Protein AF-0000000072294301 (afdb_homodimer)

Sequence (772 aa):
MEAIITLAEKIRNAAATADEAGRKELLNSLRDLQYSIEKPEDTMQRVIHLHLVIAITRTAVDLKLFDILGESEGSQQLRDLASRTGADPALLGRILRMLSSLGMIKETGKDQFTSSQTSKNLSIAEIQAGLYHNYNVLGPAYQSLPDFLASTNYQTPTETHKAAFQKAWNTDLPLWSWFQSRPKETAQFNRFMIAQRSSTPNSFNLFPIEEECKDWPAEKPLFVDIGGASGQQCVEFRRRFPDIKGRVIFQDLPGEIEHAVSQGLPDGVEAMVHDFYTPQVIKGAKFYYLRAILHDHLDDKAILILKNIMQVMEKDSLILLDEMVLPSHNVDWFATQTDLTMLAAFGSMERTETQWKSLLNSVGLKVRRIVTYTHAFRLSIIAASLMEAIITLAEKIRNAAATADEAGRKELLNSLRDLQYSIEKPEDTMQRVIHLHLVIAITRTAVDLKLFDILGESEGSQQLRDLASRTGADPALLGRILRMLSSLGMIKETGKDQFTSSQTSKNLSIAEIQAGLYHNYNVLGPAYQSLPDFLASTNYQTPTETHKAAFQKAWNTDLPLWSWFQSRPKETAQFNRFMIAQRSSTPNSFNLFPIEEECKDWPAEKPLFVDIGGASGQQCVEFRRRFPDIKGRVIFQDLPGEIEHAVSQGLPDGVEAMVHDFYTPQVIKGAKFYYLRAILHDHLDDKAILILKNIMQVMEKDSLILLDEMVLPSHNVDWFATQTDLTMLAAFGSMERTETQWKSLLNSVGLKVRRIVTYTHAFRLSIIAASL

pLDDT: mean 94.66, std 5.65, range [64.19, 98.88]

Secondary structure (DSSP, 8-state):
-HHHHHHHHHHHHHHHH--HHHHHHHHHHHHHHHHHT--HHHHHHHHHTHHHHHHHHHHHHHTTHHHHHHHSSS-EEHHHHHHHH---HHHHHHHHHHHHHTTSSEEEETTEEE--HHHHHHTSHHHHHHHHHIIIIIHHHHHHHHHHHHHTTTPPP-STT-SHHHHHHT--S-HHHHHTT-HHHHHHHHHHHHHHHTTPPPGGGTTTHHHHTTT--TTSEEEEEET-TT-HHHHHHHHH-TTS-SEEEEEE-HHHHHHHHHT---TTEEEEE--TTS---S-S-SEEEEES-GGGS-HHHHHHHHHHHHTT--TT-EEEEEEEEE-SSS--HHHHHHHHHHHHHHS--PEEHHHHHHHHHHTT-EEEEEEE--SSS-EEEEEEE-/-HHHHHHHHHHHHHHHH--HHHHHHHHHHHHHHHHHT--HHHHHHHHHTHHHHHHHHHHHHHTTHHHHHHHSSS-EEHHHHHHHH---HHHHHHHHHHHHHTTSSEEEETTEEE--HHHHHHTSHHHHHHHHHIIIIIHHHHHHHHHHHHHTTTPPP-STT-SHHHHHHT--S-HHHHHTT-HHHHHHHHHHHHHHHTTPPPGGGTS-HHHHTTT--TTSEEEEEET-TT-HHHHHHHHH-TTS-SEEEEEE-HHHHHHHHHT---TTEEEEE--TTS---S-S-SEEEEES-GGGS-HHHHHHHHHHHHTT--TT-EEEEEEEEE-SSS--HHHHHHHHHHHHHHS---EEHHHHHHHHHHTT-EEEEEEE--SSS-EEEEEEE-

Structure (mmCIF, N/CA/C/O backbone):
data_AF-0000000072294301-model_v1
#
loop_
_entity.id
_entity.type
_entity.pdbx_description
1 polymer 'Uncharacterized protein'
#
loop_
_atom_site.group_PDB
_atom_site.id
_atom_site.type_symbol
_atom_site.label_atom_id
_atom_site.label_alt_id
_atom_site.label_comp_id
_atom_site.label_asym_id
_atom_site.label_entity_id
_atom_site.label_seq_id
_atom_site.pdbx_PDB_ins_code
_atom_site.Cartn_x
_atom_site.Cartn_y
_atom_site.Cartn_z
_atom_site.occupancy
_atom_site.B_iso_or_equiv
_atom_site.auth_seq_id
_atom_site.auth_comp_id
_atom_site.auth_asym_id
_atom_site.auth_atom_id
_atom_site.pdbx_PDB_model_num
ATOM 1 N N . MET A 1 1 ? -1.188 -21.234 21.125 1 69.19 1 MET A N 1
ATOM 2 C CA . MET A 1 1 ? -2.428 -20.562 20.766 1 69.19 1 MET A CA 1
ATOM 3 C C . MET A 1 1 ? -3.166 -20.062 22 1 69.19 1 MET A C 1
ATOM 5 O O . MET A 1 1 ? -3.619 -18.922 22.031 1 69.19 1 MET A O 1
ATOM 9 N N . GLU A 1 2 ? -3.158 -20.906 23.031 1 68.38 2 GLU A N 1
ATOM 10 C CA . GLU A 1 2 ? -3.832 -20.469 24.25 1 68.38 2 GLU A CA 1
ATOM 11 C C . GLU A 1 2 ? -3.137 -19.25 24.859 1 68.38 2 GLU A C 1
ATOM 13 O O . GLU A 1 2 ? -3.797 -18.328 25.344 1 68.38 2 GLU A O 1
ATOM 18 N N . ALA A 1 3 ? -1.848 -19.266 24.812 1 66.19 3 ALA A N 1
ATOM 19 C CA . ALA A 1 3 ? -1.064 -18.141 25.328 1 66.19 3 ALA A CA 1
ATOM 20 C C . ALA A 1 3 ? -1.339 -16.875 24.547 1 66.19 3 ALA A C 1
ATOM 22 O O . ALA A 1 3 ? -1.443 -15.781 25.125 1 66.19 3 ALA A O 1
ATOM 23 N N . ILE A 1 4 ? -1.609 -16.953 23.219 1 74.94 4 ILE A N 1
ATOM 24 C CA . ILE A 1 4 ? -1.873 -15.789 22.391 1 74.94 4 ILE A CA 1
ATOM 25 C C . ILE A 1 4 ? -3.246 -15.211 22.719 1 74.94 4 ILE A C 1
ATOM 27 O O . ILE A 1 4 ? -3.414 -13.992 22.781 1 74.94 4 ILE A O 1
ATOM 31 N N . ILE A 1 5 ? -4.121 -16.156 23.094 1 76.12 5 ILE A N 1
ATOM 32 C CA . ILE A 1 5 ? -5.48 -15.711 23.375 1 76.12 5 ILE A CA 1
ATOM 33 C C . ILE A 1 5 ? -5.496 -14.898 24.672 1 76.12 5 ILE A C 1
ATOM 35 O O . ILE A 1 5 ? -6.113 -13.828 24.734 1 76.12 5 ILE A O 1
ATOM 39 N N . THR A 1 6 ? -4.898 -15.445 25.656 1 77.06 6 THR A N 1
ATOM 40 C CA . THR A 1 6 ? -4.836 -14.75 26.938 1 77.06 6 THR A CA 1
ATOM 41 C C . THR A 1 6 ? -4.105 -13.422 26.797 1 77.06 6 THR A C 1
ATOM 43 O O . THR A 1 6 ? -4.551 -12.398 27.344 1 77.06 6 THR A O 1
ATOM 46 N N . LEU A 1 7 ? -3.191 -13.461 26.062 1 78.12 7 LEU A N 1
ATOM 47 C CA . LEU A 1 7 ? -2.383 -12.258 25.875 1 78.12 7 LEU A CA 1
ATOM 48 C C . LEU A 1 7 ? -3.117 -11.234 25.031 1 78.12 7 LEU A C 1
ATOM 50 O O . LEU A 1 7 ? -2.994 -10.023 25.25 1 78.12 7 LEU A O 1
ATOM 54 N N . ALA A 1 8 ? -3.893 -11.703 24.156 1 83.81 8 ALA A N 1
ATOM 55 C CA . ALA A 1 8 ? -4.711 -10.812 23.344 1 83.81 8 ALA A CA 1
ATOM 56 C C . ALA A 1 8 ? -5.695 -10.023 24.203 1 83.81 8 ALA A C 1
ATOM 58 O O . ALA A 1 8 ? -5.883 -8.82 24 1 83.81 8 ALA A O 1
ATOM 59 N N . GLU A 1 9 ? -6.227 -10.68 25.156 1 85.94 9 GLU A N 1
ATOM 60 C CA . GLU A 1 9 ? -7.176 -10.008 26.047 1 85.94 9 GLU A CA 1
ATOM 61 C C . GLU A 1 9 ? -6.48 -8.977 26.922 1 85.94 9 GLU A C 1
ATOM 63 O O . GLU A 1 9 ? -7.016 -7.891 27.156 1 85.94 9 GLU A O 1
ATOM 68 N N . LYS A 1 10 ? -5.402 -9.305 27.391 1 86.44 10 LYS A N 1
ATOM 69 C CA . LYS A 1 10 ? -4.625 -8.367 28.203 1 86.44 10 LYS A CA 1
ATOM 70 C C . LYS A 1 10 ? -4.246 -7.129 27.406 1 86.44 10 LYS A C 1
ATOM 72 O O . LYS A 1 10 ? -4.281 -6.012 27.922 1 86.44 10 LYS A O 1
ATOM 77 N N . ILE A 1 11 ? -3.863 -7.355 26.172 1 87.62 11 ILE A N 1
ATOM 78 C CA . ILE A 1 11 ? -3.455 -6.25 25.312 1 87.62 11 ILE A CA 1
ATOM 79 C C . ILE A 1 11 ? -4.664 -5.371 25 1 87.62 11 ILE A C 1
ATOM 81 O O . ILE A 1 11 ? -4.566 -4.141 25.031 1 87.62 11 ILE A O 1
ATOM 85 N N . ARG A 1 12 ? -5.816 -5.902 24.781 1 89.19 12 ARG A N 1
ATOM 86 C CA . ARG A 1 12 ? -7.039 -5.148 24.516 1 89.19 12 ARG A CA 1
ATOM 87 C C . ARG A 1 12 ? -7.43 -4.301 25.719 1 89.19 12 ARG A C 1
ATOM 89 O O . ARG A 1 12 ? -7.848 -3.15 25.578 1 89.19 12 ARG A O 1
ATOM 96 N N . ASN A 1 13 ? -7.219 -4.922 26.875 1 88.56 13 ASN A N 1
ATOM 97 C CA . ASN A 1 13 ? -7.531 -4.191 28.094 1 88.56 13 ASN A CA 1
ATOM 98 C C . ASN A 1 13 ? -6.559 -3.039 28.328 1 88.56 13 ASN A C 1
ATOM 100 O O . ASN A 1 13 ? -6.969 -1.955 28.75 1 88.56 13 ASN A O 1
ATOM 104 N N . ALA A 1 14 ? -5.363 -3.354 28.094 1 88.19 14 ALA A N 1
ATOM 105 C CA . ALA A 1 14 ? -4.352 -2.309 28.219 1 88.19 14 ALA A CA 1
ATOM 106 C C . ALA A 1 14 ? -4.605 -1.17 27.234 1 88.19 14 ALA A C 1
ATOM 108 O O . ALA A 1 14 ? -4.461 0.004 27.594 1 88.19 14 ALA A O 1
ATOM 109 N N . ALA A 1 15 ? -4.973 -1.479 26.047 1 89.69 15 ALA A N 1
ATOM 110 C CA . ALA A 1 15 ? -5.246 -0.477 25.031 1 89.69 15 ALA A CA 1
ATOM 111 C C . ALA A 1 15 ? -6.461 0.368 25.391 1 89.69 15 ALA A C 1
ATOM 113 O O . ALA A 1 15 ? -6.492 1.571 25.125 1 89.69 15 ALA A O 1
ATOM 114 N N . ALA A 1 16 ? -7.387 -0.272 26 1 90 16 ALA A N 1
ATOM 115 C CA . ALA A 1 16 ? -8.633 0.404 26.359 1 90 16 ALA A CA 1
ATOM 116 C C . ALA A 1 16 ? -8.398 1.483 27.406 1 90 16 ALA A C 1
ATOM 118 O O . ALA A 1 16 ? -9.117 2.484 27.453 1 90 16 ALA A O 1
ATOM 119 N N . THR A 1 17 ? -7.391 1.351 28.156 1 90.81 17 THR A N 1
ATOM 120 C CA . THR A 1 17 ? -7.172 2.279 29.266 1 90.81 17 THR A CA 1
ATOM 121 C C . THR A 1 17 ? -5.965 3.172 28.984 1 90.81 17 THR A C 1
ATOM 123 O O . THR A 1 17 ? -5.688 4.098 29.75 1 90.81 17 THR A O 1
ATOM 126 N N . ALA A 1 18 ? -5.297 2.914 27.922 1 90.38 18 ALA A N 1
ATOM 127 C CA . ALA A 1 18 ? -4.086 3.666 27.609 1 90.38 18 ALA A CA 1
ATOM 128 C C . ALA A 1 18 ? -4.426 5.016 26.984 1 90.38 18 ALA A C 1
ATOM 130 O O . ALA A 1 18 ? -5.453 5.156 26.312 1 90.38 18 ALA A O 1
ATOM 131 N N . ASP A 1 19 ? -3.617 5.996 27.25 1 90.38 19 ASP A N 1
ATOM 132 C CA . ASP A 1 19 ? -3.709 7.238 26.484 1 90.38 19 ASP A CA 1
ATOM 133 C C . ASP A 1 19 ? -3.17 7.051 25.062 1 90.38 19 ASP A C 1
ATOM 135 O O . ASP A 1 19 ? -2.838 5.934 24.672 1 90.38 19 ASP A O 1
ATOM 139 N N . GLU A 1 20 ? -3.148 8.07 24.281 1 89.38 20 GLU A N 1
ATOM 140 C CA . GLU A 1 20 ? -2.764 7.961 22.875 1 89.38 20 GLU A CA 1
ATOM 141 C C . GLU A 1 20 ? -1.354 7.395 22.734 1 89.38 20 GLU A C 1
ATOM 143 O O . GLU A 1 20 ? -1.116 6.504 21.906 1 89.38 20 GLU A O 1
ATOM 148 N N . ALA A 1 21 ? -0.407 7.898 23.5 1 91.38 21 ALA A N 1
ATOM 149 C CA . ALA A 1 21 ? 0.982 7.453 23.438 1 91.38 21 ALA A CA 1
ATOM 150 C C . ALA A 1 21 ? 1.099 5.969 23.766 1 91.38 21 ALA A C 1
ATOM 152 O O . ALA A 1 21 ? 1.823 5.23 23.094 1 91.38 21 ALA A O 1
ATOM 153 N N . GLY A 1 22 ? 0.447 5.609 24.828 1 92.12 22 GLY A N 1
ATOM 154 C CA . GLY A 1 22 ? 0.464 4.215 25.234 1 92.12 22 GLY A CA 1
ATOM 155 C C . GLY A 1 22 ? -0.138 3.283 24.203 1 92.12 22 GLY A C 1
ATOM 156 O O . GLY A 1 22 ? 0.388 2.195 23.953 1 92.12 22 GLY A O 1
ATOM 157 N N . ARG A 1 23 ? -1.229 3.705 23.609 1 93.06 23 ARG A N 1
ATOM 158 C CA . ARG A 1 23 ? -1.872 2.896 22.594 1 93.06 23 ARG A CA 1
ATOM 159 C C . ARG A 1 23 ? -0.976 2.754 21.359 1 93.06 23 ARG A C 1
ATOM 161 O O . ARG A 1 23 ? -0.875 1.672 20.781 1 93.06 23 ARG A O 1
ATOM 168 N N . LYS A 1 24 ? -0.331 3.861 21.016 1 93.88 24 LYS A N 1
ATOM 169 C CA . LYS A 1 24 ? 0.585 3.822 19.891 1 93.88 24 LYS A CA 1
ATOM 170 C C . LYS A 1 24 ? 1.747 2.869 20.156 1 93.88 24 LYS A C 1
ATOM 172 O O . LYS A 1 24 ? 2.178 2.145 19.25 1 93.88 24 LYS A O 1
ATOM 177 N N . GLU A 1 25 ? 2.229 2.904 21.328 1 93 25 GLU A N 1
ATOM 178 C CA . GLU A 1 25 ? 3.318 2.002 21.688 1 93 25 GLU A CA 1
ATOM 179 C C . GLU A 1 25 ? 2.887 0.542 21.562 1 93 25 GLU A C 1
ATOM 181 O O . GLU A 1 25 ? 3.658 -0.304 21.109 1 93 25 GLU A O 1
ATOM 186 N N . LEU A 1 26 ? 1.686 0.286 22.047 1 92.69 26 LEU A N 1
ATOM 187 C CA . LEU A 1 26 ? 1.148 -1.066 21.953 1 92.69 26 LEU A CA 1
ATOM 188 C C . LEU A 1 26 ? 1.022 -1.501 20.484 1 92.69 26 LEU A C 1
ATOM 190 O O . LEU A 1 26 ? 1.435 -2.605 20.125 1 92.69 26 LEU A O 1
ATOM 194 N N . LEU A 1 27 ? 0.479 -0.625 19.656 1 95.5 27 LEU A N 1
ATOM 195 C CA . LEU A 1 27 ? 0.311 -0.913 18.234 1 95.5 27 LEU A CA 1
ATOM 196 C C . LEU A 1 27 ? 1.659 -1.161 17.562 1 95.5 27 LEU A C 1
ATOM 198 O O . LEU A 1 27 ? 1.823 -2.139 16.828 1 95.5 27 LEU A O 1
ATOM 202 N N . ASN A 1 28 ? 2.635 -0.36 17.844 1 95 28 ASN A N 1
ATOM 203 C CA . ASN A 1 28 ? 3.961 -0.49 17.25 1 95 28 ASN A CA 1
ATOM 204 C C . ASN A 1 28 ? 4.66 -1.764 17.703 1 95 28 ASN A C 1
ATOM 206 O O . ASN A 1 28 ? 5.359 -2.412 16.938 1 95 28 ASN A O 1
ATOM 210 N N . SER A 1 29 ? 4.469 -2.062 19 1 93.06 29 SER A N 1
ATOM 211 C CA . SER A 1 29 ? 5.098 -3.262 19.547 1 93.06 29 SER A CA 1
ATOM 212 C C . SER A 1 29 ? 4.535 -4.523 18.906 1 93.06 29 SER A C 1
ATOM 214 O O . SER A 1 29 ? 5.277 -5.465 18.625 1 93.06 29 SER A O 1
ATOM 216 N N . LEU A 1 30 ? 3.254 -4.547 18.719 1 93.56 30 LEU A N 1
ATOM 217 C CA . LEU A 1 30 ? 2.623 -5.68 18.047 1 93.56 30 LEU A CA 1
ATOM 218 C C . LEU A 1 30 ? 3.098 -5.801 16.609 1 93.56 30 LEU A C 1
ATOM 220 O O . LEU A 1 30 ? 3.389 -6.902 16.141 1 93.56 30 LEU A O 1
ATOM 224 N N . ARG A 1 31 ? 3.197 -4.703 15.898 1 95.56 31 ARG A N 1
ATOM 225 C CA . ARG A 1 31 ? 3.705 -4.672 14.531 1 95.56 31 ARG A CA 1
ATOM 226 C C . ARG A 1 31 ? 5.133 -5.203 14.469 1 95.56 31 ARG A C 1
ATOM 228 O O . ARG A 1 31 ? 5.445 -6.062 13.641 1 95.56 31 ARG A O 1
ATOM 235 N N . ASP A 1 32 ? 5.973 -4.664 15.375 1 94.75 32 ASP A N 1
ATOM 236 C CA . ASP A 1 32 ? 7.383 -5.039 15.367 1 94.75 32 ASP A CA 1
ATOM 237 C C . ASP A 1 32 ? 7.559 -6.523 15.68 1 94.75 32 ASP A C 1
ATOM 239 O O . ASP A 1 32 ? 8.453 -7.176 15.133 1 94.75 32 ASP A O 1
ATOM 243 N N . LEU A 1 33 ? 6.723 -6.984 16.609 1 93.56 33 LEU A N 1
ATOM 244 C CA . LEU A 1 33 ? 6.754 -8.414 16.906 1 93.56 33 LEU A CA 1
ATOM 245 C C . LEU A 1 33 ? 6.375 -9.234 15.688 1 93.56 33 LEU A C 1
ATOM 247 O O . LEU A 1 33 ? 7.031 -10.234 15.375 1 93.56 33 LEU A O 1
ATOM 251 N N . GLN A 1 34 ? 5.348 -8.859 15 1 95.19 34 GLN A N 1
ATOM 252 C CA . GLN A 1 34 ? 4.934 -9.531 13.773 1 95.19 34 GLN A CA 1
ATOM 253 C C . GLN A 1 34 ? 6.062 -9.539 12.742 1 95.19 34 GLN A C 1
ATOM 255 O O . GLN A 1 34 ? 6.391 -10.586 12.188 1 95.19 34 GLN A O 1
ATOM 260 N N . TYR A 1 35 ? 6.684 -8.391 12.516 1 96.75 35 TYR A N 1
ATOM 261 C CA . TYR A 1 35 ? 7.75 -8.258 11.531 1 96.75 35 TYR A CA 1
ATOM 262 C C . TYR A 1 35 ? 8.953 -9.109 11.906 1 96.75 35 TYR A C 1
ATOM 264 O O . TYR A 1 35 ? 9.633 -9.656 11.031 1 96.75 35 TYR A O 1
ATOM 272 N N . SER A 1 36 ? 9.156 -9.25 13.195 1 94.31 36 SER A N 1
ATOM 273 C CA . SER A 1 36 ? 10.344 -9.953 13.672 1 94.31 36 SER A CA 1
ATOM 274 C C . SER A 1 36 ? 10.273 -11.445 13.352 1 94.31 36 SER A C 1
ATOM 276 O O . SER A 1 36 ? 11.297 -12.117 13.297 1 94.31 36 SER A O 1
ATOM 278 N N . ILE A 1 37 ? 9.094 -11.984 13.125 1 94 37 ILE A N 1
ATOM 279 C CA . ILE A 1 37 ? 8.992 -13.422 12.898 1 94 37 ILE A CA 1
ATOM 280 C C . ILE A 1 37 ? 8.641 -13.695 11.438 1 94 37 ILE A C 1
ATOM 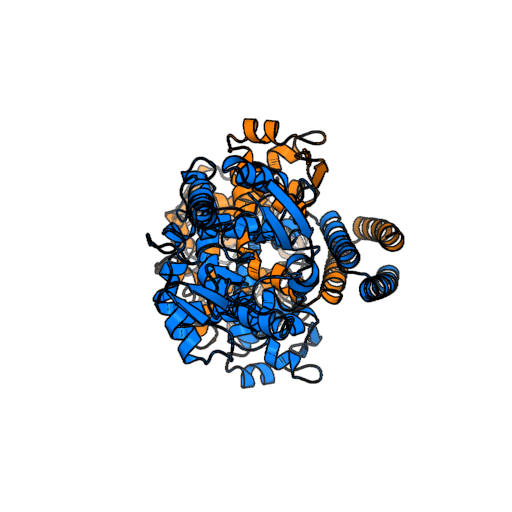282 O O . ILE A 1 37 ? 8.352 -14.836 11.062 1 94 37 ILE A O 1
ATOM 286 N N . GLU A 1 38 ? 8.625 -12.672 10.578 1 95.94 38 GLU A N 1
ATOM 287 C CA . GLU A 1 38 ? 8.391 -12.859 9.148 1 95.94 38 GLU A CA 1
ATOM 288 C C . GLU A 1 38 ? 9.586 -13.523 8.477 1 95.94 38 GLU A C 1
ATOM 290 O O . GLU A 1 38 ? 10.742 -13.219 8.797 1 95.94 38 GLU A O 1
ATOM 295 N N . LYS A 1 39 ? 9.305 -14.414 7.641 1 94.25 39 LYS A N 1
ATOM 296 C CA . LYS A 1 39 ? 10.289 -14.922 6.695 1 94.25 39 LYS A CA 1
ATOM 297 C C . LYS A 1 39 ? 10.359 -14.039 5.453 1 94.25 39 LYS A C 1
ATOM 299 O O . LYS A 1 39 ? 9.523 -13.164 5.258 1 94.25 39 LYS A O 1
ATOM 304 N N . PRO A 1 40 ? 11.391 -14.195 4.637 1 94.94 40 PRO A N 1
ATOM 305 C CA . PRO A 1 40 ? 11.555 -13.344 3.459 1 94.94 40 PRO A CA 1
ATOM 306 C C . PRO A 1 40 ? 10.297 -13.281 2.596 1 94.94 40 PRO A C 1
ATOM 308 O O . PRO A 1 40 ? 9.898 -12.203 2.15 1 94.94 40 PRO A O 1
ATOM 311 N N . GLU A 1 41 ? 9.586 -14.375 2.426 1 94.06 41 GLU A N 1
ATOM 312 C CA . GLU A 1 41 ? 8.406 -14.414 1.564 1 94.06 41 GLU A CA 1
ATOM 313 C C . GLU A 1 41 ? 7.25 -13.633 2.178 1 94.06 41 GLU A C 1
ATOM 315 O O . GLU A 1 41 ? 6.457 -13.023 1.46 1 94.06 41 GLU A O 1
ATOM 320 N N . ASP A 1 42 ? 7.18 -13.664 3.533 1 95.69 42 ASP A N 1
ATOM 321 C CA . ASP A 1 42 ? 6.137 -12.898 4.215 1 95.69 42 ASP A CA 1
ATOM 322 C C . ASP A 1 42 ? 6.305 -11.406 3.965 1 95.69 42 ASP A C 1
ATOM 324 O O . ASP A 1 42 ? 5.348 -10.719 3.598 1 95.69 42 ASP A O 1
ATOM 328 N N . THR A 1 43 ? 7.566 -10.961 4.172 1 97.44 43 THR A N 1
ATOM 329 C CA . THR A 1 43 ? 7.875 -9.555 3.969 1 97.44 43 THR A CA 1
ATOM 330 C C . THR A 1 43 ? 7.656 -9.156 2.51 1 97.44 43 THR A C 1
ATOM 332 O O . THR A 1 43 ? 7.086 -8.102 2.227 1 97.44 43 THR A O 1
ATOM 335 N N . MET A 1 44 ? 8.109 -9.984 1.625 1 97.06 44 MET A N 1
ATOM 336 C CA . MET A 1 44 ? 7.98 -9.719 0.196 1 97.06 44 MET A CA 1
ATOM 337 C C . MET A 1 44 ? 6.516 -9.523 -0.191 1 97.06 44 MET A C 1
ATOM 339 O O . MET A 1 44 ? 6.152 -8.492 -0.752 1 97.06 44 MET A O 1
ATOM 343 N N . GLN A 1 45 ? 5.668 -10.492 0.186 1 96.88 45 GLN A N 1
ATOM 344 C CA . GLN A 1 45 ? 4.266 -10.445 -0.215 1 96.88 45 GLN A CA 1
ATOM 345 C C . GLN A 1 45 ? 3.545 -9.266 0.428 1 96.88 45 GLN A C 1
ATOM 347 O O . GLN A 1 45 ? 2.658 -8.664 -0.183 1 96.88 45 GLN A O 1
ATOM 352 N N . ARG A 1 46 ? 3.9 -8.945 1.638 1 97.88 46 ARG A N 1
ATOM 353 C CA . ARG A 1 46 ? 3.277 -7.832 2.348 1 97.88 46 ARG A CA 1
ATOM 354 C C . ARG A 1 46 ? 3.607 -6.504 1.677 1 97.88 46 ARG A C 1
ATOM 356 O O . ARG A 1 46 ? 2.748 -5.629 1.562 1 97.88 46 ARG A O 1
ATOM 363 N N . VAL A 1 47 ? 4.82 -6.348 1.156 1 98.5 47 VAL A N 1
ATOM 364 C CA . VAL A 1 47 ? 5.316 -5.047 0.723 1 98.5 47 VAL A CA 1
ATOM 365 C C . VAL A 1 47 ? 5.023 -4.852 -0.763 1 98.5 47 VAL A C 1
ATOM 367 O O . VAL A 1 47 ? 4.488 -3.814 -1.165 1 98.5 47 VAL A O 1
ATOM 370 N N . ILE A 1 48 ? 5.262 -5.824 -1.614 1 98.19 48 ILE A N 1
ATOM 371 C CA . ILE A 1 48 ? 5.273 -5.59 -3.055 1 98.19 48 ILE A CA 1
ATOM 372 C C . ILE A 1 48 ? 3.842 -5.441 -3.564 1 98.19 48 ILE A C 1
ATOM 374 O O . ILE A 1 48 ? 3.615 -4.914 -4.656 1 98.19 48 ILE A O 1
ATOM 378 N N . HIS A 1 49 ? 2.811 -5.848 -2.727 1 98.56 49 HIS A N 1
ATOM 379 C CA . HIS A 1 49 ? 1.43 -5.844 -3.197 1 98.56 49 HIS A CA 1
ATOM 380 C C . HIS A 1 49 ? 0.647 -4.68 -2.602 1 98.56 49 HIS A C 1
ATOM 382 O O . HIS A 1 49 ? -0.581 -4.633 -2.703 1 98.56 49 HIS A O 1
ATOM 388 N N . LEU A 1 50 ? 1.283 -3.715 -2.021 1 98.81 50 LEU A N 1
ATOM 389 C CA . LEU A 1 50 ? 0.586 -2.641 -1.32 1 98.81 50 LEU A CA 1
ATOM 390 C C . LEU A 1 50 ? -0.301 -1.853 -2.277 1 98.81 50 LEU A C 1
ATOM 392 O O . LEU A 1 50 ? -1.38 -1.393 -1.894 1 98.81 50 LEU A O 1
ATOM 396 N N . HIS A 1 51 ? 0.108 -1.686 -3.6 1 98.56 51 HIS A N 1
ATOM 397 C CA . HIS A 1 51 ? -0.748 -1.055 -4.598 1 98.56 51 HIS A CA 1
ATOM 398 C C . HIS A 1 51 ? -2.062 -1.812 -4.754 1 98.56 51 HIS A C 1
ATOM 400 O O . HIS A 1 51 ? -3.127 -1.198 -4.863 1 98.56 51 HIS A O 1
ATOM 406 N N . LEU A 1 52 ? -1.916 -3.107 -4.742 1 98.88 52 LEU A N 1
ATOM 407 C CA . LEU A 1 52 ? -3.1 -3.939 -4.934 1 98.88 52 LEU A CA 1
ATOM 408 C C . LEU A 1 52 ? -4.059 -3.799 -3.758 1 98.88 52 LEU A C 1
ATOM 410 O O . LEU A 1 52 ? -5.273 -3.703 -3.951 1 98.88 52 LEU A O 1
ATOM 414 N N . VAL A 1 53 ? -3.539 -3.797 -2.547 1 98.88 53 VAL A N 1
ATOM 415 C CA . VAL A 1 53 ? -4.348 -3.738 -1.336 1 98.88 53 VAL A CA 1
ATOM 416 C C . VAL A 1 53 ? -5.188 -2.463 -1.336 1 98.88 53 VAL A C 1
ATOM 418 O O . VAL A 1 53 ? -6.395 -2.506 -1.092 1 98.88 53 VAL A O 1
ATOM 421 N N . ILE A 1 54 ? -4.559 -1.368 -1.628 1 98.88 54 ILE A N 1
ATOM 422 C CA . ILE A 1 54 ? -5.316 -0.122 -1.574 1 98.88 54 ILE A CA 1
ATOM 423 C C . ILE A 1 54 ? -6.281 -0.053 -2.758 1 98.88 54 ILE A C 1
ATOM 425 O O . ILE A 1 54 ? -7.383 0.49 -2.639 1 98.88 54 ILE A O 1
ATOM 429 N N . ALA A 1 55 ? -5.949 -0.596 -3.922 1 98.88 55 ALA A N 1
ATOM 430 C CA . ALA A 1 55 ? -6.844 -0.618 -5.074 1 98.88 55 ALA A CA 1
ATOM 431 C C . ALA A 1 55 ? -8.117 -1.403 -4.766 1 98.88 55 ALA A C 1
ATOM 433 O O . ALA A 1 55 ? -9.219 -0.968 -5.102 1 98.88 55 ALA A O 1
ATOM 434 N N . ILE A 1 56 ? -7.945 -2.531 -4.102 1 98.88 56 ILE A N 1
ATOM 435 C CA . ILE A 1 56 ? -9.094 -3.379 -3.791 1 98.88 56 ILE A CA 1
ATOM 436 C C . ILE A 1 56 ? -9.922 -2.738 -2.682 1 98.88 56 ILE A C 1
ATOM 438 O O . ILE A 1 56 ? -11.148 -2.832 -2.686 1 98.88 56 ILE A O 1
ATOM 442 N N . THR A 1 57 ? -9.258 -2.088 -1.764 1 98.88 57 THR A N 1
ATOM 443 C CA . THR A 1 57 ? -9.977 -1.355 -0.732 1 98.88 57 THR A CA 1
ATOM 444 C C . THR A 1 57 ? -10.828 -0.246 -1.351 1 98.88 57 THR A C 1
ATOM 446 O O . THR A 1 57 ? -11.984 -0.058 -0.972 1 98.88 57 THR A O 1
ATOM 449 N N . ARG A 1 58 ? -10.234 0.489 -2.311 1 98.81 58 ARG A N 1
ATOM 450 C CA . ARG A 1 58 ? -10.961 1.526 -3.037 1 98.81 58 ARG A CA 1
ATOM 451 C C . ARG A 1 58 ? -12.156 0.941 -3.783 1 98.81 58 ARG A C 1
ATOM 453 O O . ARG A 1 58 ? -13.242 1.523 -3.781 1 98.81 58 ARG A O 1
ATOM 460 N N . THR A 1 59 ? -12 -0.193 -4.359 1 98.88 59 THR A N 1
ATOM 461 C CA . THR A 1 59 ? -13.086 -0.885 -5.051 1 98.88 59 THR A CA 1
ATOM 462 C C . THR A 1 59 ? -14.195 -1.261 -4.07 1 98.88 59 THR A C 1
ATOM 464 O O . THR A 1 59 ? -15.383 -1.14 -4.391 1 98.88 59 THR A O 1
ATOM 467 N N . ALA A 1 60 ? -13.805 -1.719 -2.889 1 98.88 60 ALA A N 1
ATOM 468 C CA . ALA A 1 60 ? -14.766 -2.092 -1.859 1 98.88 60 ALA A CA 1
ATOM 469 C C . ALA A 1 60 ? -15.602 -0.889 -1.424 1 98.88 60 ALA A C 1
ATOM 471 O O . ALA A 1 60 ? -16.797 -1.02 -1.137 1 98.88 60 ALA A O 1
ATOM 472 N N . VAL A 1 61 ? -14.969 0.295 -1.34 1 98.75 61 VAL A N 1
ATOM 473 C CA . VAL A 1 61 ? -15.688 1.521 -1.009 1 98.75 61 VAL A CA 1
ATOM 474 C C . VAL A 1 61 ? -16.672 1.857 -2.123 1 98.75 61 VAL A C 1
ATOM 476 O O . VAL A 1 61 ? -17.828 2.213 -1.854 1 98.75 61 VAL A O 1
ATOM 479 N N . ASP A 1 62 ? -16.234 1.73 -3.408 1 98.62 62 ASP A N 1
ATOM 480 C CA . ASP A 1 62 ? -17.109 1.973 -4.547 1 98.62 62 ASP A CA 1
ATOM 481 C C . ASP A 1 62 ? -18.359 1.095 -4.473 1 98.62 62 ASP A C 1
ATOM 483 O O . ASP A 1 62 ? -19.453 1.533 -4.824 1 98.62 62 ASP A O 1
ATOM 487 N N . LEU A 1 63 ? -18.172 -0.092 -3.975 1 98.75 63 LEU A N 1
ATOM 488 C CA . LEU A 1 63 ? -19.25 -1.073 -3.916 1 98.75 63 LEU A CA 1
ATOM 489 C C . LEU A 1 63 ? -20.031 -0.942 -2.615 1 98.75 63 LEU A C 1
ATOM 491 O O . LEU A 1 63 ? -20.969 -1.712 -2.367 1 98.75 63 LEU A O 1
ATOM 495 N N . LYS A 1 64 ? -19.594 -0.045 -1.705 1 98.44 64 LYS A N 1
ATOM 496 C CA . LYS A 1 64 ? -20.234 0.239 -0.422 1 98.44 64 LYS A CA 1
ATOM 497 C C . LYS A 1 64 ? -20.203 -0.986 0.488 1 98.44 64 LYS A C 1
ATOM 499 O O . LYS A 1 64 ? -21.125 -1.187 1.294 1 98.44 64 LYS A O 1
ATOM 504 N N . LEU A 1 65 ? -19.219 -1.812 0.304 1 98.69 65 LEU A N 1
ATOM 505 C CA . LEU A 1 65 ? -19.141 -3.066 1.045 1 98.69 65 LEU A CA 1
ATOM 506 C C . LEU A 1 65 ? -18.984 -2.807 2.539 1 98.69 65 LEU A C 1
ATOM 508 O O . LEU A 1 65 ? -19.625 -3.475 3.357 1 98.69 65 LEU A O 1
ATOM 512 N N . PHE A 1 66 ? -18.125 -1.872 2.93 1 98.56 66 PHE A N 1
ATOM 513 C CA . PHE A 1 66 ? -17.891 -1.597 4.344 1 98.56 66 PHE A CA 1
ATOM 514 C C . PHE A 1 66 ? -19.156 -1.043 5 1 98.56 66 PHE A C 1
ATOM 516 O O . PHE A 1 66 ? -19.453 -1.381 6.145 1 98.56 66 PHE A O 1
ATOM 523 N N . ASP A 1 67 ? -19.875 -0.193 4.258 1 98.06 67 ASP A N 1
ATOM 524 C CA . ASP A 1 67 ? -21.141 0.346 4.758 1 98.06 67 ASP A CA 1
ATOM 525 C C . ASP A 1 67 ? -22.156 -0.766 4.98 1 98.06 67 ASP A C 1
ATOM 527 O O . ASP A 1 67 ? -22.781 -0.846 6.047 1 98.06 67 ASP A O 1
ATOM 531 N N . ILE A 1 68 ? -22.328 -1.61 3.982 1 98.06 68 ILE A N 1
ATOM 532 C CA . ILE A 1 68 ? -23.312 -2.689 4.012 1 98.06 68 ILE A CA 1
ATOM 533 C C . ILE A 1 68 ? -23 -3.633 5.172 1 98.06 68 ILE A C 1
ATOM 535 O O . ILE A 1 68 ? -23.891 -3.984 5.945 1 98.06 68 ILE A O 1
ATOM 539 N N . LEU A 1 69 ? -21.719 -4.031 5.344 1 97.62 69 LEU A N 1
ATOM 540 C CA . LEU A 1 69 ? -21.344 -4.953 6.406 1 97.62 69 LEU A CA 1
ATOM 541 C C . LEU A 1 69 ? -21.469 -4.293 7.773 1 97.62 69 LEU A C 1
ATOM 543 O O . LEU A 1 69 ? -21.812 -4.953 8.758 1 97.62 69 LEU A O 1
ATOM 547 N N . GLY A 1 70 ? -21.141 -3.029 7.859 1 94.75 70 GLY A N 1
ATOM 548 C CA . GLY A 1 70 ? -21.234 -2.297 9.109 1 94.75 70 GLY A CA 1
ATOM 549 C C . GLY A 1 70 ? -22.656 -2.145 9.609 1 94.75 70 GLY A C 1
ATOM 550 O O . GLY A 1 70 ? -22.891 -2.109 10.82 1 94.75 70 GLY A O 1
ATOM 551 N N . GLU A 1 71 ? -23.547 -2.047 8.727 1 93.38 71 GLU A N 1
ATOM 552 C CA . GLU A 1 71 ? -24.953 -1.84 9.062 1 93.38 71 GLU A CA 1
ATOM 553 C C . GLU A 1 71 ? -25.656 -3.166 9.344 1 93.38 71 GLU A C 1
ATOM 555 O O . GLU A 1 71 ? -26.766 -3.186 9.898 1 93.38 71 GLU A O 1
ATOM 560 N N . SER A 1 72 ? -25.031 -4.188 8.984 1 89.94 72 SER A N 1
ATOM 561 C CA . SER A 1 72 ? -25.672 -5.492 9.078 1 89.94 72 SER A CA 1
ATOM 562 C C . SER A 1 72 ? -25.438 -6.133 10.445 1 89.94 72 SER A C 1
ATOM 564 O O . SER A 1 72 ? -24.375 -5.941 11.047 1 89.94 72 SER A O 1
ATOM 566 N N . GLU A 1 73 ? -26.547 -6.75 10.844 1 87.06 73 GLU A N 1
ATOM 567 C CA . GLU A 1 73 ? -26.391 -7.57 12.039 1 87.06 73 GLU A CA 1
ATOM 568 C C . GLU A 1 73 ? -25.922 -8.977 11.688 1 87.06 73 GLU A C 1
ATOM 570 O O . GLU A 1 73 ? -26.547 -9.672 10.898 1 87.06 73 GLU A O 1
ATOM 575 N N . GLY A 1 74 ? -24.859 -9.32 12.078 1 88.88 74 GLY A N 1
ATOM 576 C CA . GLY A 1 74 ? -24.375 -10.672 11.875 1 88.88 74 GLY A CA 1
ATOM 577 C C . GLY A 1 74 ? -23.703 -10.875 10.531 1 88.88 74 GLY A C 1
ATOM 578 O O . GLY A 1 74 ? -23.344 -9.906 9.859 1 88.88 74 GLY A O 1
ATOM 579 N N . SER A 1 75 ? -23.594 -12.094 10.055 1 95.75 75 SER A N 1
ATOM 580 C CA . SER A 1 75 ? -22.906 -12.484 8.828 1 95.75 75 SER A CA 1
ATOM 581 C C . SER A 1 75 ? -23.812 -12.336 7.609 1 95.75 75 SER A C 1
ATOM 583 O O . SER A 1 75 ? -25 -12.617 7.684 1 95.75 75 SER A O 1
ATOM 585 N N . GLN A 1 76 ? -23.281 -11.875 6.52 1 97.69 76 GLN A N 1
ATOM 586 C CA . GLN A 1 76 ? -23.984 -11.719 5.246 1 97.69 76 GLN A CA 1
ATOM 587 C C . GLN A 1 76 ? -23.484 -12.734 4.219 1 97.69 76 GLN A C 1
ATOM 589 O O . GLN A 1 76 ? -22.281 -12.992 4.133 1 97.69 76 GLN A O 1
ATOM 594 N N . GLN A 1 77 ? -24.406 -13.219 3.426 1 98 77 GLN A N 1
ATOM 595 C CA . GLN A 1 77 ? -24.047 -14.172 2.375 1 98 77 GLN A CA 1
ATOM 596 C C . GLN A 1 77 ? -23.578 -13.445 1.119 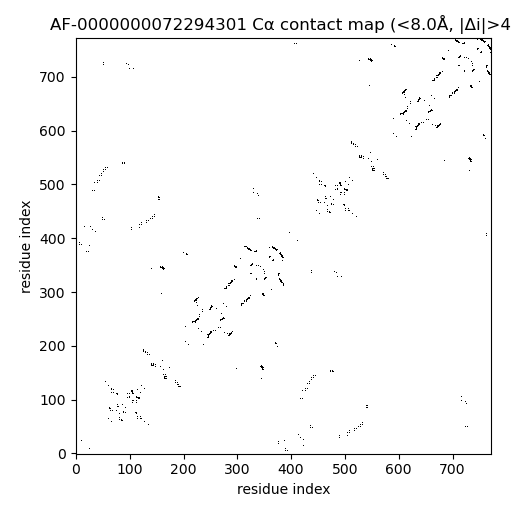1 98 77 GLN A C 1
ATOM 598 O O . GLN A 1 77 ? -24.062 -12.359 0.799 1 98 77 GLN A O 1
ATOM 603 N N . LEU A 1 78 ? -22.703 -14.117 0.43 1 98.31 78 LEU A N 1
ATOM 604 C CA . LEU A 1 78 ? -22.172 -13.594 -0.827 1 98.31 78 LEU A CA 1
ATOM 605 C C . LEU A 1 78 ? -23.312 -13.234 -1.778 1 98.31 78 LEU A C 1
ATOM 607 O O . LEU A 1 78 ? -23.281 -12.18 -2.418 1 98.31 78 LEU A O 1
ATOM 611 N N . ARG A 1 79 ? -24.312 -14.055 -1.899 1 97.69 79 ARG A N 1
ATOM 612 C CA . ARG A 1 79 ? -25.422 -13.828 -2.818 1 97.69 79 ARG A CA 1
ATOM 613 C C . ARG A 1 79 ? -26.188 -12.555 -2.459 1 97.69 79 ARG A C 1
ATOM 615 O O . ARG A 1 79 ? -26.609 -11.812 -3.344 1 97.69 79 ARG A O 1
ATOM 622 N N . ASP A 1 80 ? -26.344 -12.289 -1.171 1 97.19 80 ASP A N 1
ATOM 623 C CA . ASP A 1 80 ? -27.047 -11.094 -0.72 1 97.19 80 ASP A CA 1
ATOM 624 C C . ASP A 1 80 ? -26.219 -9.836 -0.991 1 97.19 80 ASP A C 1
ATOM 626 O O . ASP A 1 80 ? -26.75 -8.812 -1.412 1 97.19 80 ASP A O 1
ATOM 630 N N . LEU A 1 81 ? -24.938 -9.961 -0.728 1 98.38 81 LEU A N 1
ATOM 631 C CA . LEU A 1 81 ? -24.047 -8.844 -1.001 1 98.38 81 LEU A CA 1
ATOM 632 C C . LEU A 1 81 ? -24.016 -8.523 -2.492 1 98.38 81 LEU A C 1
ATOM 634 O O . LEU A 1 81 ? -23.969 -7.359 -2.883 1 98.38 81 LEU A O 1
ATOM 638 N N . ALA A 1 82 ? -24 -9.562 -3.307 1 98.56 82 ALA A N 1
ATOM 639 C CA . ALA A 1 82 ? -24.016 -9.383 -4.758 1 98.56 82 ALA A CA 1
ATOM 640 C C . ALA A 1 82 ? -25.281 -8.656 -5.199 1 98.56 82 ALA A C 1
ATOM 642 O O . ALA A 1 82 ? -25.234 -7.762 -6.047 1 98.56 82 ALA A O 1
ATOM 643 N N . SER A 1 83 ? -26.391 -9.055 -4.652 1 97.81 83 SER A N 1
ATOM 644 C CA . SER A 1 83 ? -27.672 -8.422 -4.977 1 97.81 83 SER A CA 1
ATOM 645 C C . SER A 1 83 ? -27.672 -6.953 -4.566 1 97.81 83 SER A C 1
ATOM 647 O O . SER A 1 83 ? -28.172 -6.098 -5.309 1 97.81 83 SER A O 1
ATOM 649 N N . ARG A 1 84 ? -27.125 -6.633 -3.457 1 97.06 84 ARG A N 1
ATOM 650 C CA . ARG A 1 84 ? -27.141 -5.273 -2.922 1 97.06 84 ARG A CA 1
ATOM 651 C C . ARG A 1 84 ? -26.172 -4.375 -3.684 1 97.06 84 ARG A C 1
ATOM 653 O O . ARG A 1 84 ? -26.422 -3.178 -3.842 1 97.06 84 ARG A O 1
ATOM 660 N N . THR A 1 85 ? -25.078 -4.938 -4.121 1 98.06 85 THR A N 1
ATOM 661 C CA . THR A 1 85 ? -24.031 -4.145 -4.762 1 98.06 85 THR A CA 1
ATOM 662 C C . THR A 1 85 ? -24.234 -4.109 -6.273 1 98.06 85 THR A C 1
ATOM 664 O O . THR A 1 85 ? -23.703 -3.225 -6.957 1 98.06 85 THR A O 1
ATOM 667 N N . GLY A 1 86 ? -24.891 -5.148 -6.812 1 98.06 86 GLY A N 1
ATOM 668 C CA . GLY A 1 86 ? -25.016 -5.293 -8.258 1 98.06 86 GLY A CA 1
ATOM 669 C C . GLY A 1 86 ? -23.812 -5.945 -8.906 1 98.06 86 GLY A C 1
ATOM 670 O O . GLY A 1 86 ? -23.812 -6.18 -10.117 1 98.06 86 GLY A O 1
ATOM 671 N N . ALA A 1 87 ? -22.797 -6.301 -8.18 1 98.56 87 ALA A N 1
ATOM 672 C CA . ALA A 1 87 ? -21.594 -6.922 -8.719 1 98.56 87 ALA A CA 1
ATOM 673 C C . ALA A 1 87 ? -21.828 -8.398 -9.023 1 98.56 87 ALA A C 1
ATOM 675 O O . ALA A 1 87 ? -22.625 -9.055 -8.359 1 98.56 87 ALA A O 1
ATOM 676 N N . ASP A 1 88 ? -21.141 -8.898 -10.031 1 98.38 88 ASP A N 1
ATOM 677 C CA . ASP A 1 88 ? -21.141 -10.328 -10.32 1 98.38 88 ASP A CA 1
ATOM 678 C C . ASP A 1 88 ? -20.672 -11.133 -9.117 1 98.38 88 ASP A C 1
ATOM 680 O O . ASP A 1 88 ? -19.625 -10.828 -8.539 1 98.38 88 ASP A O 1
ATOM 684 N N . PRO A 1 89 ? -21.406 -12.156 -8.711 1 97.94 89 PRO A N 1
ATOM 685 C CA . PRO A 1 89 ? -21.062 -12.914 -7.504 1 97.94 89 PRO A CA 1
ATOM 686 C C . PRO A 1 89 ? -19.656 -13.523 -7.574 1 97.94 89 PRO A C 1
ATOM 688 O O . PRO A 1 89 ? -18.953 -13.594 -6.559 1 97.94 89 PRO A O 1
ATOM 691 N N . ALA A 1 90 ? -19.25 -13.984 -8.695 1 96.5 90 ALA A N 1
ATOM 692 C CA . ALA A 1 90 ? -17.938 -14.602 -8.82 1 96.5 90 ALA A CA 1
ATOM 693 C C . ALA A 1 90 ? -16.828 -13.586 -8.562 1 96.5 90 ALA A C 1
ATOM 695 O O . ALA A 1 90 ? -15.875 -13.867 -7.836 1 96.5 90 ALA A O 1
ATOM 696 N N . LEU A 1 91 ? -16.953 -12.438 -9.18 1 97.88 91 LEU A N 1
ATOM 697 C CA . LEU A 1 91 ? -15.977 -11.375 -8.969 1 97.88 91 LEU A CA 1
ATOM 698 C C . LEU A 1 91 ? -16.016 -10.883 -7.523 1 97.88 91 LEU A C 1
ATOM 700 O O . LEU A 1 91 ? -14.969 -10.711 -6.895 1 97.88 91 LEU A O 1
ATOM 704 N N . LEU A 1 92 ? -17.234 -10.633 -7.02 1 98.69 92 LEU A N 1
ATOM 705 C CA . LEU A 1 92 ? -17.391 -10.125 -5.66 1 98.69 92 LEU A CA 1
ATOM 706 C C . LEU A 1 92 ? -16.797 -11.094 -4.641 1 98.69 92 LEU A C 1
ATOM 708 O O . LEU A 1 92 ? -16.203 -10.672 -3.654 1 98.69 92 LEU A O 1
ATOM 712 N N . GLY A 1 93 ? -17.031 -12.383 -4.863 1 98.31 93 GLY A N 1
ATOM 713 C CA . GLY A 1 93 ? -16.453 -13.383 -3.98 1 98.31 93 GLY A CA 1
ATOM 714 C C . GLY A 1 93 ? -14.945 -13.281 -3.865 1 98.31 93 GLY A C 1
ATOM 715 O O . GLY A 1 93 ? -14.391 -13.453 -2.777 1 98.31 93 GLY A O 1
ATOM 716 N N . ARG A 1 94 ? -14.258 -13.023 -4.953 1 98.19 94 ARG A N 1
ATOM 717 C CA . ARG A 1 94 ? -12.805 -12.891 -4.961 1 98.19 94 ARG A CA 1
ATOM 718 C C . ARG A 1 94 ? -12.367 -11.648 -4.188 1 98.19 94 ARG A C 1
ATOM 720 O O . ARG A 1 94 ? -11.383 -11.695 -3.441 1 98.19 94 ARG A O 1
ATOM 727 N N . ILE A 1 95 ? -13.086 -10.547 -4.367 1 98.75 95 ILE A N 1
ATOM 728 C CA . ILE A 1 95 ? -12.805 -9.305 -3.658 1 98.75 95 ILE A CA 1
ATOM 729 C C . ILE A 1 95 ? -12.984 -9.516 -2.156 1 98.75 95 ILE A C 1
ATOM 731 O O . ILE A 1 95 ? -12.102 -9.172 -1.365 1 98.75 95 ILE A O 1
ATOM 735 N N . LEU A 1 96 ? -14.078 -10.172 -1.748 1 98.81 96 LEU A N 1
ATOM 736 C CA . LEU A 1 96 ? -14.391 -10.406 -0.343 1 98.81 96 LEU A CA 1
ATOM 737 C C . LEU A 1 96 ? -13.383 -11.352 0.289 1 98.81 96 LEU A C 1
ATOM 739 O O . LEU A 1 96 ? -12.984 -11.172 1.441 1 98.81 96 LEU A O 1
ATOM 743 N N . ARG A 1 97 ? -12.953 -12.336 -0.45 1 98.31 97 ARG A N 1
ATOM 744 C CA . ARG A 1 97 ? -11.961 -13.281 0.049 1 98.31 97 ARG A CA 1
ATOM 745 C C . ARG A 1 97 ? -10.633 -12.578 0.335 1 98.31 97 ARG A C 1
ATOM 747 O O . ARG A 1 97 ? -9.969 -12.867 1.331 1 98.31 97 ARG A O 1
ATOM 754 N N . MET A 1 98 ? -10.242 -11.695 -0.559 1 98.62 98 MET A N 1
ATOM 755 C CA . MET A 1 98 ? -8.992 -10.984 -0.304 1 98.62 98 MET A CA 1
ATOM 756 C C . MET A 1 98 ? -9.133 -10.062 0.908 1 98.62 98 MET A C 1
ATOM 758 O O . MET A 1 98 ? -8.25 -10.039 1.771 1 98.62 98 MET A O 1
ATOM 762 N N . LEU A 1 99 ? -10.258 -9.312 0.999 1 98.81 99 LEU A N 1
ATOM 763 C CA . LEU A 1 99 ? -10.469 -8.422 2.135 1 98.81 99 LEU A CA 1
ATOM 764 C C . LEU A 1 99 ? -10.438 -9.195 3.447 1 98.81 99 LEU A C 1
ATOM 766 O O . LEU A 1 99 ? -9.836 -8.734 4.426 1 98.81 99 LEU A O 1
ATOM 770 N N . SER A 1 100 ? -11.055 -10.344 3.477 1 98.44 100 SER A N 1
ATOM 771 C CA . SER A 1 100 ? -11.078 -11.148 4.699 1 98.44 100 SER A CA 1
ATOM 772 C C . SER A 1 100 ? -9.711 -11.734 5.004 1 98.44 100 SER A C 1
ATOM 774 O O . SER A 1 100 ? -9.312 -11.828 6.168 1 98.44 100 SER A O 1
ATOM 776 N N . SER A 1 101 ? -8.984 -12.164 3.93 1 98.31 101 SER A N 1
ATOM 777 C CA . SER A 1 101 ? -7.668 -12.758 4.129 1 98.31 101 SER A CA 1
ATOM 778 C C . SER A 1 101 ? -6.688 -11.742 4.715 1 98.31 101 SER A C 1
ATOM 780 O O . SER A 1 101 ? -5.73 -12.125 5.398 1 98.31 101 SER A O 1
ATOM 782 N N . LEU A 1 102 ? -6.973 -10.477 4.504 1 98.25 102 LEU A N 1
ATOM 783 C CA . LEU A 1 102 ? -6.113 -9.406 4.992 1 98.25 102 LEU A CA 1
ATOM 784 C C . LEU A 1 102 ? -6.641 -8.852 6.312 1 98.25 102 LEU A C 1
ATOM 786 O O . LEU A 1 102 ? -6.121 -7.855 6.82 1 98.25 102 LEU A O 1
ATOM 790 N N . GLY A 1 103 ? -7.695 -9.406 6.828 1 97.81 103 GLY A N 1
ATOM 791 C CA . GLY A 1 103 ? -8.234 -9.008 8.117 1 97.81 103 GLY A CA 1
ATOM 792 C C . GLY A 1 103 ? -9.07 -7.746 8.055 1 97.81 103 GLY A C 1
ATOM 793 O O . GLY A 1 103 ? -9.383 -7.148 9.086 1 97.81 103 GLY A O 1
ATOM 794 N N . MET A 1 104 ? -9.445 -7.301 6.891 1 98.31 104 MET A N 1
ATOM 795 C CA . MET A 1 104 ? -10.219 -6.07 6.758 1 98.31 104 MET A CA 1
ATOM 796 C C . MET A 1 104 ? -11.688 -6.32 7.051 1 98.31 104 MET A C 1
ATOM 798 O O . MET A 1 104 ? -12.406 -5.418 7.492 1 98.31 104 MET A O 1
ATOM 802 N N . ILE A 1 105 ? -12.172 -7.473 6.723 1 98.44 105 ILE A N 1
ATOM 803 C CA . ILE A 1 105 ? -13.469 -8.016 7.125 1 98.44 105 ILE A CA 1
ATOM 804 C C . ILE A 1 105 ? -13.289 -9.43 7.672 1 98.44 105 ILE A C 1
ATOM 806 O O . ILE A 1 105 ? -12.164 -9.922 7.777 1 98.44 105 ILE A O 1
ATOM 810 N N . LYS A 1 106 ? -14.352 -10.062 8.102 1 97.5 106 LYS A N 1
ATOM 811 C CA . LYS A 1 106 ? -14.266 -11.406 8.672 1 97.5 106 LYS A CA 1
ATOM 812 C C . LYS A 1 106 ? -15.094 -12.398 7.863 1 97.5 106 LYS A C 1
ATOM 814 O O . LYS A 1 106 ? -16.25 -12.141 7.543 1 97.5 106 LYS A O 1
ATOM 819 N N . GLU A 1 107 ? -14.461 -13.422 7.418 1 97.94 107 GLU A N 1
ATOM 820 C CA . GLU A 1 107 ? -15.172 -14.562 6.863 1 97.94 107 GLU A CA 1
ATOM 821 C C . GLU A 1 107 ? -15.617 -15.523 7.965 1 97.94 107 GLU A C 1
ATOM 823 O O . GLU A 1 107 ? -14.789 -16.031 8.727 1 97.94 107 GLU A O 1
ATOM 828 N N . THR A 1 108 ? -16.891 -15.781 8.078 1 97.06 108 THR A N 1
ATOM 829 C CA . THR A 1 108 ? -17.422 -16.594 9.172 1 97.06 108 THR A CA 1
ATOM 830 C C . THR A 1 108 ? -17.781 -17.984 8.688 1 97.06 108 THR A C 1
ATOM 832 O O . THR A 1 108 ? -18.125 -18.859 9.484 1 97.06 108 THR A O 1
ATOM 835 N N . GLY A 1 109 ? -17.781 -18.219 7.465 1 96.38 109 GLY A N 1
ATOM 836 C CA . GLY A 1 109 ? -18.047 -19.469 6.75 1 96.38 109 GLY A CA 1
ATOM 837 C C . GLY A 1 109 ? -17.938 -19.312 5.246 1 96.38 109 GLY A C 1
ATOM 838 O O . GLY A 1 109 ? -17.656 -18.234 4.738 1 96.38 109 GLY A O 1
ATOM 839 N N . LYS A 1 110 ? -18.141 -20.391 4.582 1 95.69 110 LYS A N 1
ATOM 840 C CA . LYS A 1 110 ? -18.078 -20.328 3.127 1 95.69 110 LYS A CA 1
ATOM 841 C C . LYS A 1 110 ? -19.047 -19.281 2.586 1 95.69 110 LYS A C 1
ATOM 843 O O . LYS A 1 110 ? -20.25 -19.344 2.857 1 95.69 110 LYS A O 1
ATOM 848 N N . ASP A 1 111 ? -18.578 -18.297 1.941 1 96.94 111 ASP A N 1
ATOM 849 C CA . ASP A 1 111 ? -19.344 -17.25 1.273 1 96.94 111 ASP A CA 1
ATOM 850 C C . ASP A 1 111 ? -20.125 -16.422 2.281 1 96.94 111 ASP A C 1
ATOM 852 O O . ASP A 1 111 ? -21.234 -15.945 1.977 1 96.94 111 ASP A O 1
ATOM 856 N N . GLN A 1 112 ? -19.641 -16.391 3.504 1 98.06 112 GLN A N 1
ATOM 857 C CA . GLN A 1 112 ? -20.266 -15.602 4.559 1 98.06 112 GLN A CA 1
ATOM 858 C C . GLN A 1 112 ? -19.281 -14.617 5.168 1 98.06 112 GLN A C 1
ATOM 860 O O . GLN A 1 112 ? -18.172 -15.008 5.566 1 98.06 112 GLN A O 1
ATOM 865 N N . PHE A 1 113 ? -19.703 -13.406 5.281 1 98.38 113 PHE A N 1
ATOM 866 C CA . PHE A 1 113 ? -18.797 -12.359 5.707 1 98.38 113 PHE A CA 1
ATOM 867 C C . PHE A 1 113 ? -19.469 -11.414 6.691 1 98.38 113 PHE A C 1
ATOM 869 O O . PHE A 1 113 ? -20.688 -11.227 6.633 1 98.38 113 PHE A O 1
ATOM 876 N N . THR A 1 114 ? -18.719 -10.883 7.602 1 98.19 114 THR A N 1
ATOM 877 C CA . THR A 1 114 ? -19.203 -9.875 8.539 1 98.19 114 THR A CA 1
ATOM 878 C C . THR A 1 114 ? -18.172 -8.773 8.742 1 98.19 114 THR A C 1
ATOM 880 O O . THR A 1 114 ? -17.078 -8.828 8.156 1 98.19 114 THR A O 1
ATOM 883 N N . SER A 1 115 ? -18.562 -7.758 9.461 1 97.31 115 SER A N 1
ATOM 884 C CA . SER A 1 115 ? -17.703 -6.598 9.68 1 97.31 115 SER A CA 1
ATOM 885 C C . SER A 1 115 ? -16.562 -6.922 10.656 1 97.31 115 SER A C 1
ATOM 887 O O . SER A 1 115 ? -16.641 -7.906 11.398 1 97.31 115 SER A O 1
ATOM 889 N N . SER A 1 116 ? -15.5 -6.266 10.602 1 96.62 116 SER A N 1
ATOM 890 C CA . SER A 1 116 ? -14.391 -6.188 11.547 1 96.62 116 SER A CA 1
ATOM 891 C C . SER A 1 116 ? -14.188 -4.762 12.055 1 96.62 116 SER A C 1
ATOM 893 O O . SER A 1 116 ? -14.891 -3.842 11.617 1 96.62 116 SER A O 1
ATOM 895 N N . GLN A 1 117 ? -13.234 -4.617 12.984 1 96 117 GLN A N 1
ATOM 896 C CA . GLN A 1 117 ? -12.914 -3.27 13.438 1 96 117 GLN A CA 1
ATOM 897 C C . GLN A 1 117 ? -12.398 -2.408 12.289 1 96 117 GLN A C 1
ATOM 899 O O . GLN A 1 117 ? -12.742 -1.227 12.188 1 96 117 GLN A O 1
ATOM 904 N N . THR A 1 118 ? -11.648 -2.98 11.414 1 98.19 118 THR A N 1
ATOM 905 C CA . THR A 1 118 ? -11.109 -2.271 10.258 1 98.19 118 THR A CA 1
ATOM 906 C C . THR A 1 118 ? -12.234 -1.818 9.328 1 98.19 118 THR A C 1
ATOM 908 O O . THR A 1 118 ? -12.266 -0.662 8.898 1 98.19 118 THR A O 1
ATOM 911 N N . SER A 1 119 ? -13.164 -2.744 9 1 98.06 119 SER A N 1
ATOM 912 C CA . SER A 1 119 ? -14.242 -2.379 8.094 1 98.06 119 SER A CA 1
ATOM 913 C C . SER A 1 119 ? -15.18 -1.356 8.727 1 98.06 119 SER A C 1
ATOM 915 O O . SER A 1 119 ? -15.727 -0.493 8.039 1 98.06 119 SER A O 1
ATOM 917 N N . LYS A 1 120 ? -15.344 -1.439 10.047 1 97.38 120 LYS A N 1
ATOM 918 C CA . LYS A 1 120 ? -16.125 -0.422 10.742 1 97.38 120 LYS A CA 1
ATOM 919 C C . LYS A 1 120 ? -15.492 0.955 10.602 1 97.38 120 LYS A C 1
ATOM 921 O O . LYS A 1 120 ? -16.172 1.938 10.312 1 97.38 120 LYS A O 1
ATOM 926 N N . ASN A 1 121 ? -14.219 1.006 10.812 1 97.06 121 ASN A N 1
ATOM 927 C CA . ASN A 1 121 ? -13.492 2.262 10.656 1 97.06 121 ASN A CA 1
ATOM 928 C C . ASN A 1 121 ? -13.562 2.781 9.227 1 97.06 121 ASN A C 1
ATOM 930 O O . ASN A 1 121 ? -13.75 3.979 9 1 97.06 121 ASN A O 1
ATOM 934 N N . LEU A 1 122 ? -13.508 1.906 8.234 1 98.19 122 LEU A N 1
ATOM 935 C CA . LEU A 1 122 ? -13.492 2.281 6.824 1 98.19 122 LEU A CA 1
ATOM 936 C C . LEU A 1 122 ? -14.898 2.611 6.332 1 98.19 122 LEU A C 1
ATOM 938 O O . LEU A 1 122 ? -15.078 3.051 5.195 1 98.19 122 LEU A O 1
ATOM 942 N N . SER A 1 123 ? -15.914 2.383 7.188 1 97.88 123 SER A N 1
ATOM 943 C CA . SER A 1 123 ? -17.281 2.732 6.809 1 97.88 123 SER A CA 1
ATOM 944 C C . SER A 1 123 ? -17.578 4.191 7.129 1 97.88 123 SER A C 1
ATOM 946 O O . SER A 1 123 ? -18.625 4.715 6.727 1 97.88 123 SER A O 1
ATOM 948 N N . ILE A 1 124 ? -16.672 4.84 7.824 1 96.5 124 ILE A N 1
ATOM 949 C CA . ILE A 1 124 ? -16.844 6.254 8.141 1 96.5 124 ILE A CA 1
ATOM 950 C C . ILE A 1 124 ? -16.641 7.094 6.883 1 96.5 124 ILE A C 1
ATOM 952 O O . ILE A 1 124 ? -15.586 7.016 6.242 1 96.5 124 ILE A O 1
ATOM 956 N N . ALA A 1 125 ? -17.594 7.926 6.555 1 96.44 125 ALA A N 1
ATOM 957 C CA . ALA A 1 125 ? -17.656 8.648 5.285 1 96.44 125 ALA A CA 1
ATOM 958 C C . ALA A 1 125 ? -16.422 9.531 5.098 1 96.44 125 ALA A C 1
ATOM 960 O O . ALA A 1 125 ? -15.883 9.625 3.994 1 96.44 125 ALA A O 1
ATOM 961 N N . GLU A 1 126 ? -15.984 10.203 6.152 1 95.56 126 GLU A N 1
ATOM 962 C CA . GLU A 1 126 ? -14.836 11.102 6.082 1 95.56 126 GLU A CA 1
ATOM 963 C C . GLU A 1 126 ? -13.547 10.336 5.805 1 95.56 126 GLU A C 1
ATOM 965 O O . GLU A 1 126 ? -12.656 10.836 5.117 1 95.56 126 GLU A O 1
ATOM 970 N N . ILE A 1 127 ? -13.445 9.125 6.34 1 97.12 127 ILE A N 1
ATOM 971 C CA . ILE A 1 127 ? -12.289 8.273 6.094 1 97.12 127 ILE A CA 1
ATOM 972 C C . ILE A 1 127 ? -12.312 7.777 4.652 1 97.12 127 ILE A C 1
ATOM 974 O O . ILE A 1 127 ? -11.273 7.734 3.984 1 97.12 127 ILE A O 1
ATOM 978 N N . GLN A 1 128 ? -13.508 7.449 4.121 1 98.31 128 GLN A N 1
ATOM 979 C CA . GLN A 1 128 ? -13.641 7.055 2.723 1 98.31 128 GLN A CA 1
ATOM 980 C C . GLN A 1 128 ? -13.234 8.188 1.791 1 98.31 128 GLN A C 1
ATOM 982 O O . GLN A 1 128 ? -12.602 7.953 0.756 1 98.31 128 GLN A O 1
ATOM 987 N N . ALA A 1 129 ? -13.594 9.391 2.152 1 97.62 129 ALA A N 1
ATOM 988 C CA . ALA A 1 129 ? -13.18 10.547 1.371 1 97.62 129 ALA A CA 1
ATOM 989 C C . ALA A 1 129 ? -11.656 10.656 1.316 1 97.62 129 ALA A C 1
ATOM 991 O O . ALA A 1 129 ? -11.094 11.039 0.286 1 97.62 129 ALA A O 1
ATOM 992 N N . GLY A 1 130 ? -11.023 10.344 2.453 1 97.38 130 GLY A N 1
ATOM 993 C CA . GLY A 1 130 ? -9.57 10.32 2.482 1 97.38 130 GLY A CA 1
ATOM 994 C C . GLY A 1 130 ? -8.969 9.273 1.564 1 97.38 130 GLY A C 1
ATOM 995 O O . GLY A 1 130 ? -7.953 9.516 0.914 1 97.38 130 GLY A O 1
ATOM 996 N N . LEU A 1 131 ? -9.617 8.141 1.556 1 98.44 131 LEU A N 1
ATOM 997 C CA . LEU A 1 131 ? -9.172 7.09 0.652 1 98.44 131 LEU A CA 1
ATOM 998 C C . LEU A 1 131 ? -9.281 7.535 -0.802 1 98.44 131 LEU A C 1
ATOM 1000 O O . LEU A 1 131 ? -8.352 7.332 -1.591 1 98.44 131 LEU A O 1
ATOM 1004 N N . TYR A 1 132 ? -10.383 8.164 -1.187 1 98.31 132 TYR A N 1
ATOM 1005 C CA . TYR A 1 132 ? -10.562 8.672 -2.543 1 98.31 132 TYR A CA 1
ATOM 1006 C C . TYR A 1 132 ? -9.516 9.727 -2.877 1 98.31 132 TYR A C 1
ATOM 1008 O O . TYR A 1 132 ? -8.922 9.695 -3.959 1 98.31 132 TYR A O 1
ATOM 1016 N N . HIS A 1 133 ? -9.297 10.617 -1.973 1 98 133 HIS A N 1
ATOM 1017 C CA . HIS A 1 133 ? -8.32 11.672 -2.209 1 98 133 HIS A CA 1
ATOM 1018 C C . HIS A 1 133 ? -6.926 11.102 -2.412 1 98 133 HIS A C 1
ATOM 1020 O O . HIS A 1 133 ? -6.262 11.398 -3.408 1 98 133 HIS A O 1
ATOM 1026 N N . ASN A 1 134 ? -6.496 10.281 -1.442 1 98.56 134 ASN A N 1
ATOM 1027 C CA . ASN A 1 134 ? -5.133 9.758 -1.516 1 98.56 134 ASN A CA 1
ATOM 1028 C C . ASN A 1 134 ? -4.953 8.82 -2.705 1 98.56 134 ASN A C 1
ATOM 1030 O O . ASN A 1 134 ? -3.891 8.797 -3.328 1 98.56 134 ASN A O 1
ATOM 1034 N N . TYR A 1 135 ? -5.98 8.055 -2.998 1 98.62 135 TYR A N 1
ATOM 1035 C CA . TYR A 1 135 ? -5.891 7.129 -4.121 1 98.62 135 TYR A CA 1
ATOM 1036 C C . TYR A 1 135 ? -5.895 7.875 -5.445 1 98.62 135 TYR A C 1
ATOM 1038 O O . TYR A 1 135 ? -5.035 7.645 -6.301 1 98.62 135 TYR A O 1
ATOM 1046 N N . ASN A 1 136 ? -6.883 8.805 -5.629 1 98 136 ASN A N 1
ATOM 1047 C CA . ASN A 1 136 ? -7.156 9.391 -6.938 1 98 136 ASN A CA 1
ATOM 1048 C C . ASN A 1 136 ? -6.238 10.57 -7.227 1 98 136 ASN A C 1
ATOM 1050 O O . ASN A 1 136 ? -5.895 10.828 -8.383 1 98 136 ASN A O 1
ATOM 1054 N N . VAL A 1 137 ? -5.883 11.289 -6.227 1 98.12 137 VAL A N 1
ATOM 1055 C CA . VAL A 1 137 ? -5.105 12.508 -6.441 1 98.12 137 VAL A CA 1
ATOM 1056 C C . VAL A 1 137 ? -3.635 12.234 -6.125 1 98.12 137 VAL A C 1
ATOM 1058 O O . VAL A 1 137 ? -2.76 12.484 -6.957 1 98.12 137 VAL A O 1
ATOM 1061 N N . LEU A 1 138 ? -3.365 11.656 -4.965 1 98.56 138 LEU A N 1
ATOM 1062 C CA . LEU A 1 138 ? -1.979 11.523 -4.531 1 98.56 138 LEU A CA 1
ATOM 1063 C C . LEU A 1 138 ? -1.373 10.219 -5.055 1 98.56 138 LEU A C 1
ATOM 1065 O O . LEU A 1 138 ? -0.153 10.117 -5.195 1 98.56 138 LEU A O 1
ATOM 1069 N N . GLY A 1 139 ? -2.197 9.172 -5.328 1 98.56 139 GLY A N 1
ATOM 1070 C CA . GLY A 1 139 ? -1.719 7.895 -5.844 1 98.56 139 GLY A CA 1
ATOM 1071 C C . GLY A 1 139 ? -0.79 8.047 -7.035 1 98.56 139 GLY A C 1
ATOM 1072 O O . GLY A 1 139 ? 0.342 7.555 -7.008 1 98.56 139 GLY A O 1
ATOM 1073 N N . PRO A 1 140 ? -1.255 8.75 -8.086 1 98.31 140 PRO A N 1
ATOM 1074 C CA . PRO A 1 140 ? -0.398 8.977 -9.25 1 98.31 140 PRO A CA 1
ATOM 1075 C C . PRO A 1 140 ? 0.889 9.719 -8.898 1 98.31 140 PRO A C 1
ATOM 1077 O O . PRO A 1 140 ? 1.947 9.43 -9.461 1 98.31 140 PRO A O 1
ATOM 1080 N N . ALA A 1 141 ? 0.796 10.672 -7.996 1 98.31 141 ALA A N 1
ATOM 1081 C CA . ALA A 1 141 ? 1.988 11.398 -7.57 1 98.31 141 ALA A CA 1
ATOM 1082 C C . ALA A 1 141 ? 2.975 10.477 -6.863 1 98.31 141 ALA A C 1
ATOM 1084 O O . ALA A 1 141 ? 4.18 10.539 -7.109 1 98.31 141 ALA A O 1
ATOM 1085 N N . TYR A 1 142 ? 2.473 9.648 -5.957 1 98.81 142 TYR A N 1
ATOM 1086 C CA . TYR A 1 142 ? 3.312 8.68 -5.258 1 98.81 142 TYR A CA 1
ATOM 1087 C C . TYR A 1 142 ? 3.961 7.711 -6.238 1 98.81 142 TYR A C 1
ATOM 1089 O O . TYR A 1 142 ? 5.133 7.355 -6.09 1 98.81 142 TYR A O 1
ATOM 1097 N N . GLN A 1 143 ? 3.17 7.262 -7.234 1 98.56 143 GLN A N 1
ATOM 1098 C CA . GLN A 1 143 ? 3.68 6.359 -8.258 1 98.56 143 GLN A CA 1
ATOM 1099 C C . GLN A 1 143 ? 4.855 6.98 -9.008 1 98.56 143 GLN A C 1
ATOM 1101 O O . GLN A 1 143 ? 5.777 6.277 -9.422 1 98.56 143 GLN A O 1
ATOM 1106 N N . SER A 1 144 ? 4.879 8.281 -9.172 1 98.06 144 SER A N 1
ATOM 1107 C CA . SER A 1 144 ? 5.91 8.984 -9.93 1 98.06 144 SER A CA 1
ATOM 1108 C C . SER A 1 144 ? 7.082 9.375 -9.039 1 98.06 144 SER A C 1
ATOM 1110 O O . SER A 1 144 ? 8.156 9.727 -9.531 1 98.06 144 SER A O 1
ATOM 1112 N N . LEU A 1 145 ? 6.953 9.266 -7.758 1 98.62 145 LEU A N 1
ATOM 1113 C CA . LEU A 1 145 ? 7.848 9.883 -6.781 1 98.62 145 LEU A CA 1
ATOM 1114 C C . LEU A 1 145 ? 9.25 9.305 -6.891 1 98.62 145 LEU A C 1
ATOM 1116 O O . LEU A 1 145 ? 10.234 10.047 -6.934 1 98.62 145 LEU A O 1
ATOM 1120 N N . PRO A 1 146 ? 9.43 7.926 -6.961 1 98.56 146 PRO A N 1
ATOM 1121 C CA . PRO A 1 146 ? 10.797 7.406 -7.043 1 98.56 146 PRO A CA 1
ATOM 1122 C C . PRO A 1 146 ? 11.547 7.922 -8.266 1 98.56 146 PRO A C 1
ATOM 1124 O O . PRO A 1 146 ? 12.711 8.328 -8.156 1 98.56 146 PRO A O 1
ATOM 1127 N N . ASP A 1 147 ? 10.883 7.945 -9.406 1 97.81 147 ASP A N 1
ATOM 1128 C CA . ASP A 1 147 ? 11.531 8.43 -10.617 1 97.81 147 ASP A CA 1
ATOM 1129 C C . ASP A 1 147 ? 11.805 9.93 -10.531 1 97.81 147 ASP A C 1
ATOM 1131 O O . ASP A 1 147 ? 12.82 10.414 -11.031 1 97.81 147 ASP A O 1
ATOM 1135 N N . PHE A 1 148 ? 10.867 10.664 -9.961 1 97.75 148 PHE A N 1
ATOM 1136 C CA . PHE A 1 148 ? 11.055 12.094 -9.758 1 97.75 148 PHE A CA 1
ATOM 1137 C C . PHE A 1 148 ? 12.289 12.367 -8.906 1 97.75 148 PHE A C 1
ATOM 1139 O O . PHE A 1 148 ? 13.133 13.188 -9.273 1 97.75 148 PHE A O 1
ATOM 1146 N N . LEU A 1 149 ? 12.453 11.648 -7.781 1 98.38 149 LEU A N 1
ATOM 1147 C CA . LEU A 1 149 ? 13.594 11.836 -6.895 1 98.38 149 LEU A CA 1
ATOM 1148 C C . LEU A 1 149 ? 14.891 11.43 -7.582 1 98.38 149 LEU A C 1
ATOM 1150 O O . LEU A 1 149 ? 15.914 12.094 -7.434 1 98.38 149 LEU A O 1
ATOM 1154 N N . ALA A 1 150 ? 14.836 10.367 -8.32 1 98.12 150 ALA A N 1
ATOM 1155 C CA . ALA A 1 150 ? 16.016 9.938 -9.07 1 98.12 150 ALA A CA 1
ATOM 1156 C C . ALA A 1 150 ? 16.438 10.992 -10.086 1 98.12 150 ALA A C 1
ATOM 1158 O O . ALA A 1 150 ? 17.625 11.242 -10.266 1 98.12 150 ALA A O 1
ATOM 1159 N N . SER A 1 151 ? 15.461 11.602 -10.75 1 97.06 151 SER A N 1
ATOM 1160 C CA . SER A 1 151 ? 15.742 12.578 -11.789 1 97.06 151 SER A CA 1
ATOM 1161 C C . SER A 1 151 ? 16.406 13.828 -11.219 1 97.06 151 SER A C 1
ATOM 1163 O O . SER A 1 151 ? 17.047 14.586 -11.953 1 97.06 151 SER A O 1
ATOM 1165 N N . THR A 1 152 ? 16.281 14.047 -9.953 1 96.69 152 THR A N 1
ATOM 1166 C CA . THR A 1 152 ? 16.906 15.188 -9.297 1 96.69 152 THR A CA 1
ATOM 1167 C C . THR A 1 152 ? 18.172 14.758 -8.531 1 96.69 152 THR A C 1
ATOM 1169 O O . THR A 1 152 ? 18.672 15.492 -7.684 1 96.69 152 THR A O 1
ATOM 1172 N N . ASN A 1 153 ? 18.625 13.508 -8.75 1 97.75 153 ASN A N 1
ATOM 1173 C CA . ASN A 1 153 ? 19.781 12.922 -8.07 1 97.75 153 ASN A CA 1
ATOM 1174 C C . ASN A 1 153 ? 19.594 12.938 -6.555 1 97.75 153 ASN A C 1
ATOM 1176 O O . ASN A 1 153 ? 20.547 13.18 -5.812 1 97.75 153 ASN A O 1
ATOM 1180 N N . TYR A 1 154 ? 18.297 12.852 -6.148 1 98.12 154 TYR A N 1
ATOM 1181 C CA . TYR A 1 154 ? 17.922 12.734 -4.742 1 98.12 154 TYR A CA 1
ATOM 1182 C C . TYR A 1 154 ? 18.375 13.961 -3.953 1 98.12 154 TYR A C 1
ATOM 1184 O O . TYR A 1 154 ? 18.859 13.836 -2.826 1 98.12 154 TYR A O 1
ATOM 1192 N N . GLN A 1 155 ? 18.188 15.07 -4.617 1 97.31 155 GLN A N 1
ATOM 1193 C CA . GLN A 1 155 ? 18.391 16.344 -3.939 1 97.31 155 GLN A CA 1
ATOM 1194 C C . GLN A 1 155 ? 17.094 16.875 -3.357 1 97.31 155 GLN A C 1
ATOM 1196 O O . GLN A 1 155 ? 16.016 16.625 -3.908 1 97.31 155 GLN A O 1
ATOM 1201 N N . THR A 1 156 ? 17.188 17.594 -2.277 1 94.19 156 THR A N 1
ATOM 1202 C CA . THR A 1 156 ? 16.031 18.266 -1.703 1 94.19 156 THR A CA 1
ATOM 1203 C C . THR A 1 156 ? 15.461 19.281 -2.68 1 94.19 156 THR A C 1
ATOM 1205 O O . THR A 1 156 ? 16.203 20.062 -3.287 1 94.19 156 THR A O 1
ATOM 1208 N N . PRO A 1 157 ? 14.141 19.25 -2.826 1 92 157 PRO A N 1
ATOM 1209 C CA . PRO A 1 157 ? 13.539 20.281 -3.674 1 92 157 PRO A CA 1
ATOM 1210 C C . PRO A 1 157 ? 13.852 21.703 -3.189 1 92 157 PRO A C 1
ATOM 1212 O O . PRO A 1 157 ? 13.906 21.938 -1.981 1 92 157 PRO A O 1
ATOM 1215 N N . THR A 1 158 ? 13.953 22.609 -4.16 1 89.94 158 THR A N 1
ATOM 1216 C CA . THR A 1 158 ? 14.32 23.969 -3.803 1 89.94 158 THR A CA 1
ATOM 1217 C C . THR A 1 158 ? 13.25 24.953 -4.262 1 89.94 158 THR A C 1
ATOM 1219 O O . THR A 1 158 ? 13.336 26.156 -3.971 1 89.94 158 THR A O 1
ATOM 1222 N N . GLU A 1 159 ? 12.305 24.484 -5.02 1 88.69 159 GLU A N 1
ATOM 1223 C CA . GLU A 1 159 ? 11.211 25.344 -5.477 1 88.69 159 GLU A CA 1
ATOM 1224 C C . GLU A 1 159 ? 9.859 24.797 -5.012 1 88.69 159 GLU A C 1
ATOM 1226 O O . GLU A 1 159 ? 9.523 23.641 -5.273 1 88.69 159 GLU A O 1
ATOM 1231 N N . THR A 1 160 ? 9.164 25.688 -4.43 1 85.56 160 THR A N 1
ATOM 1232 C CA . THR A 1 160 ? 7.84 25.328 -3.93 1 85.56 160 THR A CA 1
ATOM 1233 C C . THR A 1 160 ? 6.918 24.938 -5.078 1 85.56 160 THR A C 1
ATOM 1235 O O . THR A 1 160 ? 6.938 25.562 -6.141 1 85.56 160 THR A O 1
ATOM 1238 N N . HIS A 1 161 ? 6.188 23.844 -4.93 1 87.38 161 HIS A N 1
ATOM 1239 C CA . HIS A 1 161 ? 5.109 23.375 -5.785 1 87.38 161 HIS A CA 1
ATOM 1240 C C . HIS A 1 161 ? 5.652 22.781 -7.086 1 87.38 161 HIS A C 1
ATOM 1242 O O . HIS A 1 161 ? 4.949 22.75 -8.102 1 87.38 161 HIS A O 1
ATOM 1248 N N . LYS A 1 162 ? 6.941 22.531 -7.137 1 91.19 162 LYS A N 1
ATOM 1249 C CA . LYS A 1 162 ? 7.531 21.672 -8.156 1 91.19 162 LYS A CA 1
ATOM 1250 C C . LYS A 1 162 ? 7.875 20.297 -7.594 1 91.19 162 LYS A C 1
ATOM 1252 O O . LYS A 1 162 ? 8.984 20.078 -7.102 1 91.19 162 LYS A O 1
ATOM 1257 N N . ALA A 1 163 ? 6.957 19.453 -7.715 1 95.62 163 ALA A N 1
ATOM 1258 C CA . ALA A 1 163 ? 7.039 18.156 -7.035 1 95.62 163 ALA A CA 1
ATOM 1259 C C . ALA A 1 163 ? 6.605 17.031 -7.961 1 95.62 163 ALA A C 1
ATOM 1261 O O . ALA A 1 163 ? 6.348 17.25 -9.148 1 95.62 163 ALA A O 1
ATOM 1262 N N . ALA A 1 164 ? 6.605 15.828 -7.449 1 97.56 164 ALA A N 1
ATOM 1263 C CA . ALA A 1 164 ? 6.152 14.648 -8.18 1 97.56 164 ALA A CA 1
ATOM 1264 C C . ALA A 1 164 ? 4.711 14.82 -8.656 1 97.56 164 ALA A C 1
ATOM 1266 O O . ALA A 1 164 ? 4.336 14.289 -9.703 1 97.56 164 ALA A O 1
ATOM 1267 N N . PHE A 1 165 ? 3.934 15.602 -7.992 1 97.81 165 PHE A N 1
ATOM 1268 C CA . PHE A 1 165 ? 2.545 15.852 -8.352 1 97.81 165 PHE A CA 1
ATOM 1269 C C . PHE A 1 165 ? 2.447 16.438 -9.766 1 97.81 165 PHE A C 1
ATOM 1271 O O . PHE A 1 165 ? 1.643 15.969 -10.57 1 97.81 165 PHE A O 1
ATOM 1278 N N . GLN A 1 166 ? 3.246 17.453 -10.055 1 96.94 166 GLN A N 1
ATOM 1279 C CA . GLN A 1 166 ? 3.189 18.109 -11.352 1 96.94 166 GLN A CA 1
ATOM 1280 C C . GLN A 1 166 ? 3.559 17.141 -12.469 1 96.94 166 GLN A C 1
ATOM 1282 O O . GLN A 1 166 ? 2.949 17.156 -13.547 1 96.94 166 GLN A O 1
ATOM 1287 N N . LYS A 1 167 ? 4.512 16.344 -12.219 1 95.19 167 LYS A N 1
ATOM 1288 C CA . LYS A 1 167 ? 4.887 15.328 -13.195 1 95.19 167 LYS A CA 1
ATOM 1289 C C . LYS A 1 167 ? 3.746 14.344 -13.422 1 95.19 167 LYS A C 1
ATOM 1291 O O . LYS A 1 167 ? 3.416 14.016 -14.562 1 95.19 167 LYS A O 1
ATOM 1296 N N . ALA A 1 168 ? 3.17 13.867 -12.383 1 97 168 ALA A N 1
ATOM 1297 C CA . ALA A 1 168 ? 2.133 12.836 -12.43 1 97 168 ALA A CA 1
ATOM 1298 C C . ALA A 1 168 ? 0.909 13.328 -13.203 1 97 168 ALA A C 1
ATOM 1300 O O . ALA A 1 168 ? 0.285 12.57 -13.938 1 97 168 ALA A O 1
ATOM 1301 N N . TRP A 1 169 ? 0.578 14.578 -13.016 1 96.88 169 TRP A N 1
ATOM 1302 C CA . TRP A 1 169 ? -0.662 15.102 -13.586 1 96.88 169 TRP A CA 1
ATOM 1303 C C . TRP A 1 169 ? -0.381 15.969 -14.805 1 96.88 169 TRP A C 1
ATOM 1305 O O . TRP A 1 169 ? -1.295 16.578 -15.359 1 96.88 169 TRP A O 1
ATOM 1315 N N . ASN A 1 170 ? 0.853 16.031 -15.234 1 96.12 170 ASN A N 1
ATOM 1316 C CA . ASN A 1 170 ? 1.265 16.812 -16.391 1 96.12 170 ASN A CA 1
ATOM 1317 C C . ASN A 1 170 ? 0.691 18.234 -16.328 1 96.12 170 ASN A C 1
ATOM 1319 O O . ASN A 1 170 ? 0.007 18.672 -17.266 1 96.12 170 ASN A O 1
ATOM 1323 N N . THR A 1 171 ? 0.984 18.906 -15.203 1 96.62 171 THR A N 1
ATOM 1324 C CA . THR A 1 171 ? 0.511 20.266 -14.953 1 96.62 171 THR A CA 1
ATOM 1325 C C . THR A 1 171 ? 1.613 21.125 -14.336 1 96.62 171 THR A C 1
ATOM 1327 O O . THR A 1 171 ? 2.57 20.594 -13.766 1 96.62 171 THR A O 1
ATOM 1330 N N . ASP A 1 172 ? 1.505 22.375 -14.547 1 94.38 172 ASP A N 1
ATOM 1331 C CA . ASP A 1 172 ? 2.434 23.297 -13.898 1 94.38 172 ASP A CA 1
ATOM 1332 C C . ASP A 1 172 ? 1.778 23.984 -12.695 1 94.38 172 ASP A C 1
ATOM 1334 O O . ASP A 1 172 ? 2.426 24.75 -11.992 1 94.38 172 ASP A O 1
ATOM 1338 N N . LEU A 1 173 ? 0.563 23.641 -12.469 1 94.38 173 LEU A N 1
ATOM 1339 C CA . LEU A 1 173 ? -0.184 24.297 -11.406 1 94.38 173 LEU A CA 1
ATOM 1340 C C . LEU A 1 173 ? 0.174 23.703 -10.047 1 94.38 173 LEU A C 1
ATOM 1342 O O . LEU A 1 173 ? 0.363 22.5 -9.922 1 94.38 173 LEU A O 1
ATOM 1346 N N . PRO A 1 174 ? 0.253 24.594 -9.047 1 93 174 PRO A N 1
ATOM 1347 C CA . PRO A 1 174 ? 0.249 24.031 -7.688 1 93 174 PRO A CA 1
ATOM 1348 C C . PRO A 1 174 ? -1.027 23.266 -7.375 1 93 174 PRO A C 1
ATOM 1350 O O . PRO A 1 174 ? -2.082 23.531 -7.953 1 93 174 PRO A O 1
ATOM 1353 N N . LEU A 1 175 ? -0.967 22.375 -6.449 1 94.12 175 LEU A N 1
ATOM 1354 C CA . LEU A 1 175 ? -2.062 21.453 -6.125 1 94.12 175 LEU A CA 1
ATOM 1355 C C . LEU A 1 175 ? -3.34 22.234 -5.824 1 94.12 175 LEU A C 1
ATOM 1357 O O . LEU A 1 175 ? -4.418 21.875 -6.301 1 94.12 175 LEU A O 1
ATOM 1361 N N . TRP A 1 176 ? -3.236 23.328 -5.02 1 90.56 176 TRP A N 1
ATOM 1362 C CA . TRP A 1 176 ? -4.43 24.078 -4.621 1 90.56 176 TRP A CA 1
ATOM 1363 C C . TRP A 1 176 ? -5.098 24.719 -5.828 1 90.56 176 TRP A C 1
ATOM 1365 O O . TRP A 1 176 ? -6.324 24.781 -5.914 1 90.56 176 TRP A O 1
ATOM 1375 N N . SER A 1 177 ? -4.27 25.281 -6.75 1 91.25 177 SER A N 1
ATOM 1376 C CA . SER A 1 177 ? -4.793 25.844 -7.988 1 91.25 177 SER A CA 1
ATOM 1377 C C . SER A 1 177 ? -5.41 24.766 -8.875 1 91.25 177 SER A C 1
ATOM 1379 O O . SER A 1 177 ? -6.422 25 -9.539 1 91.25 177 SER A O 1
ATOM 1381 N N . TRP A 1 178 ? -4.75 23.641 -8.852 1 94.06 178 TRP A N 1
ATOM 1382 C CA . TRP A 1 178 ? -5.23 22.5 -9.609 1 94.06 178 TRP A CA 1
ATOM 1383 C C . TRP A 1 178 ? -6.605 22.062 -9.125 1 94.06 178 TRP A C 1
ATOM 1385 O O . TRP A 1 178 ? -7.469 21.688 -9.922 1 94.06 178 TRP A O 1
ATOM 1395 N N . PHE A 1 179 ? -6.922 22.172 -7.863 1 91.81 179 PHE A N 1
ATOM 1396 C CA . PHE A 1 179 ? -8.188 21.797 -7.25 1 91.81 179 PHE A CA 1
ATOM 1397 C C . PHE A 1 179 ? -9.312 22.703 -7.73 1 91.81 179 PHE A C 1
ATOM 1399 O O . PHE A 1 179 ? -10.477 22.281 -7.797 1 91.81 179 PHE A O 1
ATOM 1406 N N . GLN A 1 180 ? -9.055 23.938 -8.047 1 87.31 180 GLN A N 1
ATOM 1407 C CA . GLN A 1 180 ? -10.07 24.938 -8.344 1 87.31 180 GLN A CA 1
ATOM 1408 C C . GLN A 1 180 ? -10.953 24.5 -9.516 1 87.31 180 GLN A C 1
ATOM 1410 O O . GLN A 1 180 ? -12.125 24.859 -9.578 1 87.31 180 GLN A O 1
ATOM 1415 N N . SER A 1 181 ? -10.422 23.734 -10.414 1 90.56 181 SER A N 1
ATOM 1416 C CA . SER A 1 181 ? -11.211 23.281 -11.555 1 90.56 181 SER A CA 1
ATOM 1417 C C . SER A 1 181 ? -11.664 21.844 -11.367 1 90.56 181 SER A C 1
ATOM 1419 O O . SER A 1 181 ? -12.094 21.188 -12.328 1 90.56 181 SER A O 1
ATOM 1421 N N . ARG A 1 182 ? -11.562 21.359 -10.172 1 93.88 182 ARG A N 1
ATOM 1422 C CA . ARG A 1 182 ? -11.859 19.969 -9.898 1 93.88 182 ARG A CA 1
ATOM 1423 C C . ARG A 1 182 ? -12.766 19.828 -8.68 1 93.88 182 ARG A C 1
ATOM 1425 O O . ARG A 1 182 ? -12.344 19.312 -7.637 1 93.88 182 ARG A O 1
ATOM 1432 N N . PRO A 1 183 ? -14.016 20.156 -8.812 1 91.44 183 PRO A N 1
ATOM 1433 C CA . PRO A 1 183 ? -14.922 20.219 -7.668 1 91.44 183 PRO A CA 1
ATOM 1434 C C . PRO A 1 183 ? -15.109 18.875 -6.98 1 91.44 183 PRO A C 1
ATOM 1436 O O . PRO A 1 183 ? -15.266 18.812 -5.758 1 91.44 183 PRO A O 1
ATOM 1439 N N . LYS A 1 184 ? -15.102 17.797 -7.793 1 94.25 184 LYS A N 1
ATOM 1440 C CA . LYS A 1 184 ? -15.273 16.469 -7.195 1 94.25 184 LYS A CA 1
ATOM 1441 C C . LYS A 1 184 ? -14.117 16.141 -6.258 1 94.25 184 LYS A C 1
ATOM 1443 O O . LYS A 1 184 ? -14.336 15.688 -5.133 1 94.25 184 LYS A O 1
ATOM 1448 N N . GLU A 1 185 ? -12.875 16.344 -6.715 1 95.19 185 GLU A N 1
ATOM 1449 C CA . GLU A 1 185 ? -11.688 16.094 -5.91 1 95.19 185 GLU A CA 1
ATOM 1450 C C . GLU A 1 185 ? -11.625 17.031 -4.707 1 95.19 185 GLU A C 1
ATOM 1452 O O . GLU A 1 185 ? -11.227 16.625 -3.615 1 95.19 185 GLU A O 1
ATOM 1457 N N . THR A 1 186 ? -12.062 18.25 -4.898 1 91.19 186 THR A N 1
ATOM 1458 C CA . THR A 1 186 ? -12.062 19.234 -3.818 1 91.19 186 THR A CA 1
ATOM 1459 C C . THR A 1 186 ? -13.023 18.812 -2.709 1 91.19 186 THR A C 1
ATOM 1461 O O . THR A 1 186 ? -12.711 18.953 -1.524 1 91.19 186 THR A O 1
ATOM 1464 N N . ALA A 1 187 ? -14.195 18.359 -3.094 1 91.38 187 ALA A N 1
ATOM 1465 C CA . ALA A 1 187 ? -15.195 17.922 -2.123 1 91.38 187 ALA A CA 1
ATOM 1466 C C . ALA A 1 187 ? -14.672 16.766 -1.277 1 91.38 187 ALA A C 1
ATOM 1468 O O . ALA A 1 187 ? -14.891 16.719 -0.065 1 91.38 187 ALA A O 1
ATOM 1469 N N . GLN A 1 188 ? -13.984 15.828 -1.931 1 94.38 188 GLN A N 1
ATOM 1470 C CA . GLN A 1 188 ? -13.406 14.703 -1.205 1 94.38 188 GLN A CA 1
ATOM 1471 C C . GLN A 1 188 ? -12.32 15.172 -0.237 1 94.38 188 GLN A C 1
ATOM 1473 O O . GLN A 1 188 ? -12.25 14.703 0.899 1 94.38 188 GLN A O 1
ATOM 1478 N N . PHE A 1 189 ? -11.508 16.109 -0.681 1 93.94 189 PHE A N 1
ATOM 1479 C CA . PHE A 1 189 ? -10.453 16.625 0.176 1 93.94 189 PHE A CA 1
ATOM 1480 C C . PHE A 1 189 ? -11.039 17.312 1.406 1 93.94 189 PHE A C 1
ATOM 1482 O O . PHE A 1 189 ? -10.602 17.062 2.531 1 93.94 189 PHE A O 1
ATOM 1489 N N . ASN A 1 190 ? -11.984 18.109 1.198 1 86.56 190 ASN A N 1
ATOM 1490 C CA . ASN A 1 190 ? -12.609 18.844 2.293 1 86.56 190 ASN A CA 1
ATOM 1491 C C . ASN A 1 190 ? -13.227 17.906 3.32 1 86.56 190 ASN A C 1
ATOM 1493 O O . ASN A 1 190 ? -13.109 18.125 4.527 1 86.56 190 ASN A O 1
ATOM 1497 N N . ARG A 1 191 ? -13.883 16.891 2.865 1 90.38 191 ARG A N 1
ATOM 1498 C CA . ARG A 1 191 ? -14.469 15.898 3.768 1 90.38 191 ARG A CA 1
ATOM 1499 C C . ARG A 1 191 ? -13.391 15.125 4.52 1 90.38 191 ARG A C 1
ATOM 1501 O O . ARG A 1 191 ? -13.547 14.82 5.703 1 90.38 191 ARG A O 1
ATOM 1508 N N . PHE A 1 192 ? -12.352 14.844 3.791 1 93.5 192 PHE A N 1
ATOM 1509 C CA . PHE A 1 192 ? -11.219 14.164 4.391 1 93.5 192 PHE A CA 1
ATOM 1510 C C . PHE A 1 192 ? -10.617 14.992 5.523 1 93.5 192 PHE A C 1
ATOM 1512 O O . PHE A 1 192 ? -10.242 14.445 6.562 1 93.5 192 PHE A O 1
ATOM 1519 N N . MET A 1 193 ? -10.484 16.266 5.367 1 85.69 193 MET A N 1
ATOM 1520 C CA . MET A 1 193 ? -9.906 17.141 6.383 1 85.69 193 MET A CA 1
ATOM 1521 C C . MET A 1 193 ? -10.711 17.078 7.676 1 85.69 193 MET A C 1
ATOM 1523 O O . MET A 1 193 ? -10.148 17.219 8.766 1 85.69 193 MET A O 1
ATOM 1527 N N . ILE A 1 194 ? -12 16.781 7.562 1 79.5 194 ILE A N 1
ATOM 1528 C CA . ILE A 1 194 ? -12.836 16.609 8.75 1 79.5 194 ILE A CA 1
ATOM 1529 C C . ILE A 1 194 ? -12.375 15.375 9.523 1 79.5 194 ILE A C 1
ATOM 1531 O O . ILE A 1 194 ? -12.25 15.406 10.75 1 79.5 194 ILE A O 1
ATOM 1535 N N . ALA A 1 195 ? -12.078 14.32 8.844 1 79.19 195 ALA A N 1
ATOM 1536 C CA . ALA A 1 195 ? -11.625 13.078 9.477 1 79.19 195 ALA A CA 1
ATOM 1537 C C . ALA A 1 195 ? -10.258 13.266 10.125 1 79.19 195 ALA A C 1
ATOM 1539 O O . ALA A 1 195 ? -10.008 12.742 11.219 1 79.19 195 ALA A O 1
ATOM 1540 N N . GLN A 1 196 ? -9.406 13.891 9.461 1 77.38 196 GLN A N 1
ATOM 1541 C CA . GLN A 1 196 ? -8.047 14.086 9.945 1 77.38 196 GLN A CA 1
ATOM 1542 C C . GLN A 1 196 ? -8.031 14.883 11.25 1 77.38 196 GLN A C 1
ATOM 1544 O O . GLN A 1 196 ? -7.125 14.727 12.07 1 77.38 196 GLN A O 1
ATOM 1549 N N . ARG A 1 197 ? -9.125 15.594 11.547 1 69.44 197 ARG A N 1
ATOM 1550 C CA . ARG A 1 197 ? -9.117 16.5 12.688 1 69.44 197 ARG A CA 1
ATOM 1551 C C . ARG A 1 197 ? -10.172 16.109 13.711 1 69.44 197 ARG A C 1
ATOM 1553 O O . ARG A 1 197 ? -10.336 16.781 14.734 1 69.44 197 ARG A O 1
ATOM 1560 N N . SER A 1 198 ? -10.82 15.086 13.461 1 64.19 198 SER A N 1
ATOM 1561 C CA . SER A 1 198 ? -11.992 14.758 14.266 1 64.19 198 SER A CA 1
ATOM 1562 C C . SER A 1 198 ? -11.602 14.492 15.719 1 64.19 198 SER A C 1
ATOM 1564 O O . SER A 1 198 ? -12.344 14.852 16.641 1 64.19 198 SER A O 1
ATOM 1566 N N . SER A 1 199 ? -10.492 13.961 15.898 1 66.75 199 SER A N 1
ATOM 1567 C CA . SER A 1 199 ? -10.125 13.625 17.281 1 66.75 199 SER A CA 1
ATOM 1568 C C . SER A 1 199 ? -9.156 14.656 17.844 1 66.75 199 SER A C 1
ATOM 1570 O O . SER A 1 199 ? -8.68 14.508 18.984 1 66.75 199 SER A O 1
ATOM 1572 N N . THR A 1 200 ? -8.969 15.633 17.109 1 77.19 200 THR A N 1
ATOM 1573 C CA . THR A 1 200 ? -7.969 16.594 17.531 1 77.19 200 THR A CA 1
ATOM 1574 C C . THR A 1 200 ? -8.594 17.656 18.438 1 77.19 200 THR A C 1
ATOM 1576 O O . THR A 1 200 ? -9.641 18.219 18.109 1 77.19 200 THR A O 1
ATOM 1579 N N . PRO A 1 201 ? -8.031 17.797 19.609 1 72.62 201 PRO A N 1
ATOM 1580 C CA . PRO A 1 201 ? -8.516 18.891 20.469 1 72.62 201 PRO A CA 1
ATOM 1581 C C . PRO A 1 201 ? -8.438 20.25 19.781 1 72.62 201 PRO A C 1
ATOM 1583 O O . PRO A 1 201 ? -7.629 20.438 18.859 1 72.62 201 PRO A O 1
ATOM 1586 N N . ASN A 1 202 ? -9.359 21.047 20.234 1 74.06 202 ASN A N 1
ATOM 1587 C CA . ASN A 1 202 ? -9.297 22.422 19.75 1 74.06 202 ASN A CA 1
ATOM 1588 C C . ASN A 1 202 ? -8.039 23.141 20.234 1 74.06 202 ASN A C 1
ATOM 1590 O O . ASN A 1 202 ? -7.805 23.234 21.438 1 74.06 202 ASN A O 1
ATOM 1594 N N . SER A 1 203 ? -7.281 23.531 19.328 1 78.44 203 SER A N 1
ATOM 1595 C CA . SER A 1 203 ? -5.988 24.141 19.625 1 78.44 203 SER A CA 1
ATOM 1596 C C . SER A 1 203 ? -6.141 25.359 20.531 1 78.44 203 SER A C 1
ATOM 1598 O O . SER A 1 203 ? -5.25 25.672 21.312 1 78.44 203 SER A O 1
ATOM 1600 N N . PHE A 1 204 ? -7.312 26 20.531 1 84.12 204 PHE A N 1
ATOM 1601 C CA . PHE A 1 204 ? -7.531 27.25 21.281 1 84.12 204 PHE A CA 1
ATOM 1602 C C . PHE A 1 204 ? -7.633 26.969 22.766 1 84.12 204 PHE A C 1
ATOM 1604 O O . PHE A 1 204 ? -7.449 27.875 23.594 1 84.12 204 PHE A O 1
ATOM 1611 N N . ASN A 1 205 ? -7.855 25.672 23.016 1 80.81 205 ASN A N 1
ATOM 1612 C CA . ASN A 1 205 ? -7.977 25.328 24.422 1 80.81 205 ASN A CA 1
ATOM 1613 C C . ASN A 1 205 ? -6.609 25.109 25.062 1 80.81 205 ASN A C 1
ATOM 1615 O O . ASN A 1 205 ? -6.492 25.109 26.297 1 80.81 205 ASN A O 1
ATOM 1619 N N . LEU A 1 206 ? -5.688 25.047 24.219 1 84.06 206 LEU A N 1
ATOM 1620 C CA . LEU A 1 206 ? -4.395 24.641 24.766 1 84.06 206 LEU A CA 1
ATOM 1621 C C . LEU A 1 206 ? -3.432 25.828 24.797 1 84.06 206 LEU A C 1
ATOM 1623 O O . LEU A 1 206 ? -2.344 25.734 25.375 1 84.06 206 LEU A O 1
ATOM 1627 N N . PHE A 1 207 ? -3.777 26.906 24.234 1 86.94 207 PHE A N 1
ATOM 1628 C CA . PHE A 1 207 ? -3.068 28.188 24.297 1 86.94 207 PHE A CA 1
ATOM 1629 C C . PHE A 1 207 ? -3.826 29.188 25.156 1 86.94 207 PHE A C 1
ATOM 1631 O O . PHE A 1 207 ? -5.059 29.234 25.125 1 86.94 207 PHE A O 1
ATOM 1638 N N . PRO A 1 208 ? -3.158 29.969 26.016 1 91.81 208 PRO A N 1
ATOM 1639 C CA . PRO A 1 208 ? -3.828 30.891 26.938 1 91.81 208 PRO A CA 1
ATOM 1640 C C . PRO A 1 208 ? -4.34 32.156 26.25 1 91.81 208 PRO A C 1
ATOM 1642 O O . PRO A 1 208 ? -3.895 33.25 26.578 1 91.81 208 PRO A O 1
ATOM 1645 N N . ILE A 1 209 ? -5.316 32.031 25.469 1 94 209 ILE A N 1
ATOM 1646 C CA . ILE A 1 209 ? -5.871 33.094 24.641 1 94 209 ILE A CA 1
ATOM 1647 C C . ILE A 1 209 ? -6.43 34.219 25.531 1 94 209 ILE A C 1
ATOM 1649 O O . ILE A 1 209 ? -6.16 35.406 25.312 1 94 209 ILE A O 1
ATOM 1653 N N . GLU A 1 210 ? -7.148 33.906 26.547 1 93.88 210 GLU A N 1
ATOM 1654 C CA . GLU A 1 210 ? -7.785 34.875 27.422 1 93.88 210 GLU A CA 1
ATOM 1655 C C . GLU A 1 210 ? -6.742 35.719 28.156 1 93.88 210 GLU A C 1
ATOM 1657 O O . GLU A 1 210 ? -6.895 36.938 28.281 1 93.88 210 GLU A O 1
ATOM 1662 N N . GLU A 1 211 ? -5.785 35.031 28.578 1 93.94 211 GLU A N 1
ATOM 1663 C CA . GLU A 1 211 ? -4.715 35.719 29.281 1 93.94 211 GLU A CA 1
ATOM 1664 C C . GLU A 1 211 ? -3.98 36.688 28.344 1 93.94 211 GLU A C 1
ATOM 1666 O O . GLU A 1 211 ? -3.625 37.781 28.75 1 93.94 211 GLU A O 1
ATOM 1671 N N . GLU A 1 212 ? -3.77 36.25 27.125 1 94.19 212 GLU A N 1
ATOM 1672 C CA . GLU A 1 212 ? -3.057 37.031 26.125 1 94.19 212 GLU A CA 1
ATOM 1673 C C . GLU A 1 212 ? -3.877 38.25 25.703 1 94.19 212 GLU A C 1
ATOM 1675 O O . GLU A 1 212 ? -3.32 39.281 25.312 1 94.19 212 GLU A O 1
ATOM 1680 N N . CYS A 1 213 ? -5.168 38.156 25.828 1 95.56 213 CYS A N 1
ATOM 1681 C CA . CYS A 1 213 ? -6.055 39.188 25.312 1 95.56 213 CYS A CA 1
ATOM 1682 C C . CYS A 1 213 ? -6.566 40.062 26.438 1 95.56 213 CYS A C 1
ATOM 1684 O O . CYS A 1 213 ? -7.477 40.875 26.234 1 95.56 213 CYS A O 1
ATOM 1686 N N . LYS A 1 214 ? -5.98 39.875 27.609 1 93.25 214 LYS A N 1
ATOM 1687 C CA . LYS A 1 214 ? -6.414 40.688 28.719 1 93.25 214 LYS A CA 1
ATOM 1688 C C . LYS A 1 214 ? -6.305 42.188 28.375 1 93.25 214 LYS A C 1
ATOM 1690 O O . LYS A 1 214 ? -5.258 42.656 27.922 1 93.25 214 LYS A O 1
ATOM 1695 N N . ASP A 1 215 ? -7.367 42.969 28.453 1 91.75 215 ASP A N 1
ATOM 1696 C CA . ASP A 1 215 ? -7.453 44.406 28.25 1 91.75 215 ASP A CA 1
ATOM 1697 C C . ASP A 1 215 ? -7.234 44.781 26.797 1 91.75 215 ASP A C 1
ATOM 1699 O O . ASP A 1 215 ? -6.754 45.875 26.484 1 91.75 215 ASP A O 1
ATOM 1703 N N . TRP A 1 216 ? -7.477 43.781 25.875 1 95.44 216 TRP A N 1
ATOM 1704 C CA . TRP A 1 216 ? -7.348 44.094 24.453 1 95.44 216 TRP A CA 1
ATOM 1705 C C . TRP A 1 216 ? -8.359 45.156 24.016 1 95.44 216 TRP A C 1
ATOM 1707 O O . TRP A 1 216 ? -9.547 45.031 24.344 1 95.44 216 TRP A O 1
ATOM 1717 N N . PRO A 1 217 ? -7.938 46.156 23.375 1 95.19 217 PRO A N 1
ATOM 1718 C CA . PRO A 1 217 ? -8.867 47.219 22.953 1 95.19 217 PRO A CA 1
ATOM 1719 C C . PRO A 1 217 ? -9.891 46.719 21.922 1 95.19 217 PRO A C 1
ATOM 1721 O O . PRO A 1 217 ? -9.516 46.125 20.906 1 95.19 217 PRO A O 1
ATOM 1724 N N . ALA A 1 218 ? -11.133 47.062 22.047 1 93.38 218 ALA A N 1
ATOM 1725 C CA . ALA A 1 218 ? -12.234 46.562 21.219 1 93.38 218 ALA A CA 1
ATOM 1726 C C . ALA A 1 218 ? -12.133 47.062 19.797 1 93.38 218 ALA A C 1
ATOM 1728 O O . ALA A 1 218 ? -12.625 46.438 18.859 1 93.38 218 ALA A O 1
ATOM 1729 N N . GLU A 1 219 ? -11.531 48.219 1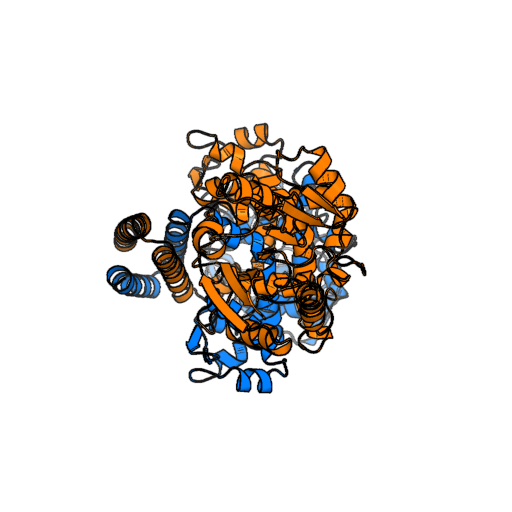9.641 1 94.44 219 GLU A N 1
ATOM 1730 C CA . GLU A 1 219 ? -11.469 48.844 18.312 1 94.44 219 GLU A CA 1
ATOM 1731 C C . GLU A 1 219 ? -10.383 48.188 17.453 1 94.44 219 GLU A C 1
ATOM 1733 O O . GLU A 1 219 ? -10.359 48.375 16.234 1 94.44 219 GLU A O 1
ATOM 1738 N N . LYS A 1 220 ? -9.484 47.375 18.047 1 96.31 220 LYS A N 1
ATOM 1739 C CA . LYS A 1 220 ? -8.406 46.719 17.312 1 96.31 220 LYS A CA 1
ATOM 1740 C C . LYS A 1 220 ? -8.812 45.344 16.859 1 96.31 220 LYS A C 1
ATOM 1742 O O . LYS A 1 220 ? -9.602 44.656 17.531 1 96.31 220 LYS A O 1
ATOM 1747 N N . PRO A 1 221 ? -8.281 44.969 15.711 1 98.19 221 PRO A N 1
ATOM 1748 C CA . PRO A 1 221 ? -8.562 43.594 15.312 1 98.19 221 PRO A CA 1
ATOM 1749 C C . PRO A 1 221 ? -8.023 42.562 16.312 1 98.19 221 PRO A C 1
ATOM 1751 O O . PRO A 1 221 ? -6.941 42.75 16.875 1 98.19 221 PRO A O 1
ATOM 1754 N N . LEU A 1 222 ? -8.781 41.531 16.484 1 98.25 222 LEU A N 1
ATOM 1755 C CA . LEU A 1 222 ? -8.445 40.531 17.484 1 98.25 222 LEU A CA 1
ATOM 1756 C C . LEU A 1 222 ? -7.777 39.312 16.844 1 98.25 222 LEU A C 1
ATOM 1758 O O . LEU A 1 222 ? -6.688 38.906 17.25 1 98.25 222 LEU A O 1
ATOM 1762 N N . PHE A 1 223 ? -8.375 38.719 15.852 1 98.25 223 PHE A N 1
ATOM 1763 C CA . PHE A 1 223 ? -7.973 37.438 15.281 1 98.25 223 PHE A CA 1
ATOM 1764 C C . PHE A 1 223 ? -8.086 37.438 13.766 1 98.25 223 PHE A C 1
ATOM 1766 O O . PHE A 1 223 ? -9.164 37.656 13.219 1 98.25 223 PHE A O 1
ATOM 1773 N N . VAL A 1 224 ? -6.988 37.281 13.102 1 98.62 224 VAL A N 1
ATOM 1774 C CA . VAL A 1 224 ? -6.945 37.188 11.641 1 98.62 224 VAL A CA 1
ATOM 1775 C C . VAL A 1 224 ? -6.488 35.812 11.211 1 98.62 224 VAL A C 1
ATOM 1777 O O . VAL A 1 224 ? -5.316 35.469 11.367 1 98.62 224 VAL A O 1
ATOM 1780 N N . ASP A 1 225 ? -7.379 35 10.688 1 98.31 225 ASP A N 1
ATOM 1781 C CA . ASP A 1 225 ? -7.078 33.688 10.156 1 98.31 225 ASP A CA 1
ATOM 1782 C C . ASP A 1 225 ? -6.656 33.781 8.688 1 98.31 225 ASP A C 1
ATOM 1784 O O . ASP A 1 225 ? -7.5 33.906 7.801 1 98.31 225 ASP A O 1
ATOM 1788 N N . ILE A 1 226 ? -5.375 33.719 8.453 1 98.31 226 ILE A N 1
ATOM 1789 C CA . ILE A 1 226 ? -4.789 33.875 7.121 1 98.31 226 ILE A CA 1
ATOM 1790 C C . ILE A 1 226 ? -4.844 32.531 6.383 1 98.31 226 ILE A C 1
ATOM 1792 O O . ILE A 1 226 ? -4.336 31.516 6.875 1 98.31 226 ILE A O 1
ATOM 1796 N N . GLY A 1 227 ? -5.371 32.531 5.16 1 96.12 227 GLY A N 1
ATOM 1797 C CA . GLY A 1 227 ? -5.645 31.266 4.473 1 96.12 227 GLY A CA 1
ATOM 1798 C C . GLY A 1 227 ? -6.703 30.422 5.164 1 96.12 227 GLY A C 1
ATOM 1799 O O . GLY A 1 227 ? -6.512 29.234 5.375 1 96.12 227 GLY A O 1
ATOM 1800 N N . GLY A 1 228 ? -7.82 31.016 5.539 1 94.38 228 GLY A N 1
ATOM 1801 C CA . GLY A 1 228 ? -8.758 30.438 6.484 1 94.38 228 GLY A CA 1
ATOM 1802 C C . GLY A 1 228 ? -9.836 29.594 5.816 1 94.38 228 GLY A C 1
ATOM 1803 O O . GLY A 1 228 ? -10.695 29.031 6.492 1 94.38 228 GLY A O 1
ATOM 1804 N N . ALA A 1 229 ? -9.82 29.484 4.531 1 89.31 229 ALA A N 1
ATOM 1805 C CA . ALA A 1 229 ? -10.734 28.641 3.752 1 89.31 229 ALA A CA 1
ATOM 1806 C C . ALA A 1 229 ? -12.188 28.984 4.059 1 89.31 229 ALA A C 1
ATOM 1808 O O . ALA A 1 229 ? -12.664 30.078 3.707 1 89.31 229 ALA A O 1
ATOM 1809 N N . SER A 1 230 ? -12.93 28.172 4.863 1 87.56 230 SER A N 1
ATOM 1810 C CA . SER A 1 230 ? -14.352 28.344 5.129 1 87.56 230 SER A CA 1
ATOM 1811 C C . SER A 1 230 ? -14.578 29.234 6.348 1 87.56 230 SER A C 1
ATOM 1813 O O . SER A 1 230 ? -15.719 29.578 6.672 1 87.56 230 SER A O 1
ATOM 1815 N N . GLY A 1 231 ? -13.516 29.578 7.008 1 92.38 231 GLY A N 1
ATOM 1816 C CA . GLY A 1 231 ? -13.633 30.406 8.195 1 92.38 231 GLY A CA 1
ATOM 1817 C C . GLY A 1 231 ? -13.969 29.625 9.445 1 92.38 231 GLY A C 1
ATOM 1818 O O . GLY A 1 231 ? -14.297 30.203 10.484 1 92.38 231 GLY A O 1
ATOM 1819 N N . GLN A 1 232 ? -13.828 28.359 9.375 1 88.81 232 GLN A N 1
ATOM 1820 C CA . GLN A 1 232 ? -14.211 27.484 10.484 1 88.81 232 GLN A CA 1
ATOM 1821 C C . GLN A 1 232 ? -13.461 27.844 11.758 1 88.81 232 GLN A C 1
ATOM 1823 O O . GLN A 1 232 ? -14.023 27.797 12.852 1 88.81 232 GLN A O 1
ATOM 1828 N N . GLN A 1 233 ? -12.18 28.141 11.688 1 92.31 233 GLN A N 1
ATOM 1829 C CA . GLN A 1 233 ? -11.391 28.484 12.867 1 92.31 233 GLN A CA 1
ATOM 1830 C C . GLN A 1 233 ? -11.875 29.781 13.492 1 92.31 233 GLN A C 1
ATOM 1832 O O . GLN A 1 233 ? -11.867 29.938 14.719 1 92.31 233 GLN A O 1
ATOM 1837 N N . CYS A 1 234 ? -12.312 30.703 12.664 1 95.62 234 CYS A N 1
ATOM 1838 C CA . CYS A 1 234 ? -12.852 31.969 13.172 1 95.62 234 CYS A CA 1
ATOM 1839 C C . CYS A 1 234 ? -14.18 31.734 13.891 1 95.62 234 CYS A C 1
ATOM 1841 O O . CYS A 1 234 ? -14.43 32.312 14.945 1 95.62 234 CYS A O 1
ATOM 1843 N N . VAL A 1 235 ? -14.977 30.922 13.258 1 93.69 235 VAL A N 1
ATOM 1844 C CA . VAL A 1 235 ? -16.25 30.578 13.867 1 93.69 235 VAL A CA 1
ATOM 1845 C C . VAL A 1 235 ? -16.016 29.938 15.234 1 93.69 235 VAL A C 1
ATOM 1847 O O . VAL A 1 235 ? -16.656 30.312 16.219 1 93.69 235 VAL A O 1
ATOM 1850 N N . GLU A 1 236 ? -15.125 29 15.281 1 91.25 236 GLU A N 1
ATOM 1851 C CA . GLU A 1 236 ? -14.812 28.312 16.531 1 91.25 236 GLU A CA 1
ATOM 1852 C C . GLU A 1 236 ? -14.227 29.281 17.547 1 91.25 236 GLU A C 1
ATOM 1854 O O . GLU A 1 236 ? -14.5 29.156 18.75 1 91.25 236 GLU A O 1
ATOM 1859 N N . PHE A 1 237 ? -13.359 30.141 17.156 1 94.44 237 PHE A N 1
ATOM 1860 C CA . PHE A 1 237 ? -12.75 31.141 18.047 1 94.44 237 PHE A CA 1
ATOM 1861 C C . PHE A 1 237 ? -13.812 32 18.703 1 94.44 237 PHE A C 1
ATOM 1863 O O . PHE A 1 237 ? -13.797 32.188 19.906 1 94.44 237 PHE A O 1
ATOM 1870 N N . ARG A 1 238 ? -14.719 32.531 17.891 1 94.88 238 ARG A N 1
ATOM 1871 C CA . ARG A 1 238 ? -15.789 33.375 18.406 1 94.88 238 ARG A CA 1
ATOM 1872 C C . ARG A 1 238 ? -16.688 32.594 19.344 1 94.88 238 ARG A C 1
ATOM 1874 O O . ARG A 1 238 ? -17.172 33.156 20.344 1 94.88 238 ARG A O 1
ATOM 1881 N N . ARG A 1 239 ? -17 31.406 18.969 1 92.38 239 ARG A N 1
ATOM 1882 C CA . ARG A 1 239 ? -17.844 30.578 19.812 1 92.38 239 ARG A CA 1
ATOM 1883 C C . ARG A 1 239 ? -17.188 30.344 21.172 1 92.38 239 ARG A C 1
ATOM 1885 O O . ARG A 1 239 ? -17.859 30.375 22.203 1 92.38 239 ARG A O 1
ATOM 1892 N N . ARG A 1 240 ? -15.945 30.125 21.234 1 92.44 240 ARG A N 1
ATOM 1893 C CA . ARG A 1 240 ? -15.219 29.781 22.453 1 92.44 240 ARG A CA 1
ATOM 1894 C C . ARG A 1 240 ? -14.953 31.031 23.297 1 92.44 240 ARG A C 1
ATOM 1896 O O . ARG A 1 240 ? -14.93 30.953 24.531 1 92.44 240 ARG A O 1
ATOM 1903 N N . PHE A 1 241 ? -14.734 32.156 22.594 1 93.88 241 PHE A N 1
ATOM 1904 C CA . PHE A 1 241 ? -14.375 33.375 23.297 1 93.88 241 PHE A CA 1
ATOM 1905 C C . PHE A 1 241 ? -15.328 34.5 22.953 1 93.88 241 PHE A C 1
ATOM 1907 O O . PHE A 1 241 ? -14.906 35.562 22.469 1 93.88 241 PHE A O 1
ATOM 1914 N N . PRO A 1 242 ? -16.562 34.344 23.297 1 92.75 242 PRO A N 1
ATOM 1915 C CA . PRO A 1 242 ? -17.578 35.344 22.875 1 92.75 242 PRO A CA 1
ATOM 1916 C C . PRO A 1 242 ? -17.406 36.688 23.578 1 92.75 242 PRO A C 1
ATOM 1918 O O . PRO A 1 242 ? -17.828 37.719 23.047 1 92.75 242 PRO A O 1
ATOM 1921 N N . ASP A 1 243 ? -16.719 36.688 24.641 1 93.31 243 ASP A N 1
ATOM 1922 C CA . ASP A 1 243 ? -16.641 37.906 25.453 1 93.31 243 ASP A CA 1
ATOM 1923 C C . ASP A 1 243 ? -15.43 38.75 25.094 1 93.31 243 ASP A C 1
ATOM 1925 O O . ASP A 1 243 ? -15.328 39.906 25.484 1 93.31 243 ASP A O 1
ATOM 1929 N N . ILE A 1 244 ? -14.492 38.156 24.344 1 95.56 244 ILE A N 1
ATOM 1930 C CA . ILE A 1 244 ? -13.336 38.938 23.906 1 95.56 244 ILE A CA 1
ATOM 1931 C C . ILE A 1 244 ? -13.727 39.812 22.719 1 95.56 244 ILE A C 1
ATOM 1933 O O . ILE A 1 244 ? -14.133 39.312 21.672 1 95.56 244 ILE A O 1
ATOM 1937 N N . LYS A 1 245 ? -13.625 41.125 22.953 1 94.38 245 LYS A N 1
ATOM 1938 C CA . LYS A 1 245 ? -14.039 42.062 21.906 1 94.38 245 LYS A CA 1
ATOM 1939 C C . LYS A 1 245 ? -12.961 42.188 20.828 1 94.38 245 LYS A C 1
ATOM 1941 O O . LYS A 1 245 ? -11.805 41.844 21.062 1 94.38 245 LYS A O 1
ATOM 1946 N N . GLY A 1 246 ? -13.383 42.656 19.656 1 96.5 246 GLY A N 1
ATOM 1947 C CA . GLY A 1 246 ? -12.492 42.844 18.516 1 96.5 246 GLY A CA 1
ATOM 1948 C C . GLY A 1 246 ? -12.938 42.062 17.281 1 96.5 246 GLY A C 1
ATOM 1949 O O . GLY A 1 246 ? -13.734 41.125 17.375 1 96.5 246 GLY A O 1
ATOM 1950 N N . ARG A 1 247 ? -12.383 42.438 16.172 1 97.5 247 ARG A N 1
ATOM 1951 C CA . ARG A 1 247 ? -12.766 41.844 14.883 1 97.5 247 ARG A CA 1
ATOM 1952 C C . ARG A 1 247 ? -12.125 40.5 14.672 1 97.5 247 ARG A C 1
ATOM 1954 O O . ARG A 1 247 ? -10.938 40.312 14.953 1 97.5 247 ARG A O 1
ATOM 1961 N N . VAL A 1 248 ? -12.906 39.531 14.266 1 98.19 248 VAL A N 1
ATOM 1962 C CA . VAL A 1 248 ? -12.461 38.188 13.883 1 98.19 248 VAL A CA 1
ATOM 1963 C C . VAL A 1 248 ? -12.633 38 12.375 1 98.19 248 VAL A C 1
ATOM 1965 O O . VAL A 1 248 ? -13.758 37.969 11.875 1 98.19 248 VAL A O 1
ATOM 1968 N N . ILE A 1 249 ? -11.516 37.938 11.68 1 98.25 249 ILE A N 1
ATOM 1969 C CA . ILE A 1 249 ? -11.5 38 10.219 1 98.25 249 ILE A CA 1
ATOM 1970 C C . ILE A 1 249 ? -10.797 36.781 9.656 1 98.25 249 ILE A C 1
ATOM 1972 O O . ILE A 1 249 ? -9.734 36.375 10.148 1 98.25 249 ILE A O 1
ATOM 1976 N N . PHE A 1 250 ? -11.367 36.094 8.695 1 97.94 250 PHE A N 1
ATOM 1977 C CA . PHE A 1 250 ? -10.586 35.125 7.934 1 97.94 250 PHE A CA 1
ATOM 1978 C C . PHE A 1 250 ? -10.383 35.594 6.5 1 97.94 250 PHE A C 1
ATOM 1980 O O . PHE A 1 250 ? -11.242 36.281 5.938 1 97.94 250 PHE A O 1
ATOM 1987 N N . GLN A 1 251 ? -9.227 35.312 5.996 1 98.31 251 GLN A N 1
ATOM 1988 C CA . GLN A 1 251 ? -8.789 35.75 4.672 1 98.31 251 GLN A CA 1
ATOM 1989 C C . GLN A 1 251 ? -8.508 34.531 3.768 1 98.31 251 GLN A C 1
ATOM 1991 O O . GLN A 1 251 ? -7.996 33.531 4.223 1 98.31 251 GLN A O 1
ATOM 1996 N N . ASP A 1 252 ? -8.805 34.625 2.543 1 96.19 252 ASP A N 1
ATOM 1997 C CA . ASP A 1 252 ? -8.461 33.625 1.516 1 96.19 252 ASP A CA 1
ATOM 1998 C C . ASP A 1 252 ? -8.656 34.219 0.117 1 96.19 252 ASP A C 1
ATOM 2000 O O . ASP A 1 252 ? -8.977 35.406 -0.03 1 96.19 252 ASP A O 1
ATOM 2004 N N . LEU A 1 253 ? -8.406 33.438 -0.889 1 93.81 253 LEU A N 1
ATOM 2005 C CA . LEU A 1 253 ? -8.578 33.844 -2.277 1 93.81 253 LEU A CA 1
ATOM 2006 C C . LEU A 1 253 ? -10.055 34.031 -2.613 1 93.81 253 LEU A C 1
ATOM 2008 O O . LEU A 1 253 ? -10.93 33.531 -1.896 1 93.81 253 LEU A O 1
ATOM 2012 N N . PRO A 1 254 ? -10.398 34.688 -3.701 1 93.25 254 PRO A N 1
ATOM 2013 C CA . PRO A 1 254 ? -11.781 35.062 -4.016 1 93.25 254 PRO A CA 1
ATOM 2014 C C . PRO A 1 254 ? -12.727 33.875 -4.066 1 93.25 254 PRO A C 1
ATOM 2016 O O . PRO A 1 254 ? -13.836 33.938 -3.525 1 93.25 254 PRO A O 1
ATOM 2019 N N . GLY A 1 255 ? -12.32 32.844 -4.707 1 87.56 255 GLY A N 1
ATOM 2020 C CA . GLY A 1 255 ? -13.18 31.672 -4.832 1 87.56 255 GLY A CA 1
ATOM 2021 C C . GLY A 1 255 ? -13.562 31.062 -3.496 1 87.56 255 GLY A C 1
ATOM 2022 O O . GLY A 1 255 ? -14.719 30.688 -3.291 1 87.56 255 GLY A O 1
ATOM 2023 N N . GLU A 1 256 ? -12.648 30.953 -2.598 1 88.69 256 GLU A N 1
ATOM 2024 C CA . GLU A 1 256 ? -12.883 30.406 -1.263 1 88.69 256 GLU A CA 1
ATOM 2025 C C . GLU A 1 256 ? -13.805 31.312 -0.453 1 88.69 256 GLU A C 1
ATOM 2027 O O . GLU A 1 256 ? -14.68 30.828 0.271 1 88.69 256 GLU A O 1
ATOM 2032 N N . ILE A 1 257 ? -13.625 32.625 -0.558 1 94.44 257 ILE A N 1
ATOM 2033 C CA . ILE A 1 257 ? -14.422 33.594 0.18 1 94.44 257 ILE A CA 1
ATOM 2034 C C . ILE A 1 257 ? -15.867 33.531 -0.307 1 94.44 257 ILE A C 1
ATOM 2036 O O . ILE A 1 257 ? -16.797 33.562 0.499 1 94.44 257 ILE A O 1
ATOM 2040 N N . GLU A 1 258 ? -15.984 33.5 -1.606 1 92.62 258 GLU A N 1
ATOM 2041 C CA . GLU A 1 258 ? -17.328 33.438 -2.174 1 92.62 258 GLU A CA 1
ATOM 2042 C C . GLU A 1 258 ? -18.047 32.188 -1.673 1 92.62 258 GLU A C 1
ATOM 2044 O O . GLU A 1 258 ? -19.234 32.25 -1.313 1 92.62 258 GLU A O 1
ATOM 2049 N N . HIS A 1 259 ? -17.312 31.109 -1.67 1 87.38 259 HIS A N 1
ATOM 2050 C CA . HIS A 1 259 ? -17.891 29.859 -1.205 1 87.38 259 HIS A CA 1
ATOM 2051 C C . HIS A 1 259 ? -18.297 29.953 0.266 1 87.38 259 HIS A C 1
ATOM 2053 O O . HIS A 1 259 ? -19.391 29.547 0.644 1 87.38 259 HIS A O 1
ATOM 2059 N N . ALA A 1 260 ? -17.469 30.438 1.113 1 91.5 260 ALA A N 1
ATOM 2060 C CA . ALA A 1 260 ? -17.719 30.547 2.549 1 91.5 260 ALA A CA 1
ATOM 2061 C C . ALA A 1 260 ? -18.938 31.438 2.826 1 91.5 260 ALA A C 1
ATOM 2063 O O . ALA A 1 260 ? -19.781 31.094 3.65 1 91.5 260 ALA A O 1
ATOM 2064 N N . VAL A 1 261 ? -19.016 32.5 2.125 1 94.44 261 VAL A N 1
ATOM 2065 C CA . VAL A 1 261 ? -20.109 33.438 2.307 1 94.44 261 VAL A CA 1
ATOM 2066 C C . VAL A 1 261 ? -21.422 32.812 1.858 1 94.44 261 VAL A C 1
ATOM 2068 O O . VAL A 1 261 ? -22.453 33 2.498 1 94.44 261 VAL A O 1
ATOM 2071 N N . SER A 1 262 ? -21.312 32.094 0.755 1 93.06 262 SER A N 1
ATOM 2072 C CA . SER A 1 262 ? -22.516 31.453 0.227 1 93.06 262 SER A CA 1
ATOM 2073 C C . SER A 1 262 ? -23.078 30.438 1.209 1 93.06 262 SER A C 1
ATOM 2075 O O . SER A 1 262 ? -24.266 30.141 1.192 1 93.06 262 SER A O 1
ATOM 2077 N N . GLN A 1 263 ? -22.25 29.891 2.027 1 89.94 263 GLN A N 1
ATOM 2078 C CA . GLN A 1 263 ? -22.672 28.891 3.002 1 89.94 263 GLN A CA 1
ATOM 2079 C C . GLN A 1 263 ? -23.25 29.547 4.254 1 89.94 263 GLN A C 1
ATOM 2081 O O . GLN A 1 263 ? -23.844 28.875 5.098 1 89.94 263 GLN A O 1
ATOM 2086 N N . GLY A 1 264 ? -23.094 30.859 4.406 1 91.94 264 GLY A N 1
ATOM 2087 C CA . GLY A 1 264 ? -23.562 31.578 5.578 1 91.94 264 GLY A CA 1
ATOM 2088 C C . GLY A 1 264 ? -22.531 31.688 6.68 1 91.94 264 GLY A C 1
ATOM 2089 O O . GLY A 1 264 ? -22 30.672 7.137 1 91.94 264 GLY A O 1
ATOM 2090 N N . LEU A 1 265 ? -22.141 32.812 7.113 1 92.5 265 LEU A N 1
ATOM 2091 C CA . LEU A 1 265 ? -21.203 33.094 8.195 1 92.5 265 LEU A CA 1
ATOM 2092 C C . LEU A 1 265 ? -21.922 33.625 9.422 1 92.5 265 LEU A C 1
ATOM 2094 O O . LEU A 1 265 ? -22.859 34.438 9.297 1 92.5 265 LEU A O 1
ATOM 2098 N N . PRO A 1 266 ? -21.641 33.125 10.586 1 91.12 266 PRO A N 1
ATOM 2099 C CA . PRO A 1 266 ? -22.281 33.656 11.789 1 91.12 266 PRO A CA 1
ATOM 2100 C C . PRO A 1 266 ? -21.891 35.125 12.055 1 91.12 266 PRO A C 1
ATOM 2102 O O . PRO A 1 266 ? -20.906 35.594 11.5 1 91.12 266 PRO A O 1
ATOM 2105 N N . ASP A 1 267 ? -22.672 35.656 12.992 1 90.69 267 ASP A N 1
ATOM 2106 C CA . ASP A 1 267 ? -22.375 37.031 13.406 1 90.69 267 ASP A CA 1
ATOM 2107 C C . ASP A 1 267 ? -21.016 37.125 14.086 1 90.69 267 ASP A C 1
ATOM 2109 O O . ASP A 1 267 ? -20.641 36.219 14.859 1 90.69 267 ASP A O 1
ATOM 2113 N N . GLY A 1 268 ? -20.266 38.156 13.703 1 93.75 268 GLY A N 1
ATOM 2114 C CA . GLY A 1 268 ? -19 38.406 14.375 1 93.75 268 GLY A CA 1
ATOM 2115 C C . GLY A 1 268 ? -17.812 37.812 13.641 1 93.75 268 GLY A C 1
ATOM 2116 O O . GLY A 1 268 ? -16.672 37.969 14.086 1 93.75 268 GLY A O 1
ATOM 2117 N N . VAL A 1 269 ? -18.047 37.156 12.523 1 97 269 VAL A N 1
ATOM 2118 C CA . VAL A 1 269 ? -16.984 36.625 11.688 1 97 269 VAL A CA 1
ATOM 2119 C C . VAL A 1 269 ? -16.969 37.312 10.328 1 97 269 VAL A C 1
ATOM 2121 O O . VAL A 1 269 ? -18 37.344 9.641 1 97 269 VAL A O 1
ATOM 2124 N N . GLU A 1 270 ? -15.883 37.875 9.992 1 97.44 270 GLU A N 1
ATOM 2125 C CA . GLU A 1 270 ? -15.75 38.625 8.75 1 97.44 270 GLU A CA 1
ATOM 2126 C C . GLU A 1 270 ? -14.922 37.875 7.723 1 97.44 270 GLU A C 1
ATOM 2128 O O . GLU A 1 270 ? -13.875 37.312 8.055 1 97.44 270 GLU A O 1
ATOM 2133 N N . ALA A 1 271 ? -15.406 37.844 6.488 1 97.94 271 ALA A N 1
ATOM 2134 C CA . ALA A 1 271 ? -14.672 37.281 5.363 1 97.94 271 ALA A CA 1
ATOM 2135 C C . ALA A 1 271 ? -13.969 38.375 4.559 1 97.94 271 ALA A C 1
ATOM 2137 O O . ALA A 1 271 ? -14.531 39.438 4.336 1 97.94 271 ALA A O 1
ATOM 2138 N N . MET A 1 272 ? -12.766 38.125 4.18 1 98.12 272 MET A N 1
ATOM 2139 C CA . MET A 1 272 ? -12.008 39.094 3.416 1 98.12 272 MET A CA 1
ATOM 2140 C C . MET A 1 272 ? -11.164 38.438 2.34 1 98.12 272 MET A C 1
ATOM 2142 O O . MET A 1 272 ? -10.438 37.469 2.619 1 98.12 272 MET A O 1
ATOM 2146 N N . VAL A 1 273 ? -11.227 38.875 1.105 1 97.88 273 VAL A N 1
ATOM 2147 C CA . VAL A 1 273 ? -10.359 38.406 0.037 1 97.88 273 VAL A CA 1
ATOM 2148 C C . VAL A 1 273 ? -8.938 38.906 0.262 1 97.88 273 VAL A C 1
ATOM 2150 O O . VAL A 1 273 ? -8.719 40.094 0.435 1 97.88 273 VAL A O 1
ATOM 2153 N N . HIS A 1 274 ? -7.988 38.031 0.313 1 98.12 274 HIS A N 1
ATOM 2154 C CA . HIS A 1 274 ? -6.582 38.375 0.48 1 98.12 274 HIS A CA 1
ATOM 2155 C C . HIS A 1 274 ? -5.672 37.219 0.068 1 98.12 274 HIS A C 1
ATOM 2157 O O . HIS A 1 274 ? -5.969 36.062 0.362 1 98.12 274 HIS A O 1
ATOM 2163 N N . ASP A 1 275 ? -4.633 37.562 -0.664 1 96.81 275 ASP A N 1
ATOM 2164 C CA . ASP A 1 275 ? -3.547 36.625 -1.007 1 96.81 275 ASP A CA 1
ATOM 2165 C C . ASP A 1 275 ? -2.359 36.812 -0.063 1 96.81 275 ASP A C 1
ATOM 2167 O O . ASP A 1 275 ? -1.705 37.844 -0.07 1 96.81 275 ASP A O 1
ATOM 2171 N N . PHE A 1 276 ? -2.033 35.781 0.714 1 97.62 276 PHE A N 1
ATOM 2172 C CA . PHE A 1 276 ? -1.023 35.938 1.755 1 97.62 276 PHE A CA 1
ATOM 2173 C C . PHE A 1 276 ? 0.365 36.094 1.145 1 97.62 276 PHE A C 1
ATOM 2175 O O . PHE A 1 276 ? 1.339 36.344 1.858 1 97.62 276 PHE A O 1
ATOM 2182 N N . TYR A 1 277 ? 0.516 36.031 -0.185 1 96.12 277 TYR A N 1
ATOM 2183 C CA . TYR A 1 277 ? 1.768 36.344 -0.865 1 96.12 277 TYR A CA 1
ATOM 2184 C C . TYR A 1 277 ? 1.917 37.844 -1.061 1 96.12 277 TYR A C 1
ATOM 2186 O O . TYR A 1 277 ? 2.982 38.312 -1.459 1 96.12 277 TYR A O 1
ATOM 2194 N N . THR A 1 278 ? 0.881 38.594 -0.776 1 97.69 278 THR A N 1
ATOM 2195 C CA . THR A 1 278 ? 0.914 40.031 -0.814 1 97.69 278 THR A CA 1
ATOM 2196 C C . THR A 1 278 ? 0.925 40.625 0.598 1 97.69 278 THR A C 1
ATOM 2198 O O . THR A 1 278 ? 0.587 39.938 1.561 1 97.69 278 THR A O 1
ATOM 2201 N N . PRO A 1 279 ? 1.284 41.844 0.718 1 98 279 PRO A N 1
ATOM 2202 C CA . PRO A 1 279 ? 1.367 42.438 2.053 1 98 279 PRO A CA 1
ATOM 2203 C C . PRO A 1 279 ? 0.05 42.344 2.822 1 98 279 PRO A C 1
ATOM 2205 O O . PRO A 1 279 ? -1.021 42.562 2.244 1 98 279 PRO A O 1
ATOM 2208 N N . GLN A 1 280 ? 0.175 42 4.074 1 98.44 280 GLN A N 1
ATOM 2209 C CA . GLN A 1 280 ? -0.992 41.906 4.945 1 98.44 280 GLN A CA 1
ATOM 2210 C C . GLN A 1 280 ? -1.642 43.25 5.145 1 98.44 280 GLN A C 1
ATOM 2212 O O . GLN A 1 280 ? -0.948 44.281 5.262 1 98.44 280 GLN A O 1
ATOM 2217 N N . VAL A 1 281 ? -2.984 43.312 5.172 1 98.19 281 VAL A N 1
ATOM 2218 C CA . VAL A 1 281 ? -3.67 44.594 5.137 1 98.19 281 VAL A CA 1
ATOM 2219 C C . VAL A 1 281 ? -4.297 44.875 6.5 1 98.19 281 VAL A C 1
ATOM 2221 O O . VAL A 1 281 ? -4.637 46.031 6.801 1 98.19 281 VAL A O 1
ATOM 2224 N N . ILE A 1 282 ? -4.512 43.906 7.32 1 98.56 282 ILE A N 1
ATOM 2225 C CA . ILE A 1 282 ? -5.047 44.125 8.656 1 98.56 282 ILE A CA 1
ATOM 2226 C C . ILE A 1 282 ? -3.91 44.438 9.625 1 98.56 282 ILE A C 1
ATOM 2228 O O . ILE A 1 282 ? -3.104 43.594 9.961 1 98.56 282 ILE A O 1
ATOM 2232 N N . LYS A 1 283 ? -3.904 45.656 10.148 1 98 283 LYS A N 1
ATOM 2233 C CA . LYS A 1 283 ? -2.801 46.156 10.969 1 98 283 LYS A CA 1
ATOM 2234 C C . LYS A 1 283 ? -3.1 45.969 12.453 1 98 283 LYS A C 1
ATOM 2236 O O . LYS A 1 283 ? -4.23 46.219 12.898 1 98 283 LYS A O 1
ATOM 2241 N N . GLY A 1 284 ? -2.084 45.531 13.156 1 98.06 284 GLY A N 1
ATOM 2242 C CA . GLY A 1 284 ? -2.08 45.594 14.609 1 98.06 284 GLY A CA 1
ATOM 2243 C C . GLY A 1 284 ? -3.029 44.594 15.258 1 98.06 284 GLY A C 1
ATOM 2244 O O . GLY A 1 284 ? -3.59 44.875 16.328 1 98.06 284 GLY A O 1
ATOM 2245 N N . ALA A 1 285 ? -3.324 43.5 14.641 1 98.5 285 ALA A N 1
ATOM 2246 C CA . ALA A 1 285 ? -4.16 42.469 15.258 1 98.5 285 ALA A CA 1
ATOM 2247 C C . ALA A 1 285 ? -3.438 41.812 16.422 1 98.5 285 ALA A C 1
ATOM 2249 O O . ALA A 1 285 ? -2.207 41.812 16.484 1 98.5 285 ALA A O 1
ATOM 2250 N N . LYS A 1 286 ? -4.211 41.25 17.375 1 98.19 286 LYS A N 1
ATOM 2251 C CA . LYS A 1 286 ? -3.619 40.5 18.469 1 98.19 286 LYS A CA 1
ATOM 2252 C C . LYS A 1 286 ? -3.004 39.188 17.969 1 98.19 286 LYS A C 1
ATOM 2254 O O . LYS A 1 286 ? -1.881 38.844 18.328 1 98.19 286 LYS A O 1
ATOM 2259 N N . PHE A 1 287 ? -3.791 38.469 17.141 1 98.12 287 PHE A N 1
ATOM 2260 C CA . PHE A 1 287 ? -3.328 37.188 16.625 1 98.12 287 PHE A CA 1
ATOM 2261 C C . PHE A 1 287 ? -3.393 37.156 15.109 1 98.12 287 PHE A C 1
ATOM 2263 O O . PHE A 1 287 ? -4.441 37.438 14.516 1 98.12 287 PHE A O 1
ATOM 2270 N N . TYR A 1 288 ? -2.32 36.906 14.461 1 98.69 288 TYR A N 1
ATOM 2271 C CA . TYR A 1 288 ? -2.271 36.438 13.086 1 98.69 288 TYR A CA 1
ATOM 2272 C C . TYR A 1 288 ? -2.086 34.906 13.047 1 98.69 288 TYR A C 1
ATOM 2274 O O . TYR A 1 288 ? -1.04 34.406 13.445 1 98.69 288 TYR A O 1
ATOM 2282 N N . TYR A 1 289 ? -3.082 34.219 12.555 1 97.88 289 TYR A N 1
ATOM 2283 C CA . TYR A 1 289 ? -3.174 32.75 12.68 1 97.88 289 TYR A CA 1
ATOM 2284 C C . TYR A 1 289 ? -2.998 32.062 11.328 1 97.88 289 TYR A C 1
ATOM 2286 O O . TYR A 1 289 ? -3.621 32.469 10.344 1 97.88 289 TYR A O 1
ATOM 2294 N N . LEU A 1 290 ? -2.092 31.188 11.234 1 97.56 290 LEU A N 1
ATOM 2295 C CA . LEU A 1 290 ? -1.903 30.297 10.086 1 97.56 290 LEU A CA 1
ATOM 2296 C C . LEU A 1 290 ? -2.014 28.844 10.508 1 97.56 290 LEU A C 1
ATOM 2298 O O . LEU A 1 290 ? -1.375 28.406 11.469 1 97.56 290 LEU A O 1
ATOM 2302 N N . ARG A 1 291 ? -2.838 28.094 9.82 1 95.31 291 ARG A N 1
ATOM 2303 C CA . ARG A 1 291 ? -2.973 26.672 10.102 1 95.31 291 ARG A CA 1
ATOM 2304 C C . ARG A 1 291 ? -2.654 25.844 8.867 1 95.31 291 ARG A C 1
ATOM 2306 O O . ARG A 1 291 ? -3.34 25.938 7.848 1 95.31 291 ARG A O 1
ATOM 2313 N N . ALA A 1 292 ? -1.619 25.031 9.016 1 93.69 292 ALA A N 1
ATOM 2314 C CA . ALA A 1 292 ? -1.228 24.125 7.945 1 93.69 292 ALA A CA 1
ATOM 2315 C C . ALA A 1 292 ? -0.997 24.875 6.641 1 93.69 292 ALA A C 1
ATOM 2317 O O . ALA A 1 292 ? -1.53 24.5 5.594 1 93.69 292 ALA A O 1
ATOM 2318 N N . ILE A 1 293 ? -0.317 26.016 6.711 1 95.88 293 ILE A N 1
ATOM 2319 C CA . ILE A 1 293 ? -0.009 26.844 5.551 1 95.88 293 ILE A CA 1
ATOM 2320 C C . ILE A 1 293 ? 1.475 26.734 5.211 1 95.88 293 ILE A C 1
ATOM 2322 O O . ILE A 1 293 ? 1.835 26.438 4.066 1 95.88 293 ILE A O 1
ATOM 2326 N N . LEU A 1 294 ? 2.303 26.875 6.223 1 97.56 294 LEU A N 1
ATOM 2327 C CA . LEU A 1 294 ? 3.732 26.984 5.953 1 97.56 294 LEU A CA 1
ATOM 2328 C C . LEU A 1 294 ? 4.328 25.609 5.648 1 97.56 294 LEU A C 1
ATOM 2330 O O . LEU A 1 294 ? 5.375 25.516 5.008 1 97.56 294 LEU A O 1
ATOM 2334 N N . HIS A 1 295 ? 3.67 24.5 6.059 1 95.81 295 HIS A N 1
ATOM 2335 C CA . HIS A 1 295 ? 4.195 23.156 5.781 1 95.81 295 HIS A CA 1
ATOM 2336 C C . HIS A 1 295 ? 4.133 22.844 4.289 1 95.81 295 HIS A C 1
ATOM 2338 O O . HIS A 1 295 ? 4.871 21.984 3.803 1 95.81 295 HIS A O 1
ATOM 2344 N N . ASP A 1 296 ? 3.27 23.516 3.502 1 95.12 296 ASP A N 1
ATOM 2345 C CA . ASP A 1 296 ? 3.209 23.25 2.066 1 95.12 296 ASP A CA 1
ATOM 2346 C C . ASP A 1 296 ? 4.141 24.188 1.3 1 95.12 296 ASP A C 1
ATOM 2348 O O . ASP A 1 296 ? 4.129 24.219 0.068 1 95.12 296 ASP A O 1
ATOM 2352 N N . HIS A 1 297 ? 4.969 24.984 2.049 1 96.56 297 HIS A N 1
ATOM 2353 C CA . HIS A 1 297 ? 5.906 25.938 1.454 1 96.56 297 HIS A CA 1
ATOM 2354 C C . HIS A 1 297 ? 7.332 25.672 1.912 1 96.56 297 HIS A C 1
ATOM 2356 O O . HIS A 1 297 ? 7.562 25.312 3.07 1 96.56 297 HIS A O 1
ATOM 2362 N N . LEU A 1 298 ? 8.227 25.844 0.967 1 95.44 298 LEU A N 1
ATOM 2363 C CA . LEU A 1 298 ? 9.625 25.859 1.358 1 95.44 298 LEU A CA 1
ATOM 2364 C C . LEU A 1 298 ? 9.992 27.172 2.049 1 95.44 298 LEU A C 1
ATOM 2366 O O . LEU A 1 298 ? 9.164 28.078 2.146 1 95.44 298 LEU A O 1
ATOM 2370 N N . ASP A 1 299 ? 11.195 27.281 2.578 1 93.62 299 ASP A N 1
ATOM 2371 C CA . ASP A 1 299 ? 11.609 28.406 3.406 1 93.62 299 ASP A CA 1
ATOM 2372 C C . ASP A 1 299 ? 11.5 29.719 2.639 1 93.62 299 ASP A C 1
ATOM 2374 O O . ASP A 1 299 ? 11.172 30.75 3.217 1 93.62 299 ASP A O 1
ATOM 2378 N N . ASP A 1 300 ? 11.766 29.688 1.384 1 91.31 300 ASP A N 1
ATOM 2379 C CA . ASP A 1 300 ? 11.742 30.922 0.614 1 91.31 300 ASP A CA 1
ATOM 2380 C C . ASP A 1 300 ? 10.352 31.547 0.631 1 91.31 300 ASP A C 1
ATOM 2382 O O . ASP A 1 300 ? 10.203 32.75 0.928 1 91.31 300 ASP A O 1
ATOM 2386 N N . LYS A 1 301 ? 9.336 30.719 0.384 1 95.44 301 LYS A N 1
ATOM 2387 C CA . LYS A 1 301 ? 7.965 31.234 0.373 1 95.44 301 LYS A CA 1
ATOM 2388 C C . LYS A 1 301 ? 7.441 31.438 1.792 1 95.44 301 LYS A C 1
ATOM 2390 O O . LYS A 1 301 ? 6.656 32.344 2.047 1 95.44 301 LYS A O 1
ATOM 2395 N N . ALA A 1 302 ? 7.859 30.609 2.707 1 97.5 302 ALA A N 1
ATOM 2396 C CA . ALA A 1 302 ? 7.465 30.781 4.102 1 97.5 302 ALA A CA 1
ATOM 2397 C C . ALA A 1 302 ? 7.965 32.125 4.645 1 97.5 302 ALA A C 1
ATOM 2399 O O . ALA A 1 302 ? 7.234 32.812 5.344 1 97.5 302 ALA A O 1
ATOM 2400 N N . ILE A 1 303 ? 9.164 32.438 4.297 1 97.56 303 ILE A N 1
ATOM 2401 C CA . ILE A 1 303 ? 9.766 33.688 4.727 1 97.56 303 ILE A CA 1
ATOM 2402 C C . ILE A 1 303 ? 8.984 34.875 4.141 1 97.56 303 ILE A C 1
ATOM 2404 O O . ILE A 1 303 ? 8.688 35.844 4.844 1 97.56 303 ILE A O 1
ATOM 2408 N N . LEU A 1 304 ? 8.617 34.75 2.855 1 97.69 304 LEU A N 1
ATOM 2409 C CA . LEU A 1 304 ? 7.828 35.781 2.207 1 97.69 304 LEU A CA 1
ATOM 2410 C C . LEU A 1 304 ? 6.512 36.031 2.945 1 97.69 304 LEU A C 1
ATOM 2412 O O . LEU A 1 304 ? 6.141 37.156 3.229 1 97.69 304 LEU A O 1
ATOM 2416 N N . ILE A 1 305 ? 5.82 34.969 3.289 1 98.19 305 ILE A N 1
ATOM 2417 C CA . ILE A 1 305 ? 4.527 35.031 3.965 1 98.19 305 ILE A CA 1
ATOM 2418 C C . ILE A 1 305 ? 4.703 35.656 5.344 1 98.19 305 ILE A C 1
ATOM 2420 O O . ILE A 1 305 ? 3.936 36.531 5.73 1 98.19 305 ILE A O 1
ATOM 2424 N N . LEU A 1 306 ? 5.715 35.219 6.078 1 98.69 306 LEU A N 1
ATOM 2425 C CA . LEU A 1 306 ? 5.977 35.719 7.418 1 98.69 306 LEU A CA 1
ATOM 2426 C C . LEU A 1 306 ? 6.312 37.219 7.379 1 98.69 306 LEU A C 1
ATOM 2428 O O . LEU A 1 306 ? 5.816 38 8.195 1 98.69 306 LEU A O 1
ATOM 2432 N N . LYS A 1 307 ? 7.102 37.625 6.422 1 98.5 307 LYS A N 1
ATOM 2433 C CA . LYS A 1 307 ? 7.484 39.031 6.305 1 98.5 307 LYS A CA 1
ATOM 2434 C C . LYS A 1 307 ? 6.277 39.906 5.984 1 98.5 307 LYS A C 1
ATOM 2436 O O . LYS A 1 307 ? 6.176 41.031 6.473 1 98.5 307 LYS A O 1
ATOM 2441 N N . ASN A 1 308 ? 5.422 39.375 5.137 1 98.62 308 ASN A N 1
ATOM 2442 C CA . ASN A 1 308 ? 4.195 40.125 4.809 1 98.62 308 ASN A CA 1
ATOM 2443 C C . ASN A 1 308 ? 3.352 40.375 6.055 1 98.62 308 ASN A C 1
ATOM 2445 O O . ASN A 1 308 ? 2.693 41.406 6.16 1 98.62 308 ASN A O 1
ATOM 2449 N N . ILE A 1 309 ? 3.322 39.469 7.008 1 98.69 309 ILE A N 1
ATOM 2450 C CA . ILE A 1 309 ? 2.566 39.625 8.25 1 98.69 309 ILE A CA 1
ATOM 2451 C C . ILE A 1 309 ? 3.309 40.531 9.203 1 98.69 309 ILE A C 1
ATOM 2453 O O . ILE A 1 309 ? 2.703 41.438 9.812 1 98.69 309 ILE A O 1
ATOM 2457 N N . MET A 1 310 ? 4.602 40.406 9.297 1 98.38 310 MET A N 1
ATOM 2458 C CA . MET A 1 310 ? 5.441 41.125 10.258 1 98.38 310 MET A CA 1
ATOM 2459 C C . MET A 1 310 ? 5.344 42.625 10.039 1 98.38 310 MET A C 1
ATOM 2461 O O . MET A 1 310 ? 5.418 43.406 11 1 98.38 310 MET A O 1
ATOM 2465 N N . GLN A 1 311 ? 5.129 43 8.836 1 97.69 311 GLN A N 1
ATOM 2466 C CA . GLN A 1 311 ? 5.105 44.438 8.492 1 97.69 311 GLN A CA 1
ATOM 2467 C C . GLN A 1 311 ? 3.947 45.125 9.18 1 97.69 311 GLN A C 1
ATOM 2469 O O . GLN A 1 311 ? 3.984 46.344 9.367 1 97.69 311 GLN A O 1
ATOM 2474 N N . VAL A 1 312 ? 2.908 44.406 9.555 1 98.31 312 VAL A N 1
ATOM 2475 C CA . VAL A 1 312 ? 1.719 45.031 10.094 1 98.31 312 VAL A CA 1
ATOM 2476 C C . VAL A 1 312 ? 1.566 44.688 11.57 1 98.31 312 VAL A C 1
ATOM 2478 O O . VAL A 1 312 ? 0.637 45.156 12.234 1 98.31 312 VAL A O 1
ATOM 2481 N N . MET A 1 313 ? 2.438 43.844 12.094 1 98.12 313 MET A N 1
ATOM 2482 C CA . MET A 1 313 ? 2.414 43.469 13.508 1 98.12 313 MET A CA 1
ATOM 2483 C C . MET A 1 313 ? 2.793 44.656 14.391 1 98.12 313 MET A C 1
ATOM 2485 O O . MET A 1 313 ? 3.562 45.531 13.969 1 98.12 313 MET A O 1
ATOM 2489 N N . GLU A 1 314 ? 2.268 44.75 15.516 1 97.44 314 GLU A N 1
ATOM 2490 C CA . GLU A 1 314 ? 2.635 45.688 16.562 1 97.44 314 GLU A CA 1
ATOM 2491 C C . GLU A 1 314 ? 3.166 44.969 17.797 1 97.44 314 GLU A C 1
ATOM 2493 O O . GLU A 1 314 ? 3.287 43.75 17.797 1 97.44 314 GLU A O 1
ATOM 2498 N N . LYS A 1 315 ? 3.525 45.688 18.812 1 94.94 315 LYS A N 1
ATOM 2499 C CA . LYS A 1 315 ? 4.234 45.156 19.984 1 94.94 315 LYS A CA 1
ATOM 2500 C C . LYS A 1 315 ? 3.459 44.031 20.641 1 94.94 315 LYS A C 1
ATOM 2502 O O . LYS A 1 315 ? 4.055 43.062 21.125 1 94.94 315 LYS A O 1
ATOM 2507 N N . ASP A 1 316 ? 2.184 44.094 20.594 1 95.44 316 ASP A N 1
ATOM 2508 C CA . ASP A 1 316 ? 1.366 43.125 21.312 1 95.44 316 ASP A CA 1
ATOM 2509 C C . ASP A 1 316 ? 0.875 42 20.375 1 95.44 316 ASP A C 1
ATOM 2511 O O . ASP A 1 316 ? 0.175 41.094 20.812 1 95.44 316 ASP A O 1
ATOM 2515 N N . SER A 1 317 ? 1.247 42.094 19.125 1 97.75 317 SER A N 1
ATOM 2516 C CA . SER A 1 317 ? 0.808 41.094 18.156 1 97.75 317 SER A CA 1
ATOM 2517 C C . SER A 1 317 ? 1.55 39.781 18.312 1 97.75 317 SER A C 1
ATOM 2519 O O . SER A 1 317 ? 2.725 39.75 18.688 1 97.75 317 SER A O 1
ATOM 2521 N N . LEU A 1 318 ? 0.865 38.688 18.078 1 98 318 LEU A N 1
ATOM 2522 C CA . LEU A 1 318 ? 1.444 37.344 18.016 1 98 318 LEU A CA 1
ATOM 2523 C C . LEU A 1 318 ? 1.091 36.656 16.703 1 98 318 LEU A C 1
ATOM 2525 O O . LEU A 1 318 ? -0.024 36.812 16.203 1 98 318 LEU A O 1
ATOM 2529 N N . ILE A 1 319 ? 2.064 36 16.172 1 98.44 319 ILE A N 1
ATOM 2530 C CA . ILE A 1 319 ? 1.773 35.031 15.133 1 98.44 319 ILE A CA 1
ATOM 2531 C C . ILE A 1 319 ? 1.537 33.656 15.773 1 98.44 319 ILE A C 1
ATOM 2533 O O . ILE A 1 319 ? 2.34 33.188 16.594 1 98.44 319 ILE A O 1
ATOM 2537 N N . LEU A 1 320 ? 0.411 33.062 15.523 1 97.69 320 LEU A N 1
ATOM 2538 C CA . LEU A 1 320 ? 0.116 31.688 15.945 1 97.69 320 LEU A CA 1
ATOM 2539 C C . LEU A 1 320 ? 0.17 30.734 14.758 1 97.69 320 LEU A C 1
ATOM 2541 O O . LEU A 1 320 ? -0.667 30.812 13.852 1 97.69 320 LEU A O 1
ATOM 2545 N N . LEU A 1 321 ? 1.163 29.875 14.758 1 97.81 321 LEU A N 1
ATOM 2546 C CA . LEU A 1 321 ? 1.287 28.844 13.734 1 97.81 321 LEU A CA 1
ATOM 2547 C C . LEU A 1 321 ? 0.759 27.516 14.242 1 97.81 321 LEU A C 1
ATOM 2549 O O . LEU A 1 321 ? 1.31 26.938 15.188 1 97.81 321 LEU A O 1
ATOM 2553 N N . ASP A 1 322 ? -0.377 27.094 13.703 1 95.56 322 ASP A N 1
ATOM 2554 C CA . ASP A 1 322 ? -0.93 25.781 13.984 1 95.56 322 ASP A CA 1
ATOM 2555 C C . ASP A 1 322 ? -0.416 24.75 12.984 1 95.56 322 ASP A C 1
ATOM 2557 O O . ASP A 1 322 ? -1.034 24.516 11.938 1 95.56 322 ASP A O 1
ATOM 2561 N N . GLU A 1 323 ? 0.741 24.188 13.305 1 96.69 323 GLU A N 1
ATOM 2562 C CA . GLU A 1 323 ? 1.52 23.312 12.43 1 96.69 323 GLU A CA 1
ATOM 2563 C C . GLU A 1 323 ? 1.985 22.062 13.164 1 96.69 323 GLU A C 1
ATOM 2565 O O . GLU A 1 323 ? 1.845 21.969 14.383 1 96.69 323 GLU A O 1
ATOM 2570 N N . MET A 1 324 ? 2.506 21.109 12.391 1 97.06 324 MET A N 1
ATOM 2571 C CA . MET A 1 324 ? 3.203 19.984 13.008 1 97.06 324 MET A CA 1
ATOM 2572 C C . MET A 1 324 ? 4.613 20.375 13.43 1 97.06 324 MET A C 1
ATOM 2574 O O . MET A 1 324 ? 5.305 21.094 12.703 1 97.06 324 MET A O 1
ATOM 2578 N N . VAL A 1 325 ? 4.988 20.016 14.602 1 98.19 325 VAL A N 1
ATOM 2579 C CA . VAL A 1 325 ? 6.352 20.203 15.094 1 98.19 325 VAL A CA 1
ATOM 2580 C C . VAL A 1 325 ? 6.973 18.844 15.422 1 98.19 325 VAL A C 1
ATOM 2582 O O . VAL A 1 325 ? 6.684 18.266 16.469 1 98.19 325 VAL A O 1
ATOM 2585 N N . LEU A 1 326 ? 7.848 18.438 14.578 1 98.06 326 LEU A N 1
ATOM 2586 C CA . LEU A 1 326 ? 8.383 17.078 14.688 1 98.06 326 LEU A CA 1
ATOM 2587 C C . LEU A 1 326 ? 9.539 17.031 15.68 1 98.06 326 LEU A C 1
ATOM 2589 O O . LEU A 1 326 ? 10.352 17.953 15.742 1 98.06 326 LEU A O 1
ATOM 2593 N N . PRO A 1 327 ? 9.625 15.969 16.484 1 96.75 327 PRO A N 1
ATOM 2594 C CA . PRO A 1 327 ? 10.844 15.742 17.266 1 96.75 327 PRO A CA 1
ATOM 2595 C C . PRO A 1 327 ? 12.047 15.383 16.375 1 96.75 327 PRO A C 1
ATOM 2597 O O . PRO A 1 327 ? 11.883 15.141 15.18 1 96.75 327 PRO A O 1
ATOM 2600 N N . SER A 1 328 ? 13.18 15.344 16.984 1 93.5 328 SER A N 1
ATOM 2601 C CA . SER A 1 328 ? 14.406 15.102 16.234 1 93.5 328 SER A CA 1
ATOM 2602 C C . SER A 1 328 ? 14.602 13.609 15.961 1 93.5 328 SER A C 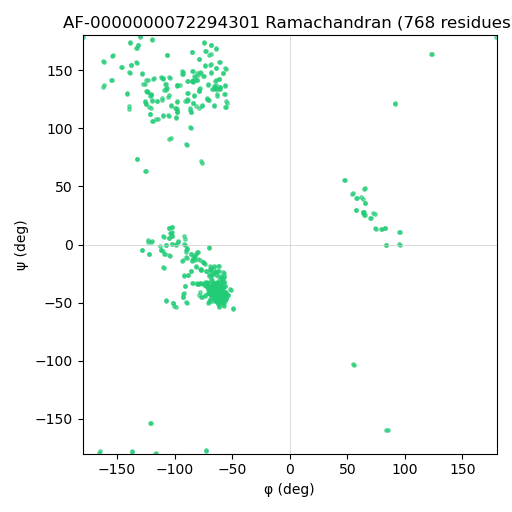1
ATOM 2604 O O . SER A 1 328 ? 15.406 13.234 15.102 1 93.5 328 SER A O 1
ATOM 2606 N N . HIS A 1 329 ? 13.938 12.75 16.688 1 93.88 329 HIS A N 1
ATOM 2607 C CA . HIS A 1 329 ? 14.031 11.305 16.516 1 93.88 329 HIS A CA 1
ATOM 2608 C C . HIS A 1 329 ? 12.758 10.617 17 1 93.88 329 HIS A C 1
ATOM 2610 O O . HIS A 1 329 ? 11.922 11.234 17.656 1 93.88 329 HIS A O 1
ATOM 2616 N N . ASN A 1 330 ? 12.57 9.352 16.562 1 95 330 ASN A N 1
ATOM 2617 C CA . ASN A 1 330 ? 11.422 8.539 16.938 1 95 330 ASN A CA 1
ATOM 2618 C C . ASN A 1 330 ? 10.109 9.211 16.547 1 95 330 ASN A C 1
ATOM 2620 O O . ASN A 1 330 ? 9.188 9.305 17.359 1 95 330 ASN A O 1
ATOM 2624 N N . VAL A 1 331 ? 10.094 9.82 15.391 1 96.94 331 VAL A N 1
ATOM 2625 C CA . VAL A 1 331 ? 8.898 10.477 14.875 1 96.94 331 VAL A CA 1
ATOM 2626 C C . VAL A 1 331 ? 7.836 9.43 14.547 1 96.94 331 VAL A C 1
ATOM 2628 O O . VAL A 1 331 ? 8.141 8.398 13.945 1 96.94 331 VAL A O 1
ATOM 2631 N N . ASP A 1 332 ? 6.629 9.648 14.953 1 97.25 332 ASP A N 1
ATOM 2632 C CA . ASP A 1 332 ? 5.52 8.742 14.688 1 97.25 332 ASP A CA 1
ATOM 2633 C C . ASP A 1 332 ? 5.238 8.641 13.188 1 97.25 332 ASP A C 1
ATOM 2635 O O . ASP A 1 332 ? 5.457 9.602 12.445 1 97.25 332 ASP A O 1
ATOM 2639 N N . TRP A 1 333 ? 4.715 7.512 12.75 1 97.69 333 TRP A N 1
ATOM 2640 C CA . TRP A 1 333 ? 4.531 7.277 11.32 1 97.69 333 TRP A CA 1
ATOM 2641 C C . TRP A 1 333 ? 3.385 8.125 10.773 1 97.69 333 TRP A C 1
ATOM 2643 O O . TRP A 1 333 ? 3.328 8.406 9.578 1 97.69 333 TRP A O 1
ATOM 2653 N N . PHE A 1 334 ? 2.42 8.594 11.594 1 96.69 334 PHE A N 1
ATOM 2654 C CA . PHE A 1 334 ? 1.447 9.578 11.125 1 96.69 334 PHE A CA 1
ATOM 2655 C C . PHE A 1 334 ? 2.146 10.805 10.562 1 96.69 334 PHE A C 1
ATOM 2657 O O . PHE A 1 334 ? 1.828 11.266 9.461 1 96.69 334 PHE A O 1
ATOM 2664 N N . ALA A 1 335 ? 3.107 11.242 11.336 1 97.44 335 ALA A N 1
ATOM 2665 C CA . ALA A 1 335 ? 3.814 12.477 11.008 1 97.44 335 ALA A CA 1
ATOM 2666 C C . ALA A 1 335 ? 4.762 12.273 9.828 1 97.44 335 ALA A C 1
ATOM 2668 O O . ALA A 1 335 ? 4.852 13.125 8.945 1 97.44 335 ALA A O 1
ATOM 2669 N N . THR A 1 336 ? 5.512 11.18 9.82 1 98.5 336 THR A N 1
ATOM 2670 C CA . THR A 1 336 ? 6.469 10.969 8.742 1 98.5 336 THR A CA 1
ATOM 2671 C C . THR A 1 336 ? 5.75 10.742 7.414 1 98.5 336 THR A C 1
ATOM 2673 O O . THR A 1 336 ? 6.23 11.164 6.359 1 98.5 336 THR A O 1
ATOM 2676 N N . GLN A 1 337 ? 4.613 10.07 7.418 1 98.44 337 GLN A N 1
ATOM 2677 C CA . GLN A 1 337 ? 3.816 9.906 6.207 1 98.44 337 GLN A CA 1
ATOM 2678 C C . GLN A 1 337 ? 3.309 11.258 5.703 1 98.44 337 GLN A C 1
ATOM 2680 O O . GLN A 1 337 ? 3.289 11.508 4.496 1 98.44 337 GLN A O 1
ATOM 2685 N N . THR A 1 338 ? 2.863 12.109 6.629 1 97.56 338 THR A N 1
ATOM 2686 C CA . THR A 1 338 ? 2.432 13.445 6.246 1 97.56 338 THR A CA 1
ATOM 2687 C C . THR A 1 338 ? 3.59 14.234 5.645 1 97.56 338 THR A C 1
ATOM 2689 O O . THR A 1 338 ? 3.418 14.938 4.645 1 97.56 338 THR A O 1
ATOM 2692 N N . ASP A 1 339 ? 4.75 14.086 6.242 1 98.25 339 ASP A N 1
ATOM 2693 C CA . ASP A 1 339 ? 5.934 14.781 5.75 1 98.25 339 ASP A CA 1
ATOM 2694 C C . ASP A 1 339 ? 6.234 14.398 4.305 1 98.25 339 ASP A C 1
ATOM 2696 O O . ASP A 1 339 ? 6.43 15.266 3.453 1 98.25 339 ASP A O 1
ATOM 2700 N N . LEU A 1 340 ? 6.234 13.148 4.02 1 98.62 340 LEU A N 1
ATOM 2701 C CA . LEU A 1 340 ? 6.594 12.719 2.672 1 98.62 340 LEU A CA 1
ATOM 2702 C C . LEU A 1 340 ? 5.441 12.961 1.699 1 98.62 340 LEU A C 1
ATOM 2704 O O . LEU A 1 340 ? 5.656 13.062 0.49 1 98.62 340 LEU A O 1
ATOM 2708 N N . THR A 1 341 ? 4.242 13.062 2.203 1 98.44 341 THR A N 1
ATOM 2709 C CA . THR A 1 341 ? 3.143 13.539 1.375 1 98.44 341 THR A CA 1
ATOM 2710 C C . THR A 1 341 ? 3.385 14.977 0.932 1 98.44 341 THR A C 1
ATOM 2712 O O . THR A 1 341 ? 3.158 15.32 -0.23 1 98.44 341 THR A O 1
ATOM 2715 N N . MET A 1 342 ? 3.881 15.852 1.87 1 97.75 342 MET A N 1
ATOM 2716 C CA . MET A 1 342 ? 4.215 17.234 1.511 1 97.75 342 MET A CA 1
ATOM 2717 C C . MET A 1 342 ? 5.301 17.266 0.442 1 97.75 342 MET A C 1
ATOM 2719 O O . MET A 1 342 ? 5.273 18.109 -0.449 1 97.75 342 MET A O 1
ATOM 2723 N N . LEU A 1 343 ? 6.242 16.359 0.552 1 98.06 343 LEU A N 1
ATOM 2724 C CA . LEU A 1 343 ? 7.293 16.266 -0.452 1 98.06 343 LEU A CA 1
ATOM 2725 C C . LEU A 1 343 ? 6.707 15.938 -1.823 1 98.06 343 LEU A C 1
ATOM 2727 O O . LEU A 1 343 ? 7.031 16.594 -2.812 1 98.06 343 LEU A O 1
ATOM 2731 N N . ALA A 1 344 ? 5.816 14.945 -1.897 1 98.12 344 ALA A N 1
ATOM 2732 C CA . ALA A 1 344 ? 5.277 14.453 -3.16 1 98.12 344 ALA A CA 1
ATOM 2733 C C . ALA A 1 344 ? 4.301 15.453 -3.77 1 98.12 344 ALA A C 1
ATOM 2735 O O . ALA A 1 344 ? 4.246 15.609 -4.992 1 98.12 344 ALA A O 1
ATOM 2736 N N . ALA A 1 345 ? 3.533 16.141 -2.922 1 97.56 345 ALA A N 1
ATOM 2737 C CA . ALA A 1 345 ? 2.438 16.984 -3.395 1 97.56 345 ALA A CA 1
ATOM 2738 C C . ALA A 1 345 ? 2.91 18.422 -3.643 1 97.56 345 ALA A C 1
ATOM 2740 O O . ALA A 1 345 ? 2.469 19.062 -4.594 1 97.56 345 ALA A O 1
ATOM 2741 N N . PHE A 1 346 ? 3.895 18.922 -2.738 1 96.88 346 PHE A N 1
ATOM 2742 C CA . PHE A 1 346 ? 4.184 20.344 -2.75 1 96.88 346 PHE A CA 1
ATOM 2743 C C . PHE A 1 346 ? 5.68 20.594 -2.891 1 96.88 346 PHE A C 1
ATOM 2745 O O . PHE A 1 346 ? 6.113 21.734 -3.039 1 96.88 346 PHE A O 1
ATOM 2752 N N . GLY A 1 347 ? 6.48 19.516 -2.885 1 96.31 347 GLY A N 1
ATOM 2753 C CA . GLY A 1 347 ? 7.922 19.719 -2.838 1 96.31 347 GLY A CA 1
ATOM 2754 C C . GLY A 1 347 ? 8.391 20.391 -1.561 1 96.31 347 GLY A C 1
ATOM 2755 O O . GLY A 1 347 ? 9.422 21.062 -1.551 1 96.31 347 GLY A O 1
ATOM 2756 N N . SER A 1 348 ? 7.625 20.188 -0.509 1 97.06 348 SER A N 1
ATOM 2757 C CA . SER A 1 348 ? 7.887 20.844 0.769 1 97.06 348 SER A CA 1
ATOM 2758 C C . SER A 1 348 ? 8.117 19.828 1.878 1 97.06 348 SER A C 1
ATOM 2760 O O . SER A 1 348 ? 8.641 18.734 1.631 1 97.06 348 SER A O 1
ATOM 2762 N N . MET A 1 349 ? 7.816 20.25 3.203 1 96.81 349 MET A N 1
ATOM 2763 C CA . MET A 1 349 ? 8.172 19.359 4.312 1 96.81 349 MET A CA 1
ATOM 2764 C C . MET A 1 349 ? 7.395 19.734 5.57 1 96.81 349 MET A C 1
ATOM 2766 O O . MET A 1 349 ? 6.848 20.828 5.668 1 96.81 349 MET A O 1
ATOM 2770 N N . GLU A 1 350 ? 7.277 18.734 6.449 1 98 350 GLU A N 1
ATOM 2771 C CA . GLU A 1 350 ? 7.023 19.031 7.855 1 98 350 GLU A CA 1
ATOM 2772 C C . GLU A 1 350 ? 8.32 19.328 8.602 1 98 350 GLU A C 1
ATOM 2774 O O . GLU A 1 350 ? 9.352 18.703 8.352 1 98 350 GLU A O 1
ATOM 2779 N N . ARG A 1 351 ? 8.281 20.266 9.469 1 98.12 351 ARG A N 1
ATOM 2780 C CA . ARG A 1 351 ? 9.516 20.781 10.062 1 98.12 351 ARG A CA 1
ATOM 2781 C C . ARG A 1 351 ? 9.695 20.25 11.484 1 98.12 351 ARG A C 1
ATOM 2783 O O . ARG A 1 351 ? 8.719 20.094 12.219 1 98.12 351 ARG A O 1
ATOM 2790 N N . THR A 1 352 ? 10.953 19.984 11.82 1 97.12 352 THR A N 1
ATOM 2791 C CA . THR A 1 352 ? 11.305 19.734 13.219 1 97.12 352 THR A CA 1
ATOM 2792 C C . THR A 1 352 ? 11.266 21.016 14.031 1 97.12 352 THR A C 1
ATOM 2794 O O . THR A 1 352 ? 11.188 22.109 13.477 1 97.12 352 THR A O 1
ATOM 2797 N N . GLU A 1 353 ? 11.297 20.859 15.344 1 97.56 353 GLU A N 1
ATOM 2798 C CA . GLU A 1 353 ? 11.344 22.016 16.219 1 97.56 353 GLU A CA 1
ATOM 2799 C C . GLU A 1 353 ? 12.539 22.906 15.883 1 97.56 353 GLU A C 1
ATOM 2801 O O . GLU A 1 353 ? 12.406 24.141 15.82 1 97.56 353 GLU A O 1
ATOM 2806 N N . THR A 1 354 ? 13.664 22.281 15.625 1 96.81 354 THR A N 1
ATOM 2807 C CA . THR A 1 354 ? 14.875 23.016 15.297 1 96.81 354 THR A CA 1
ATOM 2808 C C . THR A 1 354 ? 14.703 23.781 13.984 1 96.81 354 THR A C 1
ATOM 2810 O O . THR A 1 354 ? 15.125 24.938 13.875 1 96.81 354 THR A O 1
ATOM 2813 N N . GLN A 1 355 ? 14.117 23.156 13.047 1 96.62 355 GLN A N 1
ATOM 2814 C CA . GLN A 1 355 ? 13.898 23.797 11.75 1 96.62 355 GLN A CA 1
ATOM 2815 C C . GLN A 1 355 ? 12.922 24.969 11.875 1 96.62 355 GLN A C 1
ATOM 2817 O O . GLN A 1 355 ? 13.094 26 11.227 1 96.62 355 GLN A O 1
ATOM 2822 N N . TRP A 1 356 ? 11.867 24.828 12.711 1 98.38 356 TRP A N 1
ATOM 2823 C CA . TRP A 1 356 ? 10.922 25.922 12.953 1 98.38 356 TRP A CA 1
ATOM 2824 C C . TRP A 1 356 ? 11.625 27.109 13.594 1 98.38 356 TRP A C 1
ATOM 2826 O O . TRP A 1 356 ? 11.469 28.25 13.141 1 98.38 356 TRP A O 1
ATOM 2836 N N . LYS A 1 357 ? 12.352 26.859 14.633 1 98.31 357 LYS A N 1
ATOM 2837 C CA . LYS A 1 357 ? 13.078 27.922 15.32 1 98.31 357 LYS A CA 1
ATOM 2838 C C . LYS A 1 357 ? 14.039 28.625 14.367 1 98.31 357 LYS A C 1
ATOM 2840 O O . LYS A 1 357 ? 14.141 29.859 14.383 1 98.31 357 LYS A O 1
ATOM 2845 N N . SER A 1 358 ? 14.703 27.812 13.555 1 97.88 358 SER A N 1
ATOM 2846 C CA . SER A 1 358 ? 15.625 28.391 12.586 1 97.88 358 SER A CA 1
ATOM 2847 C C . SER A 1 358 ? 14.891 29.297 11.594 1 97.88 358 SER A C 1
ATOM 2849 O O . SER A 1 358 ? 15.352 30.391 11.281 1 97.88 358 SER A O 1
ATOM 2851 N N . LEU A 1 359 ? 13.773 28.812 11.062 1 98.12 359 LEU A N 1
ATOM 2852 C CA . LEU A 1 359 ? 12.969 29.562 10.109 1 98.12 359 LEU A CA 1
ATOM 2853 C C . LEU A 1 359 ? 12.492 30.875 10.719 1 98.12 359 LEU A C 1
ATOM 2855 O O . LEU A 1 359 ? 12.664 31.938 10.125 1 98.12 359 LEU A O 1
ATOM 2859 N N . LEU A 1 360 ? 11.922 30.859 11.922 1 98.69 360 LEU A N 1
ATOM 2860 C CA . LEU A 1 360 ? 11.359 32.031 12.57 1 98.69 360 LEU A CA 1
ATOM 2861 C C . LEU A 1 360 ? 12.461 33 12.969 1 98.69 360 LEU A C 1
ATOM 2863 O O . LEU A 1 360 ? 12.32 34.219 12.797 1 98.69 360 LEU A O 1
ATOM 2867 N N . ASN A 1 361 ? 13.555 32.469 13.43 1 98.19 361 ASN A N 1
ATOM 2868 C CA . ASN A 1 361 ? 14.695 33.312 13.797 1 98.19 361 ASN A CA 1
ATOM 2869 C C . ASN A 1 361 ? 15.281 34.031 12.578 1 98.19 361 ASN A C 1
ATOM 2871 O O . ASN A 1 361 ? 15.758 35.156 12.68 1 98.19 361 ASN A O 1
ATOM 2875 N N . SER A 1 362 ? 15.289 33.406 11.5 1 97.88 362 SER A N 1
ATOM 2876 C CA . SER A 1 362 ? 15.891 33.938 10.289 1 97.88 362 SER A CA 1
ATOM 2877 C C . SER A 1 362 ? 15.195 35.219 9.852 1 97.88 362 SER A C 1
ATOM 2879 O O . SER A 1 362 ? 15.797 36.062 9.156 1 97.88 362 SER A O 1
ATOM 2881 N N . VAL A 1 363 ? 13.984 35.438 10.242 1 98 363 VAL A N 1
ATOM 2882 C CA . VAL A 1 363 ? 13.266 36.625 9.859 1 98 363 VAL A CA 1
ATOM 2883 C C . VAL A 1 363 ? 13.141 37.562 11.062 1 98 363 VAL A C 1
ATOM 2885 O O . VAL A 1 363 ? 12.477 38.594 10.984 1 98 363 VAL A O 1
ATOM 2888 N N . GLY A 1 364 ? 13.664 37.156 12.172 1 97.75 364 GLY A N 1
ATOM 2889 C CA . GLY A 1 364 ? 13.711 38.031 13.344 1 97.75 364 GLY A CA 1
ATOM 2890 C C . GLY A 1 364 ? 12.555 37.812 14.297 1 97.75 364 GLY A C 1
ATOM 2891 O O . GLY A 1 364 ? 12.344 38.594 15.219 1 97.75 364 GLY A O 1
ATOM 2892 N N . LEU A 1 365 ? 11.797 36.812 14.141 1 98.5 365 LEU A N 1
ATOM 2893 C CA . LEU A 1 365 ? 10.719 36.469 15.07 1 98.5 365 LEU A CA 1
ATOM 2894 C C . LEU A 1 365 ? 11.25 35.688 16.266 1 98.5 365 LEU A C 1
ATOM 2896 O O . LEU A 1 365 ? 12.148 34.844 16.109 1 98.5 365 LEU A O 1
ATOM 2900 N N . LYS A 1 366 ? 10.672 35.938 17.391 1 97.94 366 LYS A N 1
ATOM 2901 C CA . LYS A 1 366 ? 11.031 35.188 18.609 1 97.94 366 LYS A CA 1
ATOM 2902 C C . LYS A 1 366 ? 9.961 34.188 18.953 1 97.94 366 LYS A C 1
ATOM 2904 O O . LYS A 1 366 ? 8.789 34.531 19.109 1 97.94 366 LYS A O 1
ATOM 2909 N N . VAL A 1 367 ? 10.398 32.969 19.141 1 98.25 367 VAL A N 1
ATOM 2910 C CA . VAL A 1 367 ? 9.477 31.938 19.578 1 98.25 367 VAL A CA 1
ATOM 2911 C C . VAL A 1 367 ? 9.172 32.094 21.062 1 98.25 367 VAL A C 1
ATOM 2913 O O . VAL A 1 367 ? 10.07 32.031 21.906 1 98.25 367 VAL A O 1
ATOM 2916 N N . ARG A 1 368 ? 7.934 32.312 21.359 1 96.44 368 ARG A N 1
ATOM 2917 C CA . ARG A 1 368 ? 7.52 32.5 22.75 1 96.44 368 ARG A CA 1
ATOM 2918 C C . ARG A 1 368 ? 7.113 31.188 23.391 1 96.44 368 ARG A C 1
ATOM 2920 O O . ARG A 1 368 ? 7.316 30.984 24.594 1 96.44 368 ARG A O 1
ATOM 2927 N N . ARG A 1 369 ? 6.395 30.469 22.531 1 95.25 369 ARG A N 1
ATOM 2928 C CA . ARG A 1 369 ? 5.844 29.234 23.078 1 95.25 369 ARG A CA 1
ATOM 2929 C C . ARG A 1 369 ? 5.582 28.219 21.969 1 95.25 369 ARG A C 1
ATOM 2931 O O . ARG A 1 369 ? 5.211 28.594 20.844 1 95.25 369 ARG A O 1
ATOM 2938 N N . ILE A 1 370 ? 5.852 26.953 22.25 1 96.81 370 ILE A N 1
ATOM 2939 C CA . ILE A 1 370 ? 5.41 25.844 21.422 1 96.81 370 ILE A CA 1
ATOM 2940 C C . ILE A 1 370 ? 4.617 24.844 22.266 1 96.81 370 ILE A C 1
ATOM 2942 O O . ILE A 1 370 ? 5.125 24.328 23.266 1 96.81 370 ILE A O 1
ATOM 2946 N N . VAL A 1 371 ? 3.41 24.625 21.891 1 95 371 VAL A N 1
ATOM 2947 C CA . VAL A 1 371 ? 2.549 23.703 22.609 1 95 371 VAL A CA 1
ATOM 2948 C C . VAL A 1 371 ? 2.078 22.594 21.672 1 95 371 VAL A C 1
ATOM 2950 O O . VAL A 1 371 ? 1.299 22.844 20.75 1 95 371 VAL A O 1
ATOM 2953 N N . THR A 1 372 ? 2.549 21.391 21.938 1 93.94 372 THR A N 1
ATOM 2954 C CA . THR A 1 372 ? 2.105 20.234 21.156 1 93.94 372 THR A CA 1
ATOM 2955 C C . THR A 1 372 ? 0.855 19.609 21.781 1 93.94 372 THR A C 1
ATOM 2957 O O . THR A 1 372 ? 0.829 19.328 22.984 1 93.94 372 THR A O 1
ATOM 2960 N N . TYR A 1 373 ? -0.182 19.375 20.938 1 90.62 373 TYR A N 1
ATOM 2961 C CA . TYR A 1 373 ? -1.437 18.984 21.578 1 90.62 373 TYR A CA 1
ATOM 2962 C C . TYR A 1 373 ? -1.915 17.641 21.047 1 90.62 373 TYR A C 1
ATOM 2964 O O . TYR A 1 373 ? -2.975 17.156 21.453 1 90.62 373 TYR A O 1
ATOM 2972 N N . THR A 1 374 ? -1.179 16.969 20.188 1 90.69 374 THR A N 1
ATOM 2973 C CA . THR A 1 374 ? -1.408 15.586 19.812 1 90.69 374 THR A CA 1
ATOM 2974 C C . THR A 1 374 ? -0.104 14.797 19.844 1 90.69 374 THR A C 1
ATOM 2976 O O . THR A 1 374 ? 0.979 15.367 19.703 1 90.69 374 THR A O 1
ATOM 2979 N N . HIS A 1 375 ? -0.199 13.57 19.984 1 91.31 375 HIS A N 1
ATOM 2980 C CA . HIS A 1 375 ? 1 12.75 20.094 1 91.31 375 HIS A CA 1
ATOM 2981 C C . HIS A 1 375 ? 1.46 12.273 18.719 1 91.31 375 HIS A C 1
ATOM 2983 O O . HIS A 1 375 ? 2.627 12.445 18.359 1 91.31 375 HIS A O 1
ATOM 2989 N N . ALA A 1 376 ? 0.565 11.727 17.938 1 92.19 376 ALA A N 1
ATOM 2990 C CA . ALA A 1 376 ? 0.958 11.031 16.719 1 92.19 376 ALA A CA 1
ATOM 2991 C C . ALA A 1 376 ? 1.307 12.023 15.609 1 92.19 376 ALA A C 1
ATOM 2993 O O . ALA A 1 376 ? 2.373 11.93 14.992 1 92.19 376 ALA A O 1
ATOM 2994 N N . PHE A 1 377 ? 0.507 13.023 15.414 1 92.94 377 PHE A N 1
ATOM 2995 C CA . PHE A 1 377 ? 0.723 13.992 14.344 1 92.94 377 PHE A CA 1
ATOM 2996 C C . PHE A 1 377 ? 1.673 15.094 14.797 1 92.94 377 PHE A C 1
ATOM 2998 O O . PHE A 1 377 ? 2.242 15.812 13.977 1 92.94 377 PHE A O 1
ATOM 3005 N N . ARG A 1 378 ? 1.724 15.25 16.109 1 94.56 378 ARG A N 1
ATOM 3006 C CA . ARG A 1 378 ? 2.551 16.297 16.703 1 94.56 378 ARG A CA 1
ATOM 3007 C C . ARG A 1 378 ? 2.031 17.688 16.328 1 94.56 378 ARG A C 1
ATOM 3009 O O . ARG A 1 378 ? 2.816 18.594 16.047 1 94.56 378 ARG A O 1
ATOM 3016 N N . LEU A 1 379 ? 0.768 17.797 16.25 1 94.38 379 LEU A N 1
ATOM 3017 C CA . LEU A 1 379 ? 0.171 19.109 16.031 1 94.38 379 LEU A CA 1
ATOM 3018 C C . LEU A 1 379 ? 0.517 20.062 17.172 1 94.38 379 LEU A C 1
ATOM 3020 O O . LEU A 1 379 ? 0.459 19.672 18.344 1 94.38 379 LEU A O 1
ATOM 3024 N N . SER A 1 380 ? 0.875 21.219 16.812 1 95.88 380 SER A N 1
ATOM 3025 C CA . SER A 1 380 ? 1.371 22.188 17.797 1 95.88 380 SER A CA 1
ATOM 3026 C C . SER A 1 380 ? 0.972 23.609 17.422 1 95.88 380 SER A C 1
ATOM 3028 O O . SER A 1 380 ? 0.749 23.906 16.25 1 95.88 380 SER A O 1
ATOM 3030 N N . ILE A 1 381 ? 0.865 24.422 18.453 1 96.06 381 ILE A N 1
ATOM 3031 C CA . ILE A 1 381 ? 0.784 25.875 18.266 1 96.06 381 ILE A CA 1
ATOM 3032 C C . ILE A 1 381 ? 2.133 26.516 18.594 1 96.06 381 ILE A C 1
ATOM 3034 O O . ILE A 1 381 ? 2.654 26.344 19.703 1 96.06 381 ILE A O 1
ATOM 3038 N N . ILE A 1 382 ? 2.686 27.141 17.625 1 97.75 382 ILE A N 1
ATOM 3039 C CA . ILE A 1 382 ? 3.879 27.953 17.828 1 97.75 382 ILE A CA 1
ATOM 3040 C C . ILE A 1 382 ? 3.486 29.438 17.953 1 97.75 382 ILE A C 1
ATOM 3042 O O . ILE A 1 382 ? 2.904 30 17.016 1 97.75 382 ILE A O 1
ATOM 3046 N N . ALA A 1 383 ? 3.729 30.031 19.047 1 97.88 383 ALA A N 1
ATOM 3047 C CA . ALA A 1 383 ? 3.51 31.469 19.234 1 97.88 383 ALA A CA 1
ATOM 3048 C C . ALA A 1 383 ? 4.812 32.25 19.062 1 97.88 383 ALA A C 1
ATOM 3050 O O . ALA A 1 383 ? 5.812 31.953 19.719 1 97.88 383 ALA A O 1
ATOM 3051 N N . ALA A 1 384 ? 4.781 33.156 18.156 1 98.31 384 ALA A N 1
ATOM 3052 C CA . ALA A 1 384 ? 5.973 33.969 17.891 1 98.31 384 ALA A CA 1
ATOM 3053 C C . ALA A 1 384 ? 5.645 35.438 17.922 1 98.31 384 ALA A C 1
ATOM 3055 O O . ALA A 1 384 ? 4.523 35.844 17.609 1 98.31 384 ALA A O 1
ATOM 3056 N N . SER A 1 385 ? 6.578 36.25 18.344 1 97.81 385 SER A N 1
ATOM 3057 C CA . SER A 1 385 ? 6.445 37.688 18.406 1 97.81 385 SER A CA 1
ATOM 3058 C C . SER A 1 385 ? 7.645 38.375 17.781 1 97.81 385 SER A C 1
ATOM 3060 O O . SER A 1 385 ? 8.617 37.719 17.391 1 97.81 385 SER A O 1
ATOM 3062 N N . LEU A 1 386 ? 7.465 39.719 17.656 1 96.12 386 LEU A N 1
ATOM 3063 C CA . LEU A 1 386 ? 8.57 40.5 17.141 1 96.12 386 LEU A CA 1
ATOM 3064 C C . LEU A 1 386 ? 9.742 40.5 18.125 1 96.12 386 LEU A C 1
ATOM 3066 O O . LEU A 1 386 ? 9.547 40.438 19.328 1 96.12 386 LEU A O 1
ATOM 3070 N N . MET B 1 1 ? 3.494 -2.971 29.266 1 73.56 1 MET B N 1
ATOM 3071 C CA . MET B 1 1 ? 4.754 -3.148 28.547 1 73.56 1 MET B CA 1
ATOM 3072 C C . MET B 1 1 ? 5.422 -4.461 28.938 1 73.56 1 MET B C 1
ATOM 3074 O O . MET B 1 1 ? 5.898 -5.199 28.078 1 73.56 1 MET B O 1
ATOM 3078 N N . GLU B 1 2 ? 5.316 -4.73 30.234 1 73 2 GLU B N 1
ATOM 3079 C CA . GLU B 1 2 ? 5.902 -6 30.656 1 73 2 GLU B CA 1
ATOM 3080 C C . GLU B 1 2 ? 5.168 -7.18 30.031 1 73 2 GLU B C 1
ATOM 3082 O O . GLU B 1 2 ? 5.793 -8.164 29.609 1 73 2 GLU B O 1
ATOM 3087 N N . ALA B 1 3 ? 3.908 -7.074 29.938 1 69.38 3 ALA B N 1
ATOM 3088 C CA . ALA B 1 3 ? 3.096 -8.125 29.328 1 69.38 3 ALA B CA 1
ATOM 3089 C C . ALA B 1 3 ? 3.453 -8.312 27.859 1 69.38 3 ALA B C 1
ATOM 3091 O O . ALA B 1 3 ? 3.518 -9.445 27.359 1 69.38 3 ALA B O 1
ATOM 3092 N N . ILE B 1 4 ? 3.793 -7.285 27.094 1 78.25 4 ILE B N 1
ATOM 3093 C CA . ILE B 1 4 ? 4.133 -7.355 25.672 1 78.25 4 ILE B CA 1
ATOM 3094 C C . ILE B 1 4 ? 5.5 -8.016 25.5 1 78.25 4 ILE B C 1
ATOM 3096 O O . ILE B 1 4 ? 5.707 -8.797 24.578 1 78.25 4 ILE B O 1
ATOM 3100 N N . ILE B 1 5 ? 6.344 -7.742 26.484 1 77.81 5 ILE B N 1
ATOM 3101 C CA . ILE B 1 5 ? 7.688 -8.312 26.406 1 77.81 5 ILE B CA 1
ATOM 3102 C C . ILE B 1 5 ? 7.617 -9.828 26.562 1 77.81 5 ILE B C 1
ATOM 3104 O O . ILE B 1 5 ? 8.25 -10.57 25.812 1 77.81 5 ILE B O 1
ATOM 3108 N N . THR B 1 6 ? 6.898 -10.219 27.562 1 76 6 THR B N 1
ATOM 3109 C CA . THR B 1 6 ? 6.73 -11.648 27.812 1 76 6 THR B CA 1
ATOM 3110 C C . THR B 1 6 ? 6.035 -12.312 26.625 1 76 6 THR B C 1
ATOM 3112 O O . THR B 1 6 ? 6.426 -13.398 26.203 1 76 6 THR B O 1
ATOM 3115 N N . LEU B 1 7 ? 5.051 -11.656 26.109 1 76.94 7 LEU B N 1
ATOM 3116 C CA . LEU B 1 7 ? 4.336 -12.148 24.938 1 76.94 7 LEU B CA 1
ATOM 3117 C C . LEU B 1 7 ? 5.281 -12.297 23.75 1 76.94 7 LEU B C 1
ATOM 3119 O O . LEU B 1 7 ? 5.23 -13.297 23.031 1 76.94 7 LEU B O 1
ATOM 3123 N N . ALA B 1 8 ? 6.098 -11.359 23.625 1 82.81 8 ALA B N 1
ATOM 3124 C CA . ALA B 1 8 ? 7.004 -11.336 22.469 1 82.81 8 ALA B CA 1
ATOM 3125 C C . ALA B 1 8 ? 7.949 -12.531 22.5 1 82.81 8 ALA B C 1
ATOM 3127 O O . ALA B 1 8 ? 8.164 -13.18 21.469 1 82.81 8 ALA B O 1
ATOM 3128 N N . GLU B 1 9 ? 8.469 -12.836 23.625 1 84.31 9 GLU B N 1
ATOM 3129 C CA . GLU B 1 9 ? 9.383 -13.977 23.734 1 84.31 9 GLU B CA 1
ATOM 3130 C C . GLU B 1 9 ? 8.656 -15.289 23.469 1 84.31 9 GLU B C 1
ATOM 3132 O O . GLU B 1 9 ? 9.188 -16.156 22.766 1 84.31 9 GLU B O 1
ATOM 3137 N N . LYS B 1 10 ? 7.555 -15.445 23.984 1 84.31 10 LYS B N 1
ATOM 3138 C CA . LYS B 1 10 ? 6.77 -16.656 23.781 1 84.31 10 LYS B CA 1
ATOM 3139 C C . LYS B 1 10 ? 6.406 -16.828 22.312 1 84.31 10 LYS B C 1
ATOM 3141 O O . LYS B 1 10 ? 6.465 -17.938 21.781 1 84.31 10 LYS B O 1
ATOM 3146 N N . ILE B 1 11 ? 5.988 -15.742 21.688 1 87.25 11 ILE B N 1
ATOM 3147 C CA . ILE B 1 11 ? 5.586 -15.773 20.281 1 87.25 11 ILE B CA 1
ATOM 3148 C C . ILE B 1 11 ? 6.793 -16.109 19.406 1 87.25 11 ILE B C 1
ATOM 3150 O O . ILE B 1 11 ? 6.691 -16.906 18.484 1 87.25 11 ILE B O 1
ATOM 3154 N N . ARG B 1 12 ? 7.93 -15.594 19.672 1 87.94 12 ARG B N 1
ATOM 3155 C CA . ARG B 1 12 ? 9.141 -15.867 18.906 1 87.94 12 ARG B CA 1
ATOM 3156 C C . ARG B 1 12 ? 9.555 -17.328 19.016 1 87.94 12 ARG B C 1
ATOM 3158 O O . ARG B 1 12 ? 9.969 -17.938 18.031 1 87.94 12 ARG B O 1
ATOM 3165 N N . ASN B 1 13 ? 9.367 -17.812 20.234 1 87.06 13 ASN B N 1
ATOM 3166 C CA . ASN B 1 13 ? 9.695 -19.234 20.438 1 87.06 13 ASN B CA 1
ATOM 3167 C C . ASN B 1 13 ? 8.719 -20.141 19.703 1 87.06 13 ASN B C 1
ATOM 3169 O O . ASN B 1 13 ? 9.125 -21.141 19.109 1 87.06 13 ASN B O 1
ATOM 3173 N N . ALA B 1 14 ? 7.508 -19.766 19.812 1 86.81 14 ALA B N 1
ATOM 3174 C CA . ALA B 1 14 ? 6.484 -20.547 19.125 1 86.81 14 ALA B CA 1
ATOM 3175 C C . ALA B 1 14 ? 6.695 -20.5 17.609 1 86.81 14 ALA B C 1
ATOM 3177 O O . ALA B 1 14 ? 6.543 -21.516 16.922 1 86.81 14 ALA B O 1
ATOM 3178 N N . ALA B 1 15 ? 7.023 -19.375 17.109 1 88.69 15 ALA B N 1
ATOM 3179 C CA . ALA B 1 15 ? 7.238 -19.203 15.68 1 88.69 15 ALA B CA 1
ATOM 3180 C C . ALA B 1 15 ? 8.453 -20 15.203 1 88.69 15 ALA B C 1
ATOM 3182 O O . ALA B 1 15 ? 8.461 -20.531 14.094 1 88.69 15 ALA B O 1
ATOM 3183 N N . ALA B 1 16 ? 9.414 -20.078 16.047 1 89.06 16 ALA B N 1
ATOM 3184 C CA . ALA B 1 16 ? 10.656 -20.766 15.688 1 89.06 16 ALA B CA 1
ATOM 3185 C C . ALA B 1 16 ? 10.438 -22.25 15.492 1 89.06 16 ALA B C 1
ATOM 3187 O O . ALA B 1 16 ? 11.148 -22.906 14.727 1 89.06 16 ALA B O 1
ATOM 3188 N N . THR B 1 17 ? 9.453 -22.766 16.094 1 90.38 17 THR B N 1
ATOM 3189 C CA . THR B 1 17 ? 9.258 -24.219 16.047 1 90.38 17 THR B CA 1
ATOM 3190 C C . THR B 1 17 ? 8.016 -24.562 15.227 1 90.38 17 THR B C 1
ATOM 3192 O O . THR B 1 17 ? 7.742 -25.75 14.984 1 90.38 17 THR B O 1
ATOM 3195 N N . ALA B 1 18 ? 7.316 -23.594 14.805 1 90.19 18 ALA B N 1
ATOM 3196 C CA . ALA B 1 18 ? 6.07 -23.828 14.086 1 90.19 18 ALA B CA 1
ATOM 3197 C C . ALA B 1 18 ? 6.34 -24.188 12.625 1 90.19 18 ALA B C 1
ATOM 3199 O O . ALA B 1 18 ? 7.328 -23.719 12.039 1 90.19 18 ALA B O 1
ATOM 3200 N N . ASP B 1 19 ? 5.535 -25.031 12.07 1 90.38 19 ASP B N 1
ATOM 3201 C CA . ASP B 1 19 ? 5.555 -25.219 10.625 1 90.38 19 ASP B CA 1
ATOM 3202 C C . ASP B 1 19 ? 4.938 -24.016 9.906 1 90.38 19 ASP B C 1
ATOM 3204 O O . ASP B 1 19 ? 4.617 -23.016 10.539 1 90.38 19 ASP B O 1
ATOM 3208 N N . GLU B 1 20 ? 4.832 -24.062 8.617 1 89.38 20 GLU B N 1
ATOM 3209 C CA . GLU B 1 20 ? 4.367 -22.906 7.84 1 89.38 20 GLU B CA 1
ATOM 3210 C C . GLU B 1 20 ? 2.969 -22.484 8.273 1 89.38 20 GLU B C 1
ATOM 3212 O O . GLU B 1 20 ? 2.705 -21.297 8.461 1 89.38 20 GLU B O 1
ATOM 3217 N N . ALA B 1 21 ? 2.061 -23.422 8.422 1 91.5 21 ALA B N 1
ATOM 3218 C CA . ALA B 1 21 ? 0.683 -23.141 8.812 1 91.5 21 ALA B CA 1
ATOM 3219 C C . ALA B 1 21 ? 0.628 -22.469 10.18 1 91.5 21 ALA B C 1
ATOM 3221 O O . ALA B 1 21 ? -0.116 -21.5 10.375 1 91.5 21 ALA B O 1
ATOM 3222 N N . GLY B 1 22 ? 1.355 -23.031 11.078 1 92.06 22 GLY B N 1
ATOM 3223 C CA . GLY B 1 22 ? 1.405 -22.469 12.414 1 92.06 22 GLY B CA 1
ATOM 3224 C C . GLY B 1 22 ? 1.967 -21.062 12.453 1 92.06 22 GLY B C 1
ATOM 3225 O O . GLY B 1 22 ? 1.456 -20.203 13.172 1 92.06 22 GLY B O 1
ATOM 3226 N N . ARG B 1 23 ? 3.002 -20.844 11.688 1 92.75 23 ARG B N 1
ATOM 3227 C CA . ARG B 1 23 ? 3.602 -19.516 11.625 1 92.75 23 ARG B CA 1
ATOM 3228 C C . ARG B 1 23 ? 2.633 -18.5 11.023 1 92.75 23 ARG B C 1
ATOM 3230 O O . ARG B 1 23 ? 2.531 -17.375 11.508 1 92.75 23 ARG B O 1
ATOM 3237 N N . LYS B 1 24 ? 1.938 -18.969 9.992 1 93.81 24 LYS B N 1
ATOM 3238 C CA . LYS B 1 24 ? 0.951 -18.094 9.367 1 93.81 24 LYS B CA 1
ATOM 3239 C C . LYS B 1 24 ? -0.162 -17.734 10.352 1 93.81 24 LYS B C 1
ATOM 3241 O O . LYS B 1 24 ? -0.626 -16.594 10.383 1 93.81 24 LYS B O 1
ATOM 3246 N N . GLU B 1 25 ? -0.572 -18.672 11.094 1 92.81 25 GLU B N 1
ATOM 3247 C CA . GLU B 1 25 ? -1.607 -18.422 12.094 1 92.81 25 GLU B CA 1
ATOM 3248 C C . GLU B 1 25 ? -1.142 -17.406 13.133 1 92.81 25 GLU B C 1
ATOM 3250 O O . GLU B 1 25 ? -1.916 -16.547 13.555 1 92.81 25 GLU B O 1
ATOM 3255 N N . LEU B 1 26 ? 0.097 -17.578 13.555 1 92.44 26 LEU B N 1
ATOM 3256 C CA . LEU B 1 26 ? 0.667 -16.641 14.516 1 92.44 26 LEU B CA 1
ATOM 3257 C C . LEU B 1 26 ? 0.711 -15.227 13.938 1 92.44 26 LEU B C 1
ATOM 3259 O O . LEU B 1 26 ? 0.308 -14.266 14.594 1 92.44 26 LEU B O 1
ATOM 3263 N N . LEU B 1 27 ? 1.184 -15.102 12.695 1 95.25 27 LEU B N 1
ATOM 3264 C CA . LEU B 1 27 ? 1.271 -13.805 12.023 1 95.25 27 LEU B CA 1
ATOM 3265 C C . LEU B 1 27 ? -0.109 -13.172 11.883 1 95.25 27 LEU B C 1
ATOM 3267 O O . LEU B 1 27 ? -0.29 -11.992 12.188 1 95.25 27 LEU B O 1
ATOM 3271 N N . ASN B 1 28 ? -1.095 -13.922 11.484 1 94.75 28 ASN B N 1
ATOM 3272 C CA . ASN B 1 28 ? -2.453 -13.414 11.305 1 94.75 28 ASN B CA 1
ATOM 3273 C C . ASN B 1 28 ? -3.078 -13 12.633 1 94.75 28 ASN B C 1
ATOM 3275 O O . ASN B 1 28 ? -3.805 -12.008 12.703 1 94.75 28 ASN B O 1
ATOM 3279 N N . SER B 1 29 ? -2.797 -13.812 13.664 1 92.94 29 SER B N 1
ATOM 3280 C CA . SER B 1 29 ? -3.35 -13.5 14.984 1 92.94 29 SER B CA 1
ATOM 3281 C C . SER B 1 29 ? -2.791 -12.188 15.523 1 92.94 29 SER B C 1
ATOM 3283 O O . SER B 1 29 ? -3.52 -11.398 16.125 1 92.94 29 SER B O 1
ATOM 3285 N N . LEU B 1 30 ? -1.521 -11.992 15.336 1 93.44 30 LEU B N 1
ATOM 3286 C CA . LEU B 1 30 ? -0.899 -10.742 15.766 1 93.44 30 LEU B CA 1
ATOM 3287 C C . LEU B 1 30 ? -1.46 -9.562 14.984 1 93.44 30 LEU B C 1
ATOM 3289 O O . LEU B 1 30 ? -1.742 -8.508 15.562 1 93.44 30 LEU B O 1
ATOM 3293 N N . ARG B 1 31 ? -1.64 -9.711 13.695 1 95.5 31 ARG B N 1
ATOM 3294 C CA . ARG B 1 31 ? -2.236 -8.688 12.852 1 95.5 31 ARG B CA 1
ATOM 3295 C C . ARG B 1 31 ? -3.646 -8.344 13.32 1 95.5 31 ARG B C 1
ATOM 3297 O O . ARG B 1 31 ? -3.982 -7.168 13.484 1 95.5 31 ARG B O 1
ATOM 3304 N N . ASP B 1 32 ? -4.445 -9.406 13.523 1 94.88 32 ASP B N 1
ATOM 3305 C CA . ASP B 1 32 ? -5.84 -9.203 13.898 1 94.88 32 ASP B CA 1
ATOM 3306 C C . ASP B 1 32 ? -5.949 -8.523 15.258 1 94.88 32 ASP B C 1
ATOM 3308 O O . ASP B 1 32 ? -6.852 -7.715 15.484 1 94.88 32 ASP B O 1
ATOM 3312 N N . LEU B 1 33 ? -5.035 -8.914 16.156 1 93.62 33 LEU B N 1
ATOM 3313 C CA . LEU B 1 33 ? -5.004 -8.25 17.453 1 93.62 33 LEU B CA 1
ATOM 3314 C C . LEU B 1 33 ? -4.672 -6.773 17.297 1 93.62 33 LEU B C 1
ATOM 3316 O O . LEU B 1 33 ? -5.316 -5.922 17.922 1 93.62 33 LEU B O 1
ATOM 3320 N N . GLN B 1 34 ? -3.699 -6.461 16.516 1 95.44 34 GLN B N 1
ATOM 3321 C CA . GLN B 1 34 ? -3.344 -5.074 16.234 1 95.44 34 GLN B CA 1
ATOM 3322 C C . GLN B 1 34 ? -4.531 -4.305 15.672 1 95.44 34 GLN B C 1
ATOM 3324 O O . GLN B 1 34 ? -4.859 -3.219 16.156 1 95.44 34 GLN B O 1
ATOM 3329 N N . TYR B 1 35 ? -5.207 -4.867 14.672 1 96.94 35 TYR B N 1
ATOM 3330 C CA . TYR B 1 35 ? -6.336 -4.219 14.016 1 96.94 35 TYR B CA 1
ATOM 3331 C C . TYR B 1 35 ? -7.484 -4.004 14.992 1 96.94 35 TYR B C 1
ATOM 3333 O O . TYR B 1 35 ? -8.195 -3.002 14.914 1 96.94 35 TYR B O 1
ATOM 3341 N N . SER B 1 36 ? -7.605 -4.922 15.922 1 94.81 36 SER B N 1
ATOM 3342 C CA . SER B 1 36 ? -8.734 -4.887 16.844 1 94.81 36 SER B CA 1
ATOM 3343 C C . SER B 1 36 ? -8.633 -3.703 17.797 1 94.81 36 SER B C 1
ATOM 3345 O O . SER B 1 36 ? -9.641 -3.262 18.359 1 94.81 36 SER B O 1
ATOM 3347 N N . ILE B 1 37 ? -7.457 -3.16 18 1 94.56 37 ILE B N 1
ATOM 3348 C CA . ILE B 1 37 ? -7.316 -2.086 18.969 1 94.56 37 ILE B CA 1
ATOM 3349 C C . ILE B 1 37 ? -7.062 -0.763 18.25 1 94.56 37 ILE B C 1
ATOM 3351 O O . ILE B 1 37 ? -6.781 0.254 18.891 1 94.56 37 ILE B O 1
ATOM 3355 N N . GLU B 1 38 ? -7.133 -0.735 16.922 1 96.12 38 GLU B N 1
ATOM 3356 C CA . GLU B 1 38 ? -6.988 0.5 16.156 1 96.12 38 GLU B CA 1
ATOM 3357 C C . GLU B 1 38 ? -8.203 1.404 16.328 1 96.12 38 GLU B C 1
ATOM 3359 O O . GLU B 1 38 ? -9.344 0.927 16.359 1 96.12 38 GLU B O 1
ATOM 3364 N N . LYS B 1 39 ? -7.949 2.629 16.484 1 94.31 39 LYS B N 1
ATOM 3365 C CA . LYS B 1 39 ? -8.977 3.654 16.344 1 94.31 39 LYS B CA 1
ATOM 3366 C C . LYS B 1 39 ? -9.156 4.066 14.883 1 94.31 39 LYS B C 1
ATOM 3368 O O . LYS B 1 39 ? -8.359 3.689 14.023 1 94.31 39 LYS B O 1
ATOM 3373 N N . PRO B 1 40 ? -10.234 4.77 14.555 1 94.88 40 PRO B N 1
ATOM 3374 C CA . PRO B 1 40 ? -10.5 5.141 13.164 1 94.88 40 PRO B CA 1
ATOM 3375 C C . PRO B 1 40 ? -9.305 5.816 12.5 1 94.88 40 PRO B C 1
ATOM 3377 O O . PRO B 1 40 ? -8.969 5.496 11.352 1 94.88 40 PRO B O 1
ATOM 3380 N N . GLU B 1 41 ? -8.562 6.652 13.188 1 93.94 41 GLU B N 1
ATOM 3381 C CA . GLU B 1 41 ? -7.441 7.383 12.602 1 93.94 41 GLU B CA 1
ATOM 3382 C C . GLU B 1 41 ? -6.27 6.453 12.305 1 93.94 41 GLU B C 1
ATOM 3384 O O . GLU B 1 41 ? -5.539 6.656 11.336 1 93.94 41 GLU B O 1
ATOM 3389 N N . ASP B 1 42 ? -6.113 5.418 13.18 1 95.69 42 ASP B N 1
ATOM 3390 C CA . ASP B 1 42 ? -5.051 4.445 12.945 1 95.69 42 ASP B CA 1
ATOM 3391 C C . ASP B 1 42 ? -5.277 3.691 11.633 1 95.69 42 ASP B C 1
ATOM 3393 O O . ASP B 1 42 ? -4.363 3.574 10.812 1 95.69 42 ASP B O 1
ATOM 3397 N N . THR B 1 43 ? -6.543 3.217 11.5 1 97.44 43 THR B N 1
ATOM 3398 C CA . THR B 1 43 ? -6.906 2.48 10.297 1 97.44 43 THR B CA 1
ATOM 3399 C C . THR B 1 43 ? -6.793 3.373 9.062 1 97.44 43 THR B C 1
ATOM 3401 O O . THR B 1 43 ? -6.273 2.949 8.031 1 97.44 43 THR B O 1
ATOM 3404 N N . MET B 1 44 ? -7.277 4.57 9.188 1 96.94 44 MET B N 1
ATOM 3405 C CA . MET B 1 44 ? -7.246 5.516 8.07 1 96.94 44 MET B CA 1
ATOM 3406 C C . MET B 1 44 ? -5.816 5.738 7.59 1 96.94 44 MET B C 1
ATOM 3408 O O . MET B 1 44 ? -5.516 5.535 6.41 1 96.94 44 MET B O 1
ATOM 3412 N N . GLN B 1 45 ? -4.91 6.082 8.523 1 96.69 45 GLN B N 1
ATOM 3413 C CA . GLN B 1 45 ? -3.535 6.41 8.156 1 96.69 45 GLN B CA 1
ATOM 3414 C C . GLN B 1 45 ? -2.812 5.191 7.59 1 96.69 45 GLN B C 1
ATOM 3416 O O . GLN B 1 45 ? -1.99 5.316 6.684 1 96.69 45 GLN B O 1
ATOM 3421 N N . ARG B 1 46 ? -3.104 4.035 8.117 1 97.88 46 ARG B N 1
ATOM 3422 C CA . ARG B 1 46 ? -2.469 2.807 7.656 1 97.88 46 ARG B CA 1
ATOM 3423 C C . ARG B 1 46 ? -2.885 2.482 6.227 1 97.88 46 ARG B C 1
ATOM 3425 O O . ARG B 1 46 ? -2.059 2.053 5.418 1 97.88 46 ARG B O 1
ATOM 3432 N N . VAL B 1 47 ? -4.137 2.746 5.855 1 98.5 47 VAL B N 1
ATOM 3433 C CA . VAL B 1 47 ? -4.699 2.248 4.605 1 98.5 47 VAL B CA 1
ATOM 3434 C C . VAL B 1 47 ? -4.508 3.287 3.504 1 98.5 47 VAL B C 1
ATOM 3436 O O . VAL B 1 47 ? -4.035 2.961 2.412 1 98.5 47 VAL B O 1
ATOM 3439 N N . ILE B 1 48 ? -4.77 4.551 3.74 1 98.12 48 ILE B N 1
ATOM 3440 C CA . ILE B 1 48 ? -4.879 5.523 2.656 1 98.12 48 ILE B CA 1
ATOM 3441 C C . ILE B 1 48 ? -3.486 5.867 2.131 1 98.12 48 ILE B C 1
ATOM 3443 O O . ILE B 1 48 ? -3.346 6.391 1.023 1 98.12 48 ILE B O 1
ATOM 3447 N N . HIS B 1 49 ? -2.395 5.504 2.912 1 98.5 49 HIS B N 1
ATOM 3448 C CA . HIS B 1 49 ? -1.047 5.906 2.527 1 98.5 49 HIS B CA 1
ATOM 3449 C C . HIS B 1 49 ? -0.263 4.734 1.95 1 98.5 49 HIS B C 1
ATOM 3451 O O . HIS B 1 49 ? 0.956 4.82 1.78 1 98.5 49 HIS B O 1
ATOM 3457 N N . LEU B 1 50 ? -0.889 3.654 1.601 1 98.81 50 LEU B N 1
ATOM 3458 C CA . LEU B 1 50 ? -0.183 2.457 1.161 1 98.81 50 LEU B CA 1
ATOM 3459 C C . LEU B 1 50 ? 0.615 2.73 -0.109 1 98.81 50 LEU B C 1
ATOM 3461 O O . LEU B 1 50 ? 1.702 2.178 -0.295 1 98.81 50 LEU B O 1
ATOM 3465 N N . HIS B 1 51 ? 0.115 3.641 -1.042 1 98.56 51 HIS B N 1
ATOM 3466 C CA . HIS B 1 51 ? 0.88 4.047 -2.215 1 98.56 51 HIS B CA 1
ATOM 3467 C C . HIS B 1 51 ? 2.201 4.691 -1.814 1 98.56 51 HIS B C 1
ATOM 3469 O O . HIS B 1 51 ? 3.236 4.434 -2.434 1 98.56 51 HIS B O 1
ATOM 3475 N N . LEU B 1 52 ? 2.09 5.492 -0.793 1 98.88 52 LEU B N 1
ATOM 3476 C CA . LEU B 1 52 ? 3.281 6.207 -0.344 1 98.88 52 LEU B CA 1
ATOM 3477 C C . LEU B 1 52 ? 4.316 5.234 0.218 1 98.88 52 LEU B C 1
ATOM 3479 O O . LEU B 1 52 ? 5.508 5.363 -0.061 1 98.88 52 LEU B O 1
ATOM 3483 N N . VAL B 1 53 ? 3.877 4.273 1.01 1 98.88 53 VAL B N 1
ATOM 3484 C CA . VAL B 1 53 ? 4.766 3.324 1.672 1 98.88 53 VAL B CA 1
ATOM 3485 C C . VAL B 1 53 ? 5.559 2.547 0.627 1 98.88 53 VAL B C 1
ATOM 3487 O O . VAL B 1 53 ? 6.781 2.422 0.733 1 98.88 53 VAL B O 1
ATOM 3490 N N . ILE B 1 54 ? 4.879 2.068 -0.36 1 98.88 54 ILE B N 1
ATOM 3491 C CA . ILE B 1 54 ? 5.598 1.268 -1.344 1 98.88 54 ILE B CA 1
ATOM 3492 C C . ILE B 1 54 ? 6.48 2.172 -2.201 1 98.88 54 ILE B C 1
ATOM 3494 O O . ILE B 1 54 ? 7.57 1.771 -2.619 1 98.88 54 ILE B O 1
ATOM 3498 N N . ALA B 1 55 ? 6.098 3.408 -2.492 1 98.88 55 ALA B N 1
ATOM 3499 C CA . ALA B 1 55 ? 6.918 4.348 -3.254 1 98.88 55 ALA B CA 1
ATOM 3500 C C . ALA B 1 55 ? 8.227 4.641 -2.529 1 98.88 55 ALA B C 1
ATOM 3502 O O . ALA B 1 55 ? 9.297 4.668 -3.15 1 98.88 55 ALA B O 1
ATOM 3503 N N . ILE B 1 56 ? 8.133 4.824 -1.224 1 98.88 56 ILE B N 1
ATOM 3504 C CA . ILE B 1 56 ? 9.32 5.152 -0.445 1 98.88 56 ILE B CA 1
ATOM 3505 C C . ILE B 1 56 ? 10.203 3.912 -0.303 1 98.88 56 ILE B C 1
ATOM 3507 O O . ILE B 1 56 ? 11.43 4.016 -0.312 1 98.88 56 ILE B O 1
ATOM 3511 N N . THR B 1 57 ? 9.578 2.766 -0.194 1 98.88 57 THR B N 1
ATOM 3512 C CA . THR B 1 57 ? 10.352 1.524 -0.167 1 98.88 57 THR B CA 1
ATOM 3513 C C . THR B 1 57 ? 11.117 1.336 -1.471 1 98.88 57 THR B C 1
ATOM 3515 O O . THR B 1 57 ? 12.289 0.96 -1.457 1 98.88 57 THR B O 1
ATOM 3518 N N . ARG B 1 58 ? 10.445 1.605 -2.607 1 98.81 58 ARG B N 1
ATOM 3519 C CA . ARG B 1 58 ? 11.086 1.542 -3.916 1 98.81 58 ARG B CA 1
ATOM 3520 C C . ARG B 1 58 ? 12.25 2.527 -4.004 1 98.81 58 ARG B C 1
ATOM 3522 O O . ARG B 1 58 ? 13.312 2.195 -4.527 1 98.81 58 ARG B O 1
ATOM 3529 N N . THR B 1 59 ? 12.094 3.678 -3.475 1 98.88 59 THR B N 1
ATOM 3530 C CA . THR B 1 59 ? 13.148 4.684 -3.436 1 98.88 59 THR B CA 1
ATOM 3531 C C . THR B 1 59 ? 14.328 4.195 -2.605 1 98.88 59 THR B C 1
ATOM 3533 O O . THR B 1 59 ? 15.484 4.402 -2.977 1 98.88 59 THR B O 1
ATOM 3536 N N . ALA B 1 60 ? 14.023 3.553 -1.483 1 98.88 60 ALA B N 1
ATOM 3537 C CA . ALA B 1 60 ? 15.07 3.018 -0.612 1 98.88 60 ALA B CA 1
ATOM 3538 C C . ALA B 1 60 ? 15.891 1.948 -1.329 1 98.88 60 ALA B C 1
ATOM 3540 O O . ALA B 1 60 ? 17.109 1.848 -1.127 1 98.88 60 ALA B O 1
ATOM 3541 N N . VAL B 1 61 ? 15.234 1.121 -2.15 1 98.75 61 VAL B N 1
ATOM 3542 C CA . VAL B 1 61 ? 15.93 0.115 -2.941 1 98.75 61 VAL B CA 1
ATOM 3543 C C . VAL B 1 61 ? 16.828 0.798 -3.967 1 98.75 61 VAL B C 1
ATOM 3545 O O . VAL B 1 61 ? 17.984 0.398 -4.156 1 98.75 61 VAL B O 1
ATOM 3548 N N . ASP B 1 62 ? 16.312 1.855 -4.641 1 98.62 62 ASP B N 1
ATOM 3549 C CA . ASP B 1 62 ? 17.109 2.617 -5.602 1 98.62 62 ASP B CA 1
ATOM 3550 C C . ASP B 1 62 ? 18.375 3.152 -4.949 1 98.62 62 ASP B C 1
ATOM 3552 O O . ASP B 1 62 ? 19.438 3.188 -5.582 1 98.62 62 ASP B O 1
ATOM 3556 N N . LEU B 1 63 ? 18.266 3.51 -3.707 1 98.75 63 LEU B N 1
ATOM 3557 C CA . LEU B 1 63 ? 19.375 4.113 -2.977 1 98.75 63 LEU B CA 1
ATOM 3558 C C . LEU B 1 63 ? 20.234 3.045 -2.316 1 98.75 63 LEU B C 1
ATOM 3560 O O . LEU B 1 63 ? 21.203 3.365 -1.622 1 98.75 63 LEU B O 1
ATOM 3564 N N . LYS B 1 64 ? 19.844 1.759 -2.42 1 98.44 64 LYS B N 1
ATOM 3565 C CA . LYS B 1 64 ? 20.547 0.604 -1.877 1 98.44 64 LYS B CA 1
ATOM 3566 C C . LYS B 1 64 ? 20.609 0.666 -0.354 1 98.44 64 LYS B C 1
ATOM 3568 O O . LYS B 1 64 ? 21.578 0.193 0.249 1 98.44 64 LYS B O 1
ATOM 3573 N N . LEU B 1 65 ? 19.641 1.298 0.237 1 98.69 65 LEU B N 1
ATOM 3574 C CA . LEU B 1 65 ? 19.641 1.508 1.681 1 98.69 65 LEU B CA 1
ATOM 3575 C C . LEU B 1 65 ? 19.578 0.177 2.424 1 98.69 65 LEU B C 1
ATOM 3577 O O . LEU B 1 65 ? 20.297 -0.021 3.412 1 98.69 65 LEU B O 1
ATOM 3581 N N . PHE B 1 66 ? 18.719 -0.737 1.999 1 98.56 66 PHE B N 1
ATOM 3582 C CA . PHE B 1 66 ? 18.562 -2.016 2.686 1 98.56 66 PHE B CA 1
ATOM 3583 C C . PHE B 1 66 ? 19.844 -2.834 2.586 1 98.56 66 PHE B C 1
ATOM 3585 O O . PHE B 1 66 ? 20.234 -3.502 3.545 1 98.56 66 PHE B O 1
ATOM 3592 N N . ASP B 1 67 ? 20.5 -2.771 1.411 1 98.06 67 ASP B N 1
ATOM 3593 C CA . ASP B 1 67 ? 21.781 -3.459 1.224 1 98.06 67 ASP B CA 1
ATOM 3594 C C . ASP B 1 67 ? 22.844 -2.904 2.164 1 98.06 67 ASP B C 1
ATOM 3596 O O . ASP B 1 67 ? 23.531 -3.664 2.855 1 98.06 67 ASP B O 1
ATOM 3600 N N . ILE B 1 68 ? 22.969 -1.596 2.178 1 98.06 68 ILE B N 1
ATOM 3601 C CA . ILE B 1 68 ? 23.984 -0.911 2.971 1 98.06 68 ILE B CA 1
ATOM 3602 C C . ILE B 1 68 ? 23.781 -1.228 4.449 1 98.06 68 ILE B C 1
ATOM 3604 O O . ILE B 1 68 ? 24.734 -1.582 5.152 1 98.06 68 ILE B O 1
ATOM 3608 N N . LEU B 1 69 ? 22.531 -1.138 4.957 1 97.62 69 LEU B N 1
ATOM 3609 C CA . LEU B 1 69 ? 22.25 -1.393 6.363 1 97.62 69 LEU B CA 1
ATOM 3610 C C . LEU B 1 69 ? 22.438 -2.867 6.699 1 97.62 69 LEU B C 1
ATOM 3612 O O . LEU B 1 69 ? 22.875 -3.205 7.805 1 97.62 69 LEU B O 1
ATOM 3616 N N . GLY B 1 70 ? 22.094 -3.732 5.793 1 94.75 70 GLY B N 1
ATOM 3617 C CA . GLY B 1 70 ? 22.234 -5.164 6.004 1 94.75 70 GLY B CA 1
ATOM 3618 C C . GLY B 1 70 ? 23.688 -5.605 6.105 1 94.75 70 GLY B C 1
ATOM 3619 O O . GLY B 1 70 ? 24 -6.562 6.82 1 94.75 70 GLY B O 1
ATOM 3620 N N . GLU B 1 71 ? 24.531 -4.965 5.41 1 93.44 71 GLU B N 1
ATOM 3621 C CA . GLU B 1 71 ? 25.938 -5.309 5.367 1 93.44 71 GLU B CA 1
ATOM 3622 C C . GLU B 1 71 ? 26.703 -4.664 6.523 1 93.44 71 GLU B C 1
ATOM 3624 O O . GLU B 1 71 ? 27.844 -5.051 6.816 1 93.44 71 GLU B O 1
ATOM 3629 N N . SER B 1 72 ? 26.078 -3.758 7.141 1 89.94 72 SER B N 1
ATOM 3630 C CA . SER B 1 72 ? 26.766 -2.986 8.164 1 89.94 72 SER B CA 1
ATOM 3631 C C . SER B 1 72 ? 26.641 -3.643 9.539 1 89.94 72 SER B C 1
ATOM 3633 O O . SER B 1 72 ? 25.609 -4.262 9.836 1 89.94 72 SER B O 1
ATOM 3635 N N . GLU B 1 73 ? 27.781 -3.541 10.188 1 87.06 73 GLU B N 1
ATOM 3636 C CA . GLU B 1 73 ? 27.734 -3.955 11.586 1 87.06 73 GLU B CA 1
ATOM 3637 C C . GLU B 1 73 ? 27.297 -2.809 12.484 1 87.06 73 GLU B C 1
ATOM 3639 O O . GLU B 1 73 ? 27.891 -1.731 12.469 1 87.06 73 GLU B O 1
ATOM 3644 N N . GLY B 1 74 ? 26.281 -2.943 13.086 1 88.81 74 GLY B N 1
ATOM 3645 C CA . GLY B 1 74 ? 25.828 -1.948 14.047 1 88.81 74 GLY B CA 1
ATOM 3646 C C . GLY B 1 74 ? 25.078 -0.795 13.406 1 88.81 74 GLY B C 1
ATOM 3647 O O . GLY B 1 74 ? 24.625 -0.897 12.266 1 88.81 74 GLY B O 1
ATOM 3648 N N . SER B 1 75 ? 24.969 0.339 14.062 1 95.69 75 SER B N 1
ATOM 3649 C CA . SER B 1 75 ? 24.219 1.517 13.648 1 95.69 75 SER B CA 1
ATOM 3650 C C . SER B 1 75 ? 25.031 2.396 12.711 1 95.69 75 SER B C 1
ATOM 3652 O O . SER B 1 75 ? 26.234 2.564 12.898 1 95.69 75 SER B O 1
ATOM 3654 N N . GLN B 1 76 ? 24.422 2.936 11.695 1 97.69 76 GLN B N 1
ATOM 3655 C CA . GLN B 1 76 ? 25.031 3.848 10.734 1 97.69 76 GLN B CA 1
ATOM 3656 C C . GLN B 1 76 ? 24.484 5.266 10.906 1 97.69 76 GLN B C 1
ATOM 3658 O O . GLN B 1 76 ? 23.297 5.461 11.125 1 97.69 76 GLN B O 1
ATOM 3663 N N . GLN B 1 77 ? 25.375 6.211 10.734 1 98 77 GLN B N 1
ATOM 3664 C CA . GLN B 1 77 ? 24.984 7.613 10.836 1 98 77 GLN B CA 1
ATOM 3665 C C . GLN B 1 77 ? 24.406 8.117 9.516 1 98 77 GLN B C 1
ATOM 3667 O O . GLN B 1 77 ? 24.828 7.695 8.445 1 98 77 GLN B O 1
ATOM 3672 N N . LEU B 1 78 ? 23.5 9.055 9.664 1 98.31 78 LEU B N 1
ATOM 3673 C CA . LEU B 1 78 ? 22.891 9.68 8.5 1 98.31 78 LEU B CA 1
ATOM 3674 C C . LEU B 1 78 ? 23.938 10.227 7.551 1 98.31 78 LEU B C 1
ATOM 3676 O O . LEU B 1 78 ? 23.844 10.055 6.332 1 98.31 78 LEU B O 1
ATOM 3680 N N . ARG B 1 79 ? 24.938 10.875 8.055 1 97.75 79 ARG B N 1
ATOM 3681 C CA . ARG B 1 79 ? 25.969 11.484 7.23 1 97.75 79 ARG B CA 1
ATOM 3682 C C . ARG B 1 79 ? 26.719 10.43 6.414 1 97.75 79 ARG B C 1
ATOM 3684 O O . ARG B 1 79 ? 27.062 10.664 5.254 1 97.75 79 ARG B O 1
ATOM 3691 N N . ASP B 1 80 ? 26.969 9.266 6.992 1 97.31 80 ASP B N 1
ATOM 3692 C CA . ASP B 1 80 ? 27.672 8.188 6.297 1 97.31 80 ASP B CA 1
ATOM 3693 C C . ASP B 1 80 ? 26.781 7.578 5.211 1 97.31 80 ASP B C 1
ATOM 3695 O O . ASP B 1 80 ? 27.266 7.281 4.113 1 97.31 80 ASP B O 1
ATOM 3699 N N . LEU B 1 81 ? 25.531 7.41 5.566 1 98.38 81 LEU B N 1
ATOM 3700 C CA . LEU B 1 81 ? 24.594 6.887 4.582 1 98.38 81 LEU B CA 1
ATOM 3701 C C . LEU B 1 81 ? 24.453 7.844 3.404 1 98.38 81 LEU B C 1
ATOM 3703 O O . LEU B 1 81 ? 24.344 7.41 2.254 1 98.38 81 LEU B O 1
ATOM 3707 N N . ALA B 1 82 ? 24.406 9.133 3.711 1 98.56 82 ALA B N 1
ATOM 3708 C CA . ALA B 1 82 ? 24.328 10.141 2.658 1 98.56 82 ALA B CA 1
ATOM 3709 C C . ALA B 1 82 ? 25.531 10.078 1.736 1 98.56 82 ALA B C 1
ATOM 3711 O O . ALA B 1 82 ? 25.406 10.164 0.514 1 98.56 82 ALA B O 1
ATOM 3712 N N . SER B 1 83 ? 26.688 9.93 2.318 1 97.81 83 SER B N 1
ATOM 3713 C CA . SER B 1 83 ? 27.922 9.828 1.538 1 97.81 83 SER B CA 1
ATOM 3714 C C . SER B 1 83 ? 27.906 8.586 0.656 1 97.81 83 SER B C 1
ATOM 3716 O O . SER B 1 83 ? 28.328 8.641 -0.505 1 97.81 83 SER B O 1
ATOM 3718 N N . ARG B 1 84 ? 27.422 7.508 1.124 1 97.12 84 ARG B N 1
ATOM 3719 C CA . ARG B 1 84 ? 27.438 6.238 0.404 1 97.12 84 ARG B CA 1
ATOM 3720 C C . ARG B 1 84 ? 26.391 6.23 -0.708 1 97.12 84 ARG B C 1
ATOM 3722 O O . ARG B 1 84 ? 26.594 5.605 -1.752 1 97.12 84 ARG B O 1
ATOM 3729 N N . THR B 1 85 ? 25.281 6.891 -0.467 1 98.06 85 THR B N 1
ATOM 3730 C CA . THR B 1 85 ? 24.172 6.855 -1.419 1 98.06 85 THR B CA 1
ATOM 3731 C C . THR B 1 85 ? 24.281 8.016 -2.406 1 98.06 85 THR B C 1
ATOM 3733 O O . THR B 1 85 ? 23.688 7.969 -3.486 1 98.06 85 THR B O 1
ATOM 3736 N N . GLY B 1 86 ? 24.922 9.102 -1.975 1 98.06 86 GLY B N 1
ATOM 3737 C CA . GLY B 1 86 ? 24.984 10.32 -2.775 1 98.06 86 GLY B CA 1
ATOM 3738 C C . GLY B 1 86 ? 23.75 11.195 -2.598 1 98.06 86 GLY B C 1
ATOM 3739 O O . GLY B 1 86 ? 23.672 12.289 -3.172 1 98.06 86 GLY B O 1
ATOM 3740 N N . ALA B 1 87 ? 22.781 10.828 -1.808 1 98.56 87 ALA B N 1
ATOM 3741 C CA . ALA B 1 87 ? 21.578 11.609 -1.582 1 98.56 87 ALA B CA 1
ATOM 3742 C C . ALA B 1 87 ? 21.828 12.773 -0.635 1 98.56 87 ALA B C 1
ATOM 3744 O O . ALA B 1 87 ? 22.703 12.695 0.236 1 98.56 87 ALA B O 1
ATOM 3745 N N . ASP B 1 88 ? 21.109 13.852 -0.847 1 98.38 88 ASP B N 1
ATOM 3746 C CA . ASP B 1 88 ? 21.141 14.977 0.082 1 98.38 88 ASP B CA 1
ATOM 3747 C C . ASP B 1 88 ? 20.766 14.539 1.494 1 98.38 88 ASP B C 1
ATOM 3749 O O . ASP B 1 88 ? 19.75 13.859 1.688 1 98.38 88 ASP B O 1
ATOM 3753 N N . PRO B 1 89 ? 21.562 14.883 2.492 1 97.94 89 PRO B N 1
ATOM 3754 C CA . PRO B 1 89 ? 21.312 14.406 3.857 1 97.94 89 PRO B CA 1
ATOM 3755 C C . PRO B 1 89 ? 19.938 14.797 4.383 1 97.94 89 PRO B C 1
ATOM 3757 O O . PRO B 1 89 ? 19.312 14.031 5.113 1 97.94 89 PRO B O 1
ATOM 3760 N N . ALA B 1 90 ? 19.469 15.953 4.066 1 96.44 90 ALA B N 1
ATOM 3761 C CA . ALA B 1 90 ? 18.172 16.391 4.555 1 96.44 90 ALA B CA 1
ATOM 3762 C C . ALA B 1 90 ? 17.047 15.516 3.998 1 96.44 90 ALA B C 1
ATOM 3764 O O . ALA B 1 90 ? 16.156 15.094 4.738 1 96.44 90 ALA B O 1
ATOM 3765 N N . LEU B 1 91 ? 17.094 15.289 2.717 1 97.88 91 LEU B N 1
ATOM 3766 C CA . LEU B 1 91 ? 16.094 14.422 2.082 1 97.88 91 LEU B CA 1
ATOM 3767 C C . LEU B 1 91 ? 16.219 12.992 2.6 1 97.88 91 LEU B C 1
ATOM 3769 O O . LEU B 1 91 ? 15.203 12.367 2.932 1 97.88 91 LEU B O 1
ATOM 3773 N N . LEU B 1 92 ? 17.453 12.477 2.639 1 98.69 92 LEU B N 1
ATOM 3774 C CA . LEU B 1 92 ? 17.703 11.109 3.084 1 98.69 92 LEU B CA 1
ATOM 3775 C C . LEU B 1 92 ? 17.203 10.906 4.512 1 98.69 92 LEU B C 1
ATOM 3777 O O . LEU B 1 92 ? 16.656 9.852 4.84 1 98.69 92 LEU B O 1
ATOM 3781 N N . GLY B 1 93 ? 17.453 11.891 5.359 1 98.25 93 GLY B N 1
ATOM 3782 C CA . GLY B 1 93 ? 16.969 11.82 6.73 1 98.25 93 GLY B CA 1
ATOM 3783 C C . GLY B 1 93 ? 15.469 11.625 6.824 1 98.25 93 GLY B C 1
ATOM 3784 O O . GLY B 1 93 ? 14.992 10.867 7.672 1 98.25 93 GLY B O 1
ATOM 3785 N N . ARG B 1 94 ? 14.695 12.289 5.992 1 98.19 94 ARG B N 1
ATOM 3786 C CA . ARG B 1 94 ? 13.242 12.164 5.977 1 98.19 94 ARG B CA 1
ATOM 3787 C C . ARG B 1 94 ? 12.812 10.766 5.531 1 98.19 94 ARG B C 1
ATOM 3789 O O . ARG B 1 94 ? 11.891 10.18 6.098 1 98.19 94 ARG B O 1
ATOM 3796 N N . ILE B 1 95 ? 13.492 10.234 4.512 1 98.75 95 ILE B N 1
ATOM 3797 C CA . ILE B 1 95 ? 13.211 8.891 4.008 1 98.75 95 ILE B CA 1
ATOM 3798 C C . ILE B 1 95 ? 13.5 7.863 5.102 1 98.75 95 ILE B C 1
ATOM 3800 O O . ILE B 1 95 ? 12.656 7.004 5.387 1 98.75 95 ILE B O 1
ATOM 3804 N N . LEU B 1 96 ? 14.641 7.988 5.793 1 98.81 96 LEU B N 1
ATOM 3805 C CA . LEU B 1 96 ? 15.055 7.051 6.832 1 98.81 96 LEU B CA 1
ATOM 3806 C C . LEU B 1 96 ? 14.117 7.125 8.039 1 98.81 96 LEU B C 1
ATOM 3808 O O . LEU B 1 96 ? 13.797 6.102 8.641 1 98.81 96 LEU B O 1
ATOM 3812 N N . ARG B 1 97 ? 13.672 8.312 8.359 1 98.31 97 ARG B N 1
ATOM 3813 C CA . ARG B 1 97 ? 12.742 8.477 9.469 1 98.31 97 ARG B CA 1
ATOM 3814 C C . ARG B 1 97 ? 11.422 7.773 9.188 1 98.31 97 ARG B C 1
ATOM 3816 O O . ARG B 1 97 ? 10.836 7.16 10.086 1 98.31 97 ARG B O 1
ATOM 3823 N N . MET B 1 98 ? 10.93 7.906 7.977 1 98.62 98 MET B N 1
ATOM 3824 C CA . MET B 1 98 ? 9.68 7.219 7.66 1 98.62 98 MET B CA 1
ATOM 3825 C C . MET B 1 98 ? 9.875 5.707 7.699 1 98.62 98 MET B C 1
ATOM 3827 O O . MET B 1 98 ? 9.055 4.988 8.281 1 98.62 98 MET B O 1
ATOM 3831 N N . LEU B 1 99 ? 10.977 5.191 7.09 1 98.81 99 LEU B N 1
ATOM 3832 C CA . LEU B 1 99 ? 11.234 3.756 7.09 1 98.81 99 LEU B CA 1
ATOM 3833 C C . LEU B 1 99 ? 11.305 3.219 8.516 1 98.81 99 LEU B C 1
ATOM 383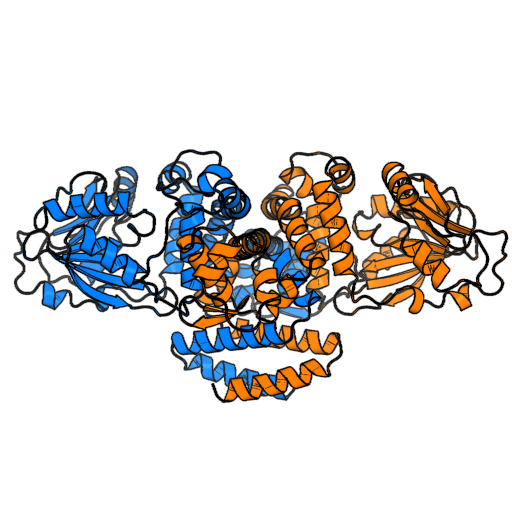5 O O . LEU B 1 99 ? 10.758 2.154 8.812 1 98.81 99 LEU B O 1
ATOM 3839 N N . SER B 1 100 ? 11.969 3.943 9.398 1 98.44 100 SER B N 1
ATOM 3840 C CA . SER B 1 100 ? 12.102 3.496 10.781 1 98.44 100 SER B CA 1
ATOM 3841 C C . SER B 1 100 ? 10.773 3.584 11.516 1 98.44 100 SER B C 1
ATOM 3843 O O . SER B 1 100 ? 10.453 2.727 12.344 1 98.44 100 SER B O 1
ATOM 3845 N N . SER B 1 101 ? 9.992 4.664 11.227 1 98.31 101 SER B N 1
ATOM 3846 C CA . SER B 1 101 ? 8.711 4.844 11.898 1 98.31 101 SER B CA 1
ATOM 3847 C C . SER B 1 101 ? 7.738 3.723 11.547 1 98.31 101 SER B C 1
ATOM 3849 O O . SER B 1 101 ? 6.844 3.398 12.336 1 98.31 101 SER B O 1
ATOM 3851 N N . LEU B 1 102 ? 7.969 3.102 10.414 1 98.25 102 LEU B N 1
ATOM 3852 C CA . LEU B 1 102 ? 7.109 2.021 9.938 1 98.25 102 LEU B CA 1
ATOM 3853 C C . LEU B 1 102 ? 7.695 0.662 10.297 1 98.25 102 LEU B C 1
ATOM 3855 O O . LEU B 1 102 ? 7.184 -0.374 9.867 1 98.25 102 LEU B O 1
ATOM 3859 N N . GLY B 1 103 ? 8.797 0.635 10.992 1 97.75 103 GLY B N 1
ATOM 3860 C CA . GLY B 1 103 ? 9.406 -0.602 11.453 1 97.75 103 GLY B CA 1
ATOM 3861 C C . GLY B 1 103 ? 10.188 -1.321 10.375 1 97.75 103 GLY B C 1
ATOM 3862 O O . GLY B 1 103 ? 10.547 -2.49 10.531 1 97.75 103 GLY B O 1
ATOM 3863 N N . MET B 1 104 ? 10.469 -0.687 9.273 1 98.31 104 MET B N 1
ATOM 3864 C CA . MET B 1 104 ? 11.195 -1.33 8.18 1 98.31 104 MET B CA 1
ATOM 3865 C C . MET B 1 104 ? 12.695 -1.356 8.461 1 98.31 104 MET B C 1
ATOM 3867 O O . MET B 1 104 ? 13.406 -2.248 7.996 1 98.31 104 MET B O 1
ATOM 3871 N N . ILE B 1 105 ? 13.203 -0.35 9.117 1 98.44 105 ILE B N 1
ATOM 3872 C CA . ILE B 1 105 ? 14.539 -0.287 9.703 1 98.44 105 ILE B CA 1
ATOM 3873 C C . ILE B 1 105 ? 14.438 0.171 11.156 1 98.44 105 ILE B C 1
ATOM 3875 O O . ILE B 1 105 ? 13.344 0.373 11.68 1 98.44 105 ILE B O 1
ATOM 3879 N N . LYS B 1 106 ? 15.547 0.278 11.859 1 97.5 106 LYS B N 1
ATOM 3880 C CA . LYS B 1 106 ? 15.539 0.674 13.258 1 97.5 106 LYS B CA 1
ATOM 3881 C C . LYS B 1 106 ? 16.344 1.954 13.477 1 97.5 106 LYS B C 1
ATOM 3883 O O . LYS B 1 106 ? 17.469 2.076 12.992 1 97.5 106 LYS B O 1
ATOM 3888 N N . GLU B 1 107 ? 15.711 2.918 14.023 1 97.94 107 GLU B N 1
ATOM 3889 C CA . GLU B 1 107 ? 16.422 4.094 14.523 1 97.94 107 GLU B CA 1
ATOM 3890 C C . GLU B 1 107 ? 16.969 3.855 15.93 1 97.94 107 GLU B C 1
ATOM 3892 O O . GLU B 1 107 ? 16.219 3.547 16.844 1 97.94 107 GLU B O 1
ATOM 3897 N N . THR B 1 108 ? 18.25 3.975 16.109 1 97 108 THR B N 1
ATOM 3898 C CA . THR B 1 108 ? 18.891 3.65 17.391 1 97 108 THR B CA 1
ATOM 3899 C C . THR B 1 108 ? 19.266 4.922 18.141 1 97 108 THR B C 1
ATOM 3901 O O . THR B 1 108 ? 19.688 4.859 19.297 1 97 108 THR B O 1
ATOM 3904 N N . GLY B 1 109 ? 19.172 6.023 17.562 1 96.31 109 GLY B N 1
ATOM 3905 C CA . GLY B 1 109 ? 19.438 7.367 18.062 1 96.31 109 GLY B CA 1
ATOM 3906 C C . GLY B 1 109 ? 19.219 8.445 17.016 1 96.31 109 GLY B C 1
ATOM 3907 O O . GLY B 1 109 ? 18.859 8.141 15.875 1 96.31 109 GLY B O 1
ATOM 3908 N N . LYS B 1 110 ? 19.406 9.641 17.422 1 95.62 110 LYS B N 1
ATOM 3909 C CA . LYS B 1 110 ? 19.25 10.727 16.469 1 95.62 110 LYS B CA 1
ATOM 3910 C C . LYS B 1 110 ? 20.141 10.523 15.25 1 95.62 110 LYS B C 1
ATOM 3912 O O . LYS B 1 110 ? 21.359 10.391 15.391 1 95.62 110 LYS B O 1
ATOM 3917 N N . ASP B 1 111 ? 19.594 10.391 14.109 1 96.88 111 ASP B N 1
ATOM 3918 C CA . ASP B 1 111 ? 20.297 10.273 12.828 1 96.88 111 ASP B CA 1
ATOM 3919 C C . ASP B 1 111 ? 21.125 8.992 12.773 1 96.88 111 ASP B C 1
ATOM 3921 O O . ASP B 1 111 ? 22.188 8.969 12.141 1 96.88 111 ASP B O 1
ATOM 3925 N N . GLN B 1 112 ? 20.719 8.016 13.539 1 98.06 112 GLN B N 1
ATOM 3926 C CA . 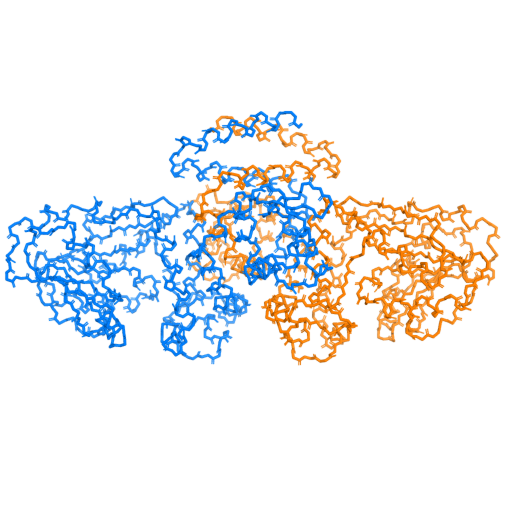GLN B 1 112 ? 21.391 6.719 13.547 1 98.06 112 GLN B CA 1
ATOM 3927 C C . GLN B 1 112 ? 20.406 5.59 13.227 1 98.06 112 GLN B C 1
ATOM 3929 O O . GLN B 1 112 ? 19.344 5.492 13.844 1 98.06 112 GLN B O 1
ATOM 3934 N N . PHE B 1 113 ? 20.812 4.754 12.336 1 98.38 113 PHE B N 1
ATOM 3935 C CA . PHE B 1 113 ? 19.891 3.729 11.852 1 98.38 113 PHE B CA 1
ATOM 3936 C C . PHE B 1 113 ? 20.609 2.395 11.688 1 98.38 113 PHE B C 1
ATOM 3938 O O . PHE B 1 113 ? 21.812 2.359 11.43 1 98.38 113 PHE B O 1
ATOM 3945 N N . THR B 1 114 ? 19.906 1.324 11.891 1 98.19 114 THR B N 1
ATOM 3946 C CA . THR B 1 114 ? 20.422 -0.019 11.656 1 98.19 114 THR B CA 1
ATOM 3947 C C . THR B 1 114 ? 19.359 -0.902 11 1 98.19 114 THR B C 1
ATOM 3949 O O . THR B 1 114 ? 18.25 -0.457 10.75 1 98.19 114 THR B O 1
ATOM 3952 N N . SER B 1 115 ? 19.766 -2.096 10.633 1 97.25 115 SER B N 1
ATOM 3953 C CA . SER B 1 115 ? 18.891 -3.025 9.922 1 97.25 115 SER B CA 1
ATOM 3954 C C . SER B 1 115 ? 17.844 -3.615 10.859 1 97.25 115 SER B C 1
ATOM 3956 O O . SER B 1 115 ? 18 -3.574 12.086 1 97.25 115 SER B O 1
ATOM 3958 N N . SER B 1 116 ? 16.75 -4.012 10.383 1 96.56 116 SER B N 1
ATOM 3959 C CA . SER B 1 116 ? 15.695 -4.832 10.992 1 96.56 116 SER B CA 1
ATOM 3960 C C . SER B 1 116 ? 15.484 -6.125 10.211 1 96.56 116 SER B C 1
ATOM 3962 O O . SER B 1 116 ? 16.125 -6.348 9.18 1 96.56 116 SER B O 1
ATOM 3964 N N . GLN B 1 117 ? 14.586 -6.973 10.75 1 96 117 GLN B N 1
ATOM 3965 C CA . GLN B 1 117 ? 14.25 -8.188 10.008 1 96 117 GLN B CA 1
ATOM 3966 C C . GLN B 1 117 ? 13.641 -7.848 8.656 1 96 117 GLN B C 1
ATOM 3968 O O . GLN B 1 117 ? 13.938 -8.508 7.656 1 96 117 GLN B O 1
ATOM 3973 N N . THR B 1 118 ? 12.852 -6.836 8.602 1 98.19 118 THR B N 1
ATOM 3974 C CA . THR B 1 118 ? 12.219 -6.402 7.359 1 98.19 118 THR B CA 1
ATOM 3975 C C . THR B 1 118 ? 13.266 -5.934 6.352 1 98.19 118 THR B C 1
ATOM 3977 O O . THR B 1 118 ? 13.234 -6.332 5.188 1 98.19 118 THR B O 1
ATOM 3980 N N . SER B 1 119 ? 14.195 -5.062 6.805 1 98.06 119 SER B N 1
ATOM 3981 C CA . SER B 1 119 ? 15.203 -4.555 5.879 1 98.06 119 SER B CA 1
ATOM 3982 C C . SER B 1 119 ? 16.141 -5.664 5.422 1 98.06 119 SER B C 1
ATOM 3984 O O . SER B 1 119 ? 16.625 -5.652 4.285 1 98.06 119 SER B O 1
ATOM 3986 N N . LYS B 1 120 ? 16.406 -6.629 6.297 1 97.38 120 LYS B N 1
ATOM 3987 C CA . LYS B 1 120 ? 17.203 -7.781 5.891 1 97.38 120 LYS B CA 1
ATOM 3988 C C . LYS B 1 120 ? 16.5 -8.562 4.777 1 97.38 120 LYS B C 1
ATOM 3990 O O . LYS B 1 120 ? 17.141 -8.93 3.783 1 97.38 120 LYS B O 1
ATOM 3995 N N . ASN B 1 121 ? 15.25 -8.797 4.957 1 97.12 121 ASN B N 1
ATOM 3996 C CA . ASN B 1 121 ? 14.477 -9.492 3.932 1 97.12 121 ASN B CA 1
ATOM 3997 C C . ASN B 1 121 ? 14.438 -8.703 2.627 1 97.12 121 ASN B C 1
ATOM 3999 O O . ASN B 1 121 ? 14.578 -9.281 1.545 1 97.12 121 ASN B O 1
ATOM 4003 N N . LEU B 1 122 ? 14.352 -7.387 2.688 1 98.25 122 LEU B N 1
ATOM 4004 C CA . LEU B 1 122 ? 14.227 -6.527 1.514 1 98.25 122 LEU B CA 1
ATOM 4005 C C . LEU B 1 122 ? 15.586 -6.305 0.858 1 98.25 122 LEU B C 1
ATOM 4007 O O . LEU B 1 122 ? 15.672 -5.688 -0.204 1 98.25 122 LEU B O 1
ATOM 4011 N N . SER B 1 123 ? 16.656 -6.793 1.508 1 97.88 123 SER B N 1
ATOM 4012 C CA . SER B 1 123 ? 17.984 -6.676 0.91 1 97.88 123 SER B CA 1
ATOM 4013 C C . SER B 1 123 ? 18.266 -7.832 -0.042 1 97.88 123 SER B C 1
ATOM 4015 O O . SER B 1 123 ? 19.266 -7.82 -0.768 1 97.88 123 SER B O 1
ATOM 4017 N N . ILE B 1 124 ? 17.391 -8.812 -0.057 1 96.56 124 ILE B N 1
ATOM 4018 C CA . ILE B 1 124 ? 17.531 -9.945 -0.967 1 96.56 124 ILE B CA 1
ATOM 4019 C C . ILE B 1 124 ? 17.219 -9.5 -2.395 1 96.56 124 ILE B C 1
ATOM 4021 O O . ILE B 1 124 ? 16.141 -8.984 -2.668 1 96.56 124 ILE B O 1
ATOM 4025 N N . ALA B 1 125 ? 18.141 -9.734 -3.314 1 96.44 125 ALA B N 1
ATOM 4026 C CA . ALA B 1 125 ? 18.094 -9.203 -4.672 1 96.44 125 ALA B CA 1
ATOM 4027 C C . ALA B 1 125 ? 16.828 -9.648 -5.398 1 96.44 125 ALA B C 1
ATOM 4029 O O . ALA B 1 125 ? 16.219 -8.859 -6.121 1 96.44 125 ALA B O 1
ATOM 4030 N N . GLU B 1 126 ? 16.438 -10.898 -5.23 1 95.69 126 GLU B N 1
ATOM 4031 C CA . GLU B 1 126 ? 15.258 -11.445 -5.902 1 95.69 126 GLU B CA 1
ATOM 4032 C C . GLU B 1 126 ? 13.977 -10.789 -5.395 1 95.69 126 GLU B C 1
ATOM 4034 O O . GLU B 1 126 ? 13.023 -10.602 -6.156 1 95.69 126 GLU B O 1
ATOM 4039 N N . ILE B 1 127 ? 13.953 -10.453 -4.113 1 97.19 127 ILE B N 1
ATOM 4040 C CA . ILE B 1 127 ? 12.805 -9.766 -3.533 1 97.19 127 ILE B CA 1
ATOM 4041 C C . ILE B 1 127 ? 12.75 -8.328 -4.047 1 97.19 127 ILE B C 1
ATOM 4043 O O . ILE B 1 127 ? 11.672 -7.812 -4.363 1 97.19 127 ILE B O 1
ATOM 4047 N N . GLN B 1 128 ? 13.914 -7.668 -4.203 1 98.38 128 GLN B N 1
ATOM 4048 C CA . GLN B 1 128 ? 13.969 -6.332 -4.781 1 98.38 128 GLN B CA 1
ATOM 4049 C C . GLN B 1 128 ? 13.453 -6.332 -6.219 1 98.38 128 GLN B C 1
ATOM 4051 O O . GLN B 1 128 ? 12.766 -5.402 -6.641 1 98.38 128 GLN B O 1
ATOM 4056 N N . ALA B 1 129 ? 13.805 -7.367 -6.945 1 97.62 129 ALA B N 1
ATOM 4057 C CA . ALA B 1 129 ? 13.305 -7.5 -8.312 1 97.62 129 ALA B CA 1
ATOM 4058 C C . ALA B 1 129 ? 11.781 -7.574 -8.336 1 97.62 129 ALA B C 1
ATOM 4060 O O . ALA B 1 129 ? 11.141 -7.031 -9.234 1 97.62 129 ALA B O 1
ATOM 4061 N N . GLY B 1 130 ? 11.234 -8.273 -7.336 1 97.44 130 GLY B N 1
ATOM 4062 C CA . GLY B 1 130 ? 9.789 -8.328 -7.207 1 97.44 130 GLY B CA 1
ATOM 4063 C C . GLY B 1 130 ? 9.164 -6.977 -6.922 1 97.44 130 GLY B C 1
ATOM 4064 O O . GLY B 1 130 ? 8.094 -6.656 -7.453 1 97.44 130 GLY B O 1
ATOM 4065 N N . LEU B 1 131 ? 9.836 -6.234 -6.098 1 98.44 131 LEU B N 1
ATOM 4066 C CA . LEU B 1 131 ? 9.359 -4.887 -5.816 1 98.44 131 LEU B CA 1
ATOM 4067 C C . LEU B 1 131 ? 9.359 -4.035 -7.082 1 98.44 131 LEU B C 1
ATOM 4069 O O . LEU B 1 131 ? 8.398 -3.32 -7.355 1 98.44 131 LEU B O 1
ATOM 4073 N N . TYR B 1 132 ? 10.422 -4.102 -7.887 1 98.38 132 TYR B N 1
ATOM 4074 C CA . TYR B 1 132 ? 10.492 -3.359 -9.141 1 98.38 132 TYR B CA 1
ATOM 4075 C C . TYR B 1 132 ? 9.391 -3.791 -10.094 1 98.38 132 TYR B C 1
ATOM 4077 O O . TYR B 1 132 ? 8.727 -2.951 -10.711 1 98.38 132 TYR B O 1
ATOM 4085 N N . HIS B 1 133 ? 9.211 -5.059 -10.203 1 98.06 133 HIS B N 1
ATOM 4086 C CA . HIS B 1 133 ? 8.188 -5.57 -11.109 1 98.06 133 HIS B CA 1
ATOM 4087 C C . HIS B 1 133 ? 6.801 -5.094 -10.703 1 98.06 133 HIS B C 1
ATOM 4089 O O . HIS B 1 133 ? 6.066 -4.535 -11.516 1 98.06 133 HIS B O 1
ATOM 4095 N N . ASN B 1 134 ? 6.461 -5.34 -9.43 1 98.56 134 ASN B N 1
ATOM 4096 C CA . ASN B 1 134 ? 5.117 -4.996 -8.984 1 98.56 134 ASN B CA 1
ATOM 4097 C C . ASN B 1 134 ? 4.891 -3.486 -8.992 1 98.56 134 ASN B C 1
ATOM 4099 O O . ASN B 1 134 ? 3.795 -3.02 -9.305 1 98.56 134 ASN B O 1
ATOM 4103 N N . TYR B 1 135 ? 5.914 -2.748 -8.633 1 98.62 135 TYR B N 1
ATOM 4104 C CA . TYR B 1 135 ? 5.777 -1.295 -8.609 1 98.62 135 TYR B CA 1
ATOM 4105 C C . TYR B 1 135 ? 5.672 -0.736 -10.023 1 98.62 135 TYR B C 1
ATOM 4107 O O . TYR B 1 135 ? 4.77 0.051 -10.328 1 98.62 135 TYR B O 1
ATOM 4115 N N . ASN B 1 136 ? 6.613 -1.152 -10.93 1 98.06 136 ASN B N 1
ATOM 4116 C CA . ASN B 1 136 ? 6.789 -0.496 -12.219 1 98.06 136 ASN B CA 1
ATOM 4117 C C . ASN B 1 136 ? 5.816 -1.043 -13.266 1 98.06 136 ASN B C 1
ATOM 4119 O O . ASN B 1 136 ? 5.395 -0.318 -14.164 1 98.06 136 ASN B O 1
ATOM 4123 N N . VAL B 1 137 ? 5.508 -2.289 -13.172 1 98.19 137 VAL B N 1
ATOM 4124 C CA . VAL B 1 137 ? 4.68 -2.91 -14.195 1 98.19 137 VAL B CA 1
ATOM 4125 C C . VAL B 1 137 ? 3.24 -3.031 -13.695 1 98.19 137 VAL B C 1
ATOM 4127 O O . VAL B 1 137 ? 2.307 -2.561 -14.352 1 98.19 137 VAL B O 1
ATOM 4130 N N . LEU B 1 138 ? 3.066 -3.578 -12.508 1 98.56 138 LEU B N 1
ATOM 4131 C CA . LEU B 1 138 ? 1.718 -3.869 -12.039 1 98.56 138 LEU B CA 1
ATOM 4132 C C . LEU B 1 138 ? 1.119 -2.666 -11.32 1 98.56 138 LEU B C 1
ATOM 4134 O O . LEU B 1 138 ? -0.103 -2.525 -11.242 1 98.56 138 LEU B O 1
ATOM 4138 N N . GLY B 1 139 ? 1.958 -1.769 -10.727 1 98.56 139 GLY B N 1
ATOM 4139 C CA . GLY B 1 139 ? 1.486 -0.584 -10.023 1 98.56 139 GLY B CA 1
ATOM 4140 C C . GLY B 1 139 ? 0.48 0.221 -10.828 1 98.56 139 GLY B C 1
ATOM 4141 O O . GLY B 1 139 ? -0.632 0.474 -10.359 1 98.56 139 GLY B O 1
ATOM 4142 N N . PRO B 1 140 ? 0.858 0.613 -12.047 1 98.31 140 PRO B N 1
ATOM 4143 C CA . PRO B 1 140 ? -0.079 1.351 -12.898 1 98.31 140 PRO B CA 1
ATOM 4144 C C . PRO B 1 140 ? -1.363 0.572 -13.18 1 98.31 140 PRO B C 1
ATOM 4146 O O . PRO B 1 140 ? -2.447 1.16 -13.227 1 98.31 140 PRO B O 1
ATOM 4149 N N . ALA B 1 141 ? -1.244 -0.725 -13.359 1 98.38 141 ALA B N 1
ATOM 4150 C CA . ALA B 1 141 ? -2.43 -1.549 -13.586 1 98.38 141 ALA B CA 1
ATOM 4151 C C . ALA B 1 141 ? -3.338 -1.551 -12.359 1 98.38 141 ALA B C 1
ATOM 4153 O O . ALA B 1 141 ? -4.559 -1.436 -12.484 1 98.38 141 ALA B O 1
ATOM 4154 N N . TYR B 1 142 ? -2.758 -1.72 -11.18 1 98.81 142 TYR B N 1
ATOM 4155 C CA . TYR B 1 142 ? -3.521 -1.684 -9.938 1 98.81 142 TYR B CA 1
ATOM 4156 C C . TYR B 1 142 ? -4.203 -0.333 -9.758 1 98.81 142 TYR B C 1
ATOM 4158 O O . TYR B 1 142 ? -5.352 -0.264 -9.312 1 98.81 142 TYR B O 1
ATOM 4166 N N . GLN B 1 143 ? -3.463 0.745 -10.086 1 98.5 143 GLN B N 1
ATOM 4167 C CA . GLN B 1 143 ? -4.008 2.096 -9.984 1 98.5 143 GLN B CA 1
ATOM 4168 C C . GLN B 1 143 ? -5.25 2.252 -10.859 1 98.5 143 GLN B C 1
ATOM 4170 O O . GLN B 1 143 ? -6.176 2.988 -10.508 1 98.5 143 GLN B O 1
ATOM 4175 N N . SER B 1 144 ? -5.324 1.563 -11.969 1 98.06 144 SER B N 1
ATOM 4176 C CA . SER B 1 144 ? -6.426 1.687 -12.922 1 98.06 144 SER B CA 1
ATOM 4177 C C . SER B 1 144 ? -7.547 0.709 -12.594 1 98.06 144 SER B C 1
ATOM 4179 O O . SER B 1 144 ? -8.664 0.844 -13.102 1 98.06 144 SER B O 1
ATOM 4181 N N . LEU B 1 145 ? -7.336 -0.212 -11.719 1 98.62 145 LEU B N 1
ATOM 4182 C CA . LEU B 1 145 ? -8.18 -1.385 -11.531 1 98.62 145 LEU B CA 1
ATOM 4183 C C . LEU B 1 145 ? -9.57 -0.979 -11.055 1 98.62 145 LEU B C 1
ATOM 4185 O O . LEU B 1 145 ? -10.578 -1.443 -11.602 1 98.62 145 LEU B O 1
ATOM 4189 N N . PRO B 1 146 ? -9.719 -0.069 -10.023 1 98.56 146 PRO B N 1
ATOM 4190 C CA . PRO B 1 146 ? -11.07 0.283 -9.586 1 98.56 146 PRO B CA 1
ATOM 4191 C C . PRO B 1 146 ? -11.914 0.886 -10.703 1 98.56 146 PRO B C 1
ATOM 4193 O O . PRO B 1 146 ? -13.078 0.508 -10.867 1 98.56 146 PRO B O 1
ATOM 4196 N N . ASP B 1 147 ? -11.32 1.776 -11.469 1 97.75 147 ASP B N 1
ATOM 4197 C CA . ASP B 1 147 ? -12.055 2.395 -12.57 1 97.75 147 ASP B CA 1
ATOM 4198 C C . ASP B 1 147 ? -12.367 1.374 -13.664 1 97.75 147 ASP B C 1
ATOM 4200 O O . ASP B 1 147 ? -13.43 1.433 -14.281 1 97.75 147 ASP B O 1
ATOM 4204 N N . PHE B 1 148 ? -11.414 0.499 -13.93 1 97.69 148 PHE B N 1
ATOM 4205 C CA . PHE B 1 148 ? -11.633 -0.564 -14.898 1 97.69 148 PHE B CA 1
ATOM 4206 C C . PHE B 1 148 ? -12.82 -1.431 -14.5 1 97.69 148 PHE B C 1
ATOM 4208 O O . PHE B 1 148 ? -13.711 -1.686 -15.312 1 97.69 148 PHE B O 1
ATOM 4215 N N . LEU B 1 149 ? -12.898 -1.857 -13.234 1 98.38 149 LEU B N 1
ATOM 4216 C CA . LEU B 1 149 ? -13.984 -2.701 -12.75 1 98.38 149 LEU B CA 1
ATOM 4217 C C . LEU B 1 149 ? -15.312 -1.948 -12.781 1 98.38 149 LEU B C 1
ATOM 4219 O O . LEU B 1 149 ? -16.344 -2.516 -13.141 1 98.38 149 LEU B O 1
ATOM 4223 N N . ALA B 1 150 ? -15.266 -0.703 -12.422 1 98.12 150 ALA B N 1
ATOM 4224 C CA . ALA B 1 150 ? -16.484 0.113 -12.477 1 98.12 150 ALA B CA 1
ATOM 4225 C C . ALA B 1 150 ? -17 0.221 -13.906 1 98.12 150 ALA B C 1
ATOM 4227 O O . ALA B 1 150 ? -18.219 0.171 -14.141 1 98.12 150 ALA B O 1
ATOM 4228 N N . SER B 1 151 ? -16.078 0.382 -14.859 1 97 151 SER B N 1
ATOM 4229 C CA . SER B 1 151 ? -16.453 0.571 -16.25 1 97 151 SER B CA 1
ATOM 4230 C C . SER B 1 151 ? -17.125 -0.677 -16.828 1 97 151 SER B C 1
ATOM 4232 O O . SER B 1 151 ? -17.844 -0.605 -17.828 1 97 151 SER B O 1
ATOM 4234 N N . THR B 1 152 ? -16.953 -1.796 -16.203 1 96.69 152 THR B N 1
ATOM 4235 C CA . THR B 1 152 ? -17.562 -3.043 -16.641 1 96.69 152 THR B CA 1
ATOM 4236 C C . THR B 1 152 ? -18.75 -3.398 -15.742 1 96.69 152 THR B C 1
ATOM 4238 O O . THR B 1 152 ? -19.219 -4.539 -15.758 1 96.69 152 THR B O 1
ATOM 4241 N N . ASN B 1 153 ? -19.172 -2.457 -14.875 1 97.75 153 ASN B N 1
ATOM 4242 C CA . ASN B 1 153 ? -20.266 -2.654 -13.914 1 97.75 153 ASN B CA 1
ATOM 4243 C C . ASN B 1 153 ? -19.984 -3.838 -12.992 1 97.75 153 ASN B C 1
ATOM 4245 O O . ASN B 1 153 ? -20.891 -4.594 -12.656 1 97.75 153 ASN B O 1
ATOM 4249 N N . TYR B 1 154 ? -18.672 -4.066 -12.766 1 98.19 154 TYR B N 1
ATOM 4250 C CA . TYR B 1 154 ? -18.203 -5.074 -11.812 1 98.19 154 TYR B CA 1
ATOM 4251 C C . TYR B 1 154 ? -18.625 -6.469 -12.242 1 98.19 154 TYR B C 1
ATOM 4253 O O . TYR B 1 154 ? -19.047 -7.281 -11.414 1 98.19 154 TYR B O 1
ATOM 4261 N N . GLN B 1 155 ? -18.531 -6.645 -13.531 1 97.31 155 GLN B N 1
ATOM 4262 C CA . GLN B 1 155 ? -18.719 -7.977 -14.086 1 97.31 155 GLN B CA 1
ATOM 4263 C C . GLN B 1 155 ? -17.391 -8.719 -14.227 1 97.31 155 GLN B C 1
ATOM 4265 O O . GLN B 1 155 ? -16.344 -8.102 -14.453 1 97.31 155 GLN B O 1
ATOM 4270 N N . THR B 1 156 ? -17.438 -10.016 -14.086 1 94.31 156 THR B N 1
ATOM 4271 C CA . THR B 1 156 ? -16.266 -10.844 -14.328 1 94.31 156 THR B CA 1
ATOM 4272 C C . THR B 1 156 ? -15.789 -10.703 -15.773 1 94.31 156 THR B C 1
ATOM 4274 O O . THR B 1 156 ? -16.594 -10.742 -16.703 1 94.31 156 THR B O 1
ATOM 4277 N N . PRO B 1 157 ? -14.477 -10.523 -15.914 1 91.88 157 PRO B N 1
ATOM 4278 C CA . PRO B 1 157 ? -13.969 -10.5 -17.297 1 91.88 157 PRO B CA 1
ATOM 4279 C C . PRO B 1 157 ? -14.297 -11.773 -18.062 1 91.88 157 PRO B C 1
ATOM 4281 O O . PRO B 1 157 ? -14.273 -12.867 -17.484 1 91.88 157 PRO B O 1
ATOM 4284 N N . THR B 1 158 ? -14.492 -11.602 -19.359 1 89.81 158 THR B N 1
ATOM 4285 C CA . THR B 1 158 ? -14.875 -12.75 -20.172 1 89.81 158 THR B CA 1
ATOM 4286 C C . THR B 1 158 ? -13.875 -12.977 -21.297 1 89.81 158 THR B C 1
ATOM 4288 O O . THR B 1 158 ? -13.969 -13.961 -22.031 1 89.81 158 THR B O 1
ATOM 4291 N N . GLU B 1 159 ? -12.969 -12.055 -21.469 1 88.5 159 GLU B N 1
ATOM 4292 C CA . GLU B 1 159 ? -11.945 -12.203 -22.5 1 88.5 159 GLU B CA 1
ATOM 4293 C C . GLU B 1 159 ? -10.547 -12.18 -21.875 1 88.5 159 GLU B C 1
ATOM 4295 O O . GLU B 1 159 ? -10.195 -11.242 -21.156 1 88.5 159 GLU B O 1
ATOM 4300 N N . THR B 1 160 ? -9.836 -13.172 -22.266 1 85.62 160 THR B N 1
ATOM 4301 C CA . THR B 1 160 ? -8.469 -13.289 -21.766 1 85.62 160 THR B CA 1
ATOM 4302 C C . THR B 1 160 ? -7.613 -12.117 -22.234 1 85.62 160 THR B C 1
ATOM 4304 O O . THR B 1 160 ? -7.73 -11.688 -23.391 1 85.62 160 THR B O 1
ATOM 4307 N N . HIS B 1 161 ? -6.848 -11.531 -21.344 1 87.38 161 HIS B N 1
ATOM 4308 C CA . HIS B 1 161 ? -5.812 -10.531 -21.594 1 87.38 161 HIS B CA 1
ATOM 4309 C C . HIS B 1 161 ? -6.422 -9.172 -21.922 1 87.38 161 HIS B C 1
ATOM 4311 O O . HIS B 1 161 ? -5.789 -8.344 -22.578 1 87.38 161 HIS B O 1
ATOM 4317 N N . LYS B 1 162 ? -7.691 -9.016 -21.656 1 91.19 162 LYS B N 1
ATOM 4318 C CA . LYS B 1 162 ? -8.328 -7.703 -21.594 1 91.19 162 LYS B CA 1
ATOM 4319 C C . LYS B 1 162 ? -8.586 -7.289 -20.141 1 91.19 162 LYS B C 1
ATOM 4321 O O . LYS B 1 162 ? -9.656 -7.57 -19.594 1 91.19 162 LYS B O 1
ATOM 4326 N N . ALA B 1 163 ? -7.656 -6.641 -19.625 1 95.62 163 ALA B N 1
ATOM 4327 C CA . ALA B 1 163 ? -7.648 -6.363 -18.188 1 95.62 163 ALA B CA 1
ATOM 4328 C C . ALA B 1 163 ? -7.238 -4.918 -17.906 1 95.62 163 ALA B C 1
ATOM 4330 O O . ALA B 1 163 ? -7.082 -4.121 -18.844 1 95.62 163 ALA B O 1
ATOM 4331 N N . ALA B 1 164 ? -7.156 -4.566 -16.656 1 97.56 164 ALA B N 1
ATOM 4332 C CA . ALA B 1 164 ? -6.715 -3.248 -16.219 1 97.56 164 ALA B CA 1
ATOM 4333 C C . ALA B 1 164 ? -5.316 -2.934 -16.75 1 97.56 164 ALA B C 1
ATOM 4335 O O . ALA B 1 164 ? -4.992 -1.773 -17.016 1 97.56 164 ALA B O 1
ATOM 4336 N N . PHE B 1 165 ? -4.527 -3.918 -16.984 1 97.88 165 PHE B N 1
ATOM 4337 C CA . PHE B 1 165 ? -3.172 -3.754 -17.5 1 97.88 165 PHE B CA 1
ATOM 4338 C C . PHE B 1 165 ? -3.186 -3.02 -18.844 1 97.88 165 PHE B C 1
ATOM 4340 O O . PHE B 1 165 ? -2.418 -2.076 -19.047 1 97.88 165 PHE B O 1
ATOM 4347 N N . GLN B 1 166 ? -4.031 -3.457 -19.766 1 96.94 166 GLN B N 1
ATOM 4348 C CA . GLN B 1 166 ? -4.078 -2.85 -21.094 1 96.94 166 GLN B CA 1
ATOM 4349 C C . GLN B 1 166 ? -4.488 -1.383 -21 1 96.94 166 GLN B C 1
ATOM 4351 O O . GLN B 1 166 ? -3.949 -0.541 -21.719 1 96.94 166 GLN B O 1
ATOM 4356 N N . LYS B 1 167 ? -5.395 -1.117 -20.172 1 95.19 167 LYS B N 1
ATOM 4357 C CA . LYS B 1 167 ? -5.801 0.27 -19.969 1 95.19 167 LYS B CA 1
ATOM 4358 C C . LYS B 1 167 ? -4.648 1.103 -19.422 1 95.19 167 LYS B C 1
ATOM 4360 O O . LYS B 1 167 ? -4.383 2.203 -19.906 1 95.19 167 LYS B O 1
ATOM 4365 N N . ALA B 1 168 ? -3.994 0.607 -18.438 1 97 168 ALA B N 1
ATOM 4366 C CA . ALA B 1 168 ? -2.93 1.323 -17.734 1 97 168 ALA B CA 1
ATOM 4367 C C . ALA B 1 168 ? -1.774 1.646 -18.672 1 97 168 ALA B C 1
ATOM 4369 O O . ALA B 1 168 ? -1.176 2.721 -18.594 1 97 168 ALA B O 1
ATOM 4370 N N . TRP B 1 169 ? -1.471 0.729 -19.547 1 96.94 169 TRP B N 1
ATOM 4371 C CA . TRP B 1 169 ? -0.287 0.878 -20.391 1 96.94 169 TRP B CA 1
ATOM 4372 C C . TRP B 1 169 ? -0.673 1.272 -21.812 1 96.94 169 TRP B C 1
ATOM 4374 O O . TRP B 1 169 ? 0.184 1.348 -22.703 1 96.94 169 TRP B O 1
ATOM 4384 N N . ASN B 1 170 ? -1.926 1.526 -22.047 1 96.12 170 ASN B N 1
ATOM 4385 C CA . ASN B 1 170 ? -2.438 1.915 -23.359 1 96.12 170 ASN B CA 1
ATOM 4386 C C . ASN B 1 170 ? -1.908 1.001 -24.469 1 96.12 170 ASN B C 1
ATOM 4388 O O . ASN B 1 170 ? -1.302 1.472 -25.422 1 96.12 170 ASN B O 1
ATOM 4392 N N . THR B 1 171 ? -2.15 -0.31 -24.266 1 96.62 171 THR B N 1
ATOM 4393 C CA . THR B 1 171 ? -1.707 -1.336 -25.203 1 96.62 171 THR B CA 1
ATOM 4394 C C . THR B 1 171 ? -2.791 -2.391 -25.406 1 96.62 171 THR B C 1
ATOM 4396 O O . THR B 1 171 ? -3.693 -2.527 -24.578 1 96.62 171 THR B O 1
ATOM 4399 N N . ASP B 1 172 ? -2.736 -3.016 -26.516 1 94.44 172 ASP B N 1
ATOM 4400 C CA . ASP B 1 172 ? -3.648 -4.129 -26.766 1 94.44 172 ASP B CA 1
ATOM 4401 C C . ASP B 1 172 ? -2.938 -5.469 -26.594 1 94.44 172 ASP B C 1
ATOM 4403 O O . ASP B 1 172 ? -3.559 -6.527 -26.703 1 94.44 172 ASP B O 1
ATOM 4407 N N . LEU B 1 173 ? -1.696 -5.387 -26.266 1 94.44 173 LEU B N 1
ATOM 4408 C CA . LEU B 1 173 ? -0.901 -6.605 -26.156 1 94.44 173 LEU B CA 1
ATOM 4409 C C . LEU B 1 173 ? -1.152 -7.297 -24.812 1 94.44 173 LEU B C 1
ATOM 4411 O O . LEU B 1 173 ? -1.296 -6.633 -23.797 1 94.44 173 LEU B O 1
ATOM 4415 N N . PRO B 1 174 ? -1.195 -8.625 -24.891 1 93.06 174 PRO B N 1
ATOM 4416 C CA . PRO B 1 174 ? -1.088 -9.336 -23.609 1 93.06 174 PRO B CA 1
ATOM 4417 C C . PRO B 1 174 ? 0.228 -9.047 -22.891 1 93.06 174 PRO B C 1
ATOM 4419 O O . PRO B 1 174 ? 1.235 -8.742 -23.531 1 93.06 174 PRO B O 1
ATOM 4422 N N . LEU B 1 175 ? 0.25 -9.219 -21.609 1 94.19 175 LEU B N 1
ATOM 4423 C CA . LEU B 1 175 ? 1.389 -8.859 -20.766 1 94.19 175 LEU B CA 1
ATOM 4424 C C . LEU B 1 175 ? 2.66 -9.539 -21.266 1 94.19 175 LEU B C 1
ATOM 4426 O O . LEU B 1 175 ? 3.715 -8.906 -21.359 1 94.19 175 LEU B O 1
ATOM 4430 N N . TRP B 1 176 ? 2.58 -10.859 -21.609 1 90.69 176 TRP B N 1
ATOM 4431 C CA . TRP B 1 176 ? 3.775 -11.602 -22 1 90.69 176 TRP B CA 1
ATOM 4432 C C . TRP B 1 176 ? 4.344 -11.055 -23.312 1 90.69 176 TRP B C 1
ATOM 4434 O O . TRP B 1 176 ? 5.562 -10.984 -23.484 1 90.69 176 TRP B O 1
ATOM 4444 N N . SER B 1 177 ? 3.441 -10.703 -24.25 1 91.25 177 SER B N 1
ATOM 4445 C CA . SER B 1 177 ? 3.867 -10.086 -25.5 1 91.25 177 SER B CA 1
ATOM 4446 C C . SER B 1 177 ? 4.461 -8.703 -25.266 1 91.25 177 SER B C 1
ATOM 4448 O O . SER B 1 177 ? 5.422 -8.305 -25.922 1 91.25 177 SER B O 1
ATOM 4450 N N . TRP B 1 178 ? 3.834 -8.039 -24.344 1 94.06 178 TRP B N 1
ATOM 4451 C CA . TRP B 1 178 ? 4.301 -6.711 -23.953 1 94.06 178 TRP B CA 1
ATOM 4452 C C . TRP B 1 178 ? 5.719 -6.77 -23.391 1 94.06 178 TRP B C 1
ATOM 4454 O O . TRP B 1 178 ? 6.539 -5.891 -23.672 1 94.06 178 TRP B O 1
ATOM 4464 N N . PHE B 1 179 ? 6.105 -7.816 -22.719 1 91.81 179 PHE B N 1
ATOM 4465 C CA . PHE B 1 179 ? 7.422 -8.016 -22.125 1 91.81 179 PHE B CA 1
ATOM 4466 C C . PHE B 1 179 ? 8.484 -8.18 -23.203 1 91.81 179 PHE B C 1
ATOM 4468 O O . PHE B 1 179 ? 9.648 -7.824 -23 1 91.81 179 PHE B O 1
ATOM 4475 N N . GLN B 1 180 ? 8.172 -8.711 -24.344 1 87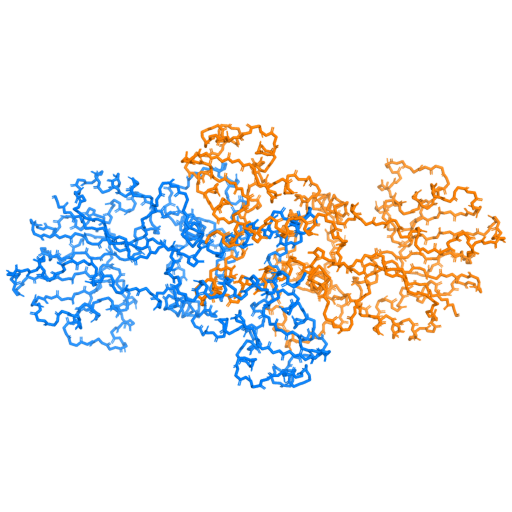.44 180 GLN B N 1
ATOM 4476 C CA . GLN B 1 180 ? 9.133 -9.078 -25.375 1 87.44 180 GLN B CA 1
ATOM 4477 C C . GLN B 1 180 ? 9.953 -7.863 -25.828 1 87.44 180 GLN B C 1
ATOM 4479 O O . GLN B 1 180 ? 11.109 -8 -26.219 1 87.44 180 GLN B O 1
ATOM 4484 N N . SER B 1 181 ? 9.383 -6.707 -25.766 1 90.69 181 SER B N 1
ATOM 4485 C CA . SER B 1 181 ? 10.109 -5.508 -26.172 1 90.69 181 SER B CA 1
ATOM 4486 C C . SER B 1 181 ? 10.617 -4.727 -24.969 1 90.69 181 SER B C 1
ATOM 4488 O O . SER B 1 181 ? 11 -3.561 -25.094 1 90.69 181 SER B O 1
ATOM 4490 N N . ARG B 1 182 ? 10.602 -5.375 -23.844 1 94 182 ARG B N 1
ATOM 4491 C CA . ARG B 1 182 ? 10.969 -4.691 -22.594 1 94 182 ARG B CA 1
ATOM 4492 C C . ARG B 1 182 ? 11.953 -5.523 -21.781 1 94 182 ARG B C 1
ATOM 4494 O O . ARG B 1 182 ? 11.609 -6.023 -20.719 1 94 182 ARG B O 1
ATOM 4501 N N . PRO B 1 183 ? 13.172 -5.59 -22.203 1 91.44 183 PRO B N 1
ATOM 4502 C CA . PRO B 1 183 ? 14.156 -6.492 -21.609 1 91.44 183 PRO B CA 1
ATOM 4503 C C . PRO B 1 183 ? 14.422 -6.176 -20.141 1 91.44 183 PRO B C 1
ATOM 4505 O O . PRO B 1 183 ? 14.656 -7.082 -19.328 1 91.44 183 PRO B O 1
ATOM 4508 N N . LYS B 1 184 ? 14.391 -4.871 -19.812 1 94.38 184 LYS B N 1
ATOM 4509 C CA . LYS B 1 184 ? 14.641 -4.5 -18.422 1 94.38 184 LYS B CA 1
ATOM 4510 C C . LYS B 1 184 ? 13.562 -5.055 -17.5 1 94.38 184 LYS B C 1
ATOM 4512 O O . LYS B 1 184 ? 13.859 -5.637 -16.453 1 94.38 184 LYS B O 1
ATOM 4517 N N . GLU B 1 185 ? 12.297 -4.863 -17.859 1 95.19 185 GLU B N 1
ATOM 4518 C CA . GLU B 1 185 ? 11.172 -5.367 -17.078 1 95.19 185 GLU B CA 1
ATOM 4519 C C . GLU B 1 185 ? 11.156 -6.895 -17.062 1 95.19 185 GLU B C 1
ATOM 4521 O O . GLU B 1 185 ? 10.844 -7.5 -16.031 1 95.19 185 GLU B O 1
ATOM 4526 N N . THR B 1 186 ? 11.539 -7.492 -18.156 1 91.31 186 THR B N 1
ATOM 4527 C CA . THR B 1 186 ? 11.578 -8.945 -18.234 1 91.31 186 THR B CA 1
ATOM 4528 C C . THR B 1 186 ? 12.625 -9.516 -17.281 1 91.31 186 THR B C 1
ATOM 4530 O O . THR B 1 186 ? 12.391 -10.531 -16.625 1 91.31 186 THR B O 1
ATOM 4533 N N . ALA B 1 187 ? 13.781 -8.891 -17.25 1 91.44 187 ALA B N 1
ATOM 4534 C CA . ALA B 1 187 ? 14.852 -9.344 -16.359 1 91.44 187 ALA B CA 1
ATOM 4535 C C . ALA B 1 187 ? 14.422 -9.289 -14.906 1 91.44 187 ALA B C 1
ATOM 4537 O O . ALA B 1 187 ? 14.719 -10.203 -14.125 1 91.44 187 ALA B O 1
ATOM 4538 N N . GLN B 1 188 ? 13.719 -8.211 -14.539 1 94.44 188 GLN B N 1
ATOM 4539 C CA . GLN B 1 188 ? 13.227 -8.094 -13.172 1 94.44 188 GLN B CA 1
ATOM 4540 C C . GLN B 1 188 ? 12.195 -9.172 -12.867 1 94.44 188 GLN B C 1
ATOM 4542 O O . GLN B 1 188 ? 12.211 -9.766 -11.781 1 94.44 188 GLN B O 1
ATOM 4547 N N . PHE B 1 189 ? 11.336 -9.438 -13.805 1 94.06 189 PHE B N 1
ATOM 4548 C CA . PHE B 1 189 ? 10.32 -10.469 -13.609 1 94.06 189 PHE B CA 1
ATOM 4549 C C . PHE B 1 189 ? 10.969 -11.836 -13.406 1 94.06 189 PHE B C 1
ATOM 4551 O O . PHE B 1 189 ? 10.609 -12.57 -12.484 1 94.06 189 PHE B O 1
ATOM 4558 N N . ASN B 1 190 ? 11.875 -12.141 -14.242 1 86.75 190 ASN B N 1
ATOM 4559 C CA . ASN B 1 190 ? 12.547 -13.438 -14.164 1 86.75 190 ASN B CA 1
ATOM 4560 C C . ASN B 1 190 ? 13.258 -13.625 -12.828 1 86.75 190 ASN B C 1
ATOM 4562 O O . ASN B 1 190 ? 13.211 -14.703 -12.242 1 86.75 190 ASN B O 1
ATOM 4566 N N . ARG B 1 191 ? 13.914 -12.617 -12.359 1 90.5 191 ARG B N 1
ATOM 4567 C CA . ARG B 1 191 ? 14.594 -12.68 -11.07 1 90.5 191 ARG B CA 1
ATOM 4568 C C . ARG B 1 191 ? 13.586 -12.805 -9.93 1 90.5 191 ARG B C 1
ATOM 4570 O O . ARG B 1 191 ? 13.828 -13.531 -8.961 1 90.5 191 ARG B O 1
ATOM 4577 N N . PHE B 1 192 ? 12.516 -12.109 -10.102 1 93.69 192 PHE B N 1
ATOM 4578 C CA . PHE B 1 192 ? 11.445 -12.18 -9.117 1 93.69 192 PHE B CA 1
ATOM 4579 C C . PHE B 1 192 ? 10.898 -13.594 -9.016 1 93.69 192 PHE B C 1
ATOM 4581 O O . PHE B 1 192 ? 10.602 -14.078 -7.918 1 93.69 192 PHE B O 1
ATOM 4588 N N . MET B 1 193 ? 10.719 -14.273 -10.086 1 86.06 193 MET B N 1
ATOM 4589 C CA . MET B 1 193 ? 10.172 -15.633 -10.094 1 86.06 193 MET B CA 1
ATOM 4590 C C . MET B 1 193 ? 11.055 -16.578 -9.289 1 86.06 193 MET B C 1
ATOM 4592 O O . MET B 1 193 ? 10.57 -17.531 -8.68 1 86.06 193 MET B O 1
ATOM 4596 N N . ILE B 1 194 ? 12.352 -16.25 -9.211 1 79.62 194 ILE B N 1
ATOM 4597 C CA . ILE B 1 194 ? 13.258 -17.031 -8.383 1 79.62 194 ILE B CA 1
ATOM 4598 C C . ILE B 1 194 ? 12.875 -16.875 -6.91 1 79.62 194 ILE B C 1
ATOM 4600 O O . ILE B 1 194 ? 12.828 -17.859 -6.168 1 79.62 194 ILE B O 1
ATOM 4604 N N . ALA B 1 195 ? 12.57 -15.711 -6.492 1 79.12 195 ALA B N 1
ATOM 4605 C CA . ALA B 1 195 ? 12.195 -15.438 -5.109 1 79.12 195 ALA B CA 1
ATOM 4606 C C . ALA B 1 195 ? 10.859 -16.094 -4.77 1 79.12 195 ALA B C 1
ATOM 4608 O O . ALA B 1 195 ? 10.688 -16.625 -3.666 1 79.12 195 ALA B O 1
ATOM 4609 N N . GLN B 1 196 ? 9.961 -16 -5.621 1 78.06 196 GLN B N 1
ATOM 4610 C CA . GLN B 1 196 ? 8.625 -16.531 -5.391 1 78.06 196 GLN B CA 1
ATOM 4611 C C . GLN B 1 196 ? 8.664 -18.047 -5.199 1 78.06 196 GLN B C 1
ATOM 4613 O O . GLN B 1 196 ? 7.812 -18.625 -4.512 1 78.06 196 GLN B O 1
ATOM 4618 N N . ARG B 1 197 ? 9.75 -18.703 -5.617 1 69.62 197 ARG B N 1
ATOM 4619 C CA . ARG B 1 197 ? 9.789 -20.156 -5.609 1 69.62 197 ARG B CA 1
ATOM 4620 C C . ARG B 1 197 ? 10.922 -20.672 -4.723 1 69.62 197 ARG B C 1
ATOM 4622 O O . ARG B 1 197 ? 11.125 -21.875 -4.613 1 69.62 197 ARG B O 1
ATOM 4629 N N . SER B 1 198 ? 11.594 -19.828 -4.125 1 64.25 198 SER B N 1
ATOM 4630 C CA . SER B 1 198 ? 12.82 -20.219 -3.434 1 64.25 198 SER B CA 1
ATOM 4631 C C . SER B 1 198 ? 12.531 -21.188 -2.295 1 64.25 198 SER B C 1
ATOM 4633 O O . SER B 1 198 ? 13.312 -22.109 -2.043 1 64.25 198 SER B O 1
ATOM 4635 N N . SER B 1 199 ? 11.445 -21.031 -1.695 1 66.81 199 SER B N 1
ATOM 4636 C CA . SER B 1 199 ? 11.18 -21.891 -0.555 1 66.81 199 SER B CA 1
ATOM 4637 C C . SER B 1 199 ? 10.211 -23.016 -0.93 1 66.81 199 SER B C 1
ATOM 4639 O O . SER B 1 199 ? 9.805 -23.812 -0.077 1 66.81 199 SER B O 1
ATOM 4641 N N . THR B 1 200 ? 9.961 -23.062 -2.152 1 77.5 200 THR B N 1
ATOM 4642 C CA . THR B 1 200 ? 8.953 -24.031 -2.564 1 77.5 200 THR B CA 1
ATOM 4643 C C . THR B 1 200 ? 9.602 -25.375 -2.867 1 77.5 200 THR B C 1
ATOM 4645 O O . THR B 1 200 ? 10.609 -25.453 -3.57 1 77.5 200 THR B O 1
ATOM 4648 N N . PRO B 1 201 ? 9.094 -26.406 -2.193 1 72.88 201 PRO B N 1
ATOM 4649 C CA . PRO B 1 201 ? 9.602 -27.734 -2.545 1 72.88 201 PRO B CA 1
ATOM 4650 C C . PRO B 1 201 ? 9.43 -28.047 -4.027 1 72.88 201 PRO B C 1
ATOM 4652 O O . PRO B 1 201 ? 8.562 -27.484 -4.691 1 72.88 201 PRO B O 1
ATOM 4655 N N . ASN B 1 202 ? 10.352 -28.891 -4.438 1 74 202 ASN B N 1
ATOM 4656 C CA . ASN B 1 202 ? 10.219 -29.375 -5.809 1 74 202 ASN B CA 1
ATOM 4657 C C . ASN B 1 202 ? 8.969 -30.234 -5.973 1 74 202 ASN B C 1
ATOM 4659 O O . ASN B 1 202 ? 8.805 -31.234 -5.277 1 74 202 ASN B O 1
ATOM 4663 N N . SER B 1 203 ? 8.141 -29.797 -6.809 1 78.56 203 SER B N 1
ATOM 4664 C CA . SER B 1 203 ? 6.852 -30.438 -7.008 1 78.56 203 SER B CA 1
ATOM 4665 C C . SER B 1 203 ? 7.023 -31.906 -7.41 1 78.56 203 SER B C 1
ATOM 4667 O O . SER B 1 203 ? 6.16 -32.75 -7.125 1 78.56 203 SER B O 1
ATOM 4669 N N . PHE B 1 204 ? 8.172 -32.281 -7.977 1 84.38 204 PHE B N 1
ATOM 4670 C CA . PHE B 1 204 ? 8.398 -33.656 -8.484 1 84.38 204 PHE B CA 1
ATOM 4671 C C . PHE B 1 204 ? 8.602 -34.625 -7.34 1 84.38 204 PHE B C 1
ATOM 4673 O O . PHE B 1 204 ? 8.445 -35.844 -7.52 1 84.38 204 PHE B O 1
ATOM 4680 N N . ASN B 1 205 ? 8.875 -34 -6.191 1 80.75 205 ASN B N 1
ATOM 4681 C CA . ASN B 1 205 ? 9.102 -34.844 -5.039 1 80.75 205 ASN B CA 1
ATOM 4682 C C . ASN B 1 205 ? 7.781 -35.281 -4.391 1 80.75 205 ASN B C 1
ATOM 4684 O O . ASN B 1 205 ? 7.75 -36.219 -3.602 1 80.75 205 ASN B O 1
ATOM 4688 N N . LEU B 1 206 ? 6.809 -34.625 -4.812 1 84.06 206 LEU B N 1
ATOM 4689 C CA . LEU B 1 206 ? 5.566 -34.844 -4.078 1 84.06 206 LEU B CA 1
ATOM 4690 C C . LEU B 1 206 ? 4.574 -35.625 -4.91 1 84.06 206 LEU B C 1
ATOM 4692 O O . LEU B 1 206 ? 3.535 -36.062 -4.406 1 84.06 206 LEU B O 1
ATOM 4696 N N . PHE B 1 207 ? 4.852 -35.844 -6.145 1 87.12 207 PHE B N 1
ATOM 4697 C CA . PHE B 1 207 ? 4.109 -36.719 -7.051 1 87.12 207 PHE B CA 1
ATOM 4698 C C . PHE B 1 207 ? 4.887 -38 -7.344 1 87.12 207 PHE B C 1
ATOM 4700 O O . PHE B 1 207 ? 6.113 -37.969 -7.48 1 87.12 207 PHE B O 1
ATOM 4707 N N . PRO B 1 208 ? 4.246 -39.188 -7.379 1 91.94 208 PRO B N 1
ATOM 4708 C CA . PRO B 1 208 ? 4.945 -40.438 -7.551 1 91.94 208 PRO B CA 1
ATOM 4709 C C . PRO B 1 208 ? 5.371 -40.688 -8.992 1 91.94 208 PRO B C 1
ATOM 4711 O O . PRO B 1 208 ? 4.906 -41.656 -9.625 1 91.94 208 PRO B O 1
ATOM 4714 N N . ILE B 1 209 ? 6.301 -40 -9.453 1 94.19 209 ILE B N 1
ATOM 4715 C CA . ILE B 1 209 ? 6.77 -40 -10.836 1 94.19 209 ILE B CA 1
ATOM 4716 C C . ILE B 1 209 ? 7.344 -41.375 -11.18 1 94.19 209 ILE B C 1
ATOM 4718 O O . ILE B 1 209 ? 7.02 -41.938 -12.219 1 94.19 209 ILE B O 1
ATOM 4722 N N . GLU B 1 210 ? 8.141 -41.938 -10.336 1 94 210 GLU B N 1
ATOM 4723 C CA . GLU B 1 210 ? 8.797 -43.219 -10.594 1 94 210 GLU B CA 1
ATOM 4724 C C . GLU B 1 210 ? 7.777 -44.344 -10.727 1 94 210 GLU B C 1
ATOM 4726 O O . GLU B 1 210 ? 7.898 -45.188 -11.602 1 94 210 GLU B O 1
ATOM 4731 N N . GLU B 1 211 ? 6.863 -44.25 -9.844 1 94.06 211 GLU B N 1
ATOM 4732 C CA . GLU B 1 211 ? 5.82 -45.281 -9.883 1 94.06 211 GLU B CA 1
ATOM 4733 C C . GLU B 1 211 ? 4.996 -45.188 -11.164 1 94.06 211 GLU B C 1
ATOM 4735 O O . GLU B 1 211 ? 4.648 -46.188 -11.773 1 94.06 211 GLU B O 1
ATOM 4740 N N . GLU B 1 212 ? 4.734 -43.969 -11.586 1 94.25 212 GLU B N 1
ATOM 4741 C CA . GLU B 1 212 ? 3.936 -43.719 -12.781 1 94.25 212 GLU B CA 1
ATOM 4742 C C . GLU B 1 212 ? 4.688 -44.125 -14.047 1 94.25 212 GLU B C 1
ATOM 4744 O O . GLU B 1 212 ? 4.074 -44.469 -15.055 1 94.25 212 GLU B O 1
ATOM 4749 N N . CYS B 1 213 ? 5.984 -44.125 -13.969 1 95.62 213 CYS B N 1
ATOM 4750 C CA . CYS B 1 213 ? 6.805 -44.344 -15.156 1 95.62 213 CYS B CA 1
ATOM 4751 C C . CYS B 1 213 ? 7.359 -45.75 -15.172 1 95.62 213 CYS B C 1
ATOM 4753 O O . CYS B 1 213 ? 8.234 -46.062 -15.977 1 95.62 213 CYS B O 1
ATOM 4755 N N . LYS B 1 214 ? 6.852 -46.531 -14.25 1 93.38 214 LYS B N 1
ATOM 4756 C CA . LYS B 1 214 ? 7.324 -47.906 -14.227 1 93.38 214 LYS B CA 1
ATOM 4757 C C . LYS B 1 214 ? 7.148 -48.594 -15.586 1 93.38 214 LYS B C 1
ATOM 4759 O O . LYS B 1 214 ? 6.062 -48.562 -16.156 1 93.38 214 LYS B O 1
ATOM 4764 N N . ASP B 1 215 ? 8.195 -49.094 -16.219 1 91.81 215 ASP B N 1
ATOM 4765 C CA . ASP B 1 215 ? 8.227 -49.844 -17.484 1 91.81 215 ASP B CA 1
ATOM 4766 C C . ASP B 1 215 ? 7.902 -48.938 -18.672 1 91.81 215 ASP B C 1
ATOM 4768 O O . ASP B 1 215 ? 7.359 -49.406 -19.672 1 91.81 215 ASP B O 1
ATOM 4772 N N . TRP B 1 216 ? 8.117 -47.625 -18.484 1 95.44 216 TRP B N 1
ATOM 4773 C CA . TRP B 1 216 ? 7.883 -46.688 -19.594 1 95.44 216 TRP B CA 1
ATOM 4774 C C . TRP B 1 216 ? 8.836 -47 -20.75 1 95.44 216 TRP B C 1
ATOM 4776 O O . TRP B 1 216 ? 10.039 -47.156 -20.547 1 95.44 216 TRP B O 1
ATOM 4786 N N . PRO B 1 217 ? 8.336 -47.156 -21.906 1 95.19 217 PRO B N 1
ATOM 4787 C CA . PRO B 1 217 ? 9.211 -47.438 -23.047 1 95.19 217 PRO B CA 1
ATOM 4788 C C . PRO B 1 217 ? 10.172 -46.312 -23.375 1 95.19 217 PRO B C 1
ATOM 4790 O O . PRO B 1 217 ? 9.75 -45.156 -23.531 1 95.19 217 PRO B O 1
ATOM 4793 N N . ALA B 1 218 ? 11.398 -46.594 -23.656 1 93.38 218 ALA B N 1
ATOM 4794 C CA . ALA B 1 218 ? 12.461 -45.594 -23.844 1 93.38 218 ALA B CA 1
ATOM 4795 C C . ALA B 1 218 ? 12.25 -44.812 -25.141 1 93.38 218 ALA B C 1
ATOM 4797 O O . ALA B 1 218 ? 12.695 -43.656 -25.25 1 93.38 218 ALA B O 1
ATOM 4798 N N . GLU B 1 219 ? 11.609 -45.406 -26.078 1 94.38 219 GLU B N 1
ATOM 4799 C CA . GLU B 1 219 ? 11.438 -44.781 -27.391 1 94.38 219 GLU B CA 1
ATOM 4800 C C . GLU B 1 219 ? 10.32 -43.75 -27.359 1 94.38 219 GLU B C 1
ATOM 4802 O O . GLU B 1 219 ? 10.203 -42.906 -28.25 1 94.38 219 GLU B O 1
ATOM 4807 N N . LYS B 1 220 ? 9.484 -43.719 -26.297 1 96.31 220 LYS B N 1
ATOM 4808 C CA . LYS B 1 220 ? 8.383 -42.781 -26.172 1 96.31 220 LYS B CA 1
ATOM 4809 C C . LYS B 1 220 ? 8.805 -41.531 -25.391 1 96.31 220 LYS B C 1
ATOM 4811 O O . LYS B 1 220 ? 9.656 -41.625 -24.5 1 96.31 220 LYS B O 1
ATOM 4816 N N . PRO B 1 221 ? 8.211 -40.438 -25.797 1 98.19 221 PRO B N 1
ATOM 4817 C CA . PRO B 1 221 ? 8.516 -39.25 -24.984 1 98.19 221 PRO B CA 1
ATOM 4818 C C . PRO B 1 221 ? 8.07 -39.406 -23.531 1 98.19 221 PRO B C 1
ATOM 4820 O O . PRO B 1 221 ? 7.02 -40 -23.266 1 98.19 221 PRO B O 1
ATOM 4823 N N . LEU B 1 222 ? 8.883 -38.875 -22.672 1 98.25 222 LEU B N 1
ATOM 4824 C CA . LEU B 1 222 ? 8.641 -39.031 -21.25 1 98.25 222 LEU B CA 1
ATOM 4825 C C . LEU B 1 222 ? 7.965 -37.781 -20.672 1 98.25 222 LEU B C 1
ATOM 4827 O O . LEU B 1 222 ? 6.918 -37.875 -20.031 1 98.25 222 LEU B O 1
ATOM 4831 N N . PHE B 1 223 ? 8.523 -36.594 -20.859 1 98.25 223 PHE B N 1
ATOM 4832 C CA . PHE B 1 223 ? 8.125 -35.375 -20.188 1 98.25 223 PHE B CA 1
ATOM 4833 C C . PHE B 1 223 ? 8.141 -34.219 -21.172 1 98.25 223 PHE B C 1
ATOM 4835 O O . PHE B 1 223 ? 9.18 -33.875 -21.75 1 98.25 223 PHE B O 1
ATOM 4842 N N . VAL B 1 224 ? 7.008 -33.594 -21.375 1 98.62 224 VAL B N 1
ATOM 4843 C CA . VAL B 1 224 ? 6.879 -32.406 -22.219 1 98.62 224 VAL B CA 1
ATOM 4844 C C . VAL B 1 224 ? 6.441 -31.234 -21.375 1 98.62 224 VAL B C 1
ATOM 4846 O O . VAL B 1 224 ? 5.293 -31.156 -20.922 1 98.62 224 VAL B O 1
ATOM 4849 N N . ASP B 1 225 ? 7.316 -30.297 -21.125 1 98.31 225 ASP B N 1
ATOM 4850 C CA . ASP B 1 225 ? 7.027 -29.047 -20.422 1 98.31 225 ASP B CA 1
ATOM 4851 C C . ASP B 1 225 ? 6.512 -27.984 -21.359 1 98.31 225 ASP B C 1
ATOM 4853 O O . ASP B 1 225 ? 7.293 -27.344 -22.078 1 98.31 225 ASP B O 1
ATOM 4857 N N . ILE B 1 226 ? 5.223 -27.781 -21.391 1 98.31 226 ILE B N 1
ATOM 4858 C CA . ILE B 1 226 ? 4.547 -26.859 -22.297 1 98.31 226 ILE B CA 1
ATOM 4859 C C . ILE B 1 226 ? 4.594 -25.453 -21.734 1 98.31 226 ILE B C 1
ATOM 4861 O O . ILE B 1 226 ? 4.141 -25.219 -20.609 1 98.31 226 ILE B O 1
ATOM 4865 N N . GLY B 1 227 ? 5.047 -24.484 -22.516 1 96.06 227 GLY B N 1
ATOM 4866 C CA . GLY B 1 227 ? 5.316 -23.156 -21.984 1 96.06 227 GLY B CA 1
ATOM 4867 C C . GLY B 1 227 ? 6.445 -23.141 -20.969 1 96.06 227 GLY B C 1
ATOM 4868 O O . GLY B 1 227 ? 6.309 -22.547 -19.891 1 96.06 227 GLY B O 1
ATOM 4869 N N . GLY B 1 228 ? 7.562 -23.75 -21.266 1 94.38 228 GLY B N 1
ATOM 4870 C CA . GLY B 1 228 ? 8.578 -24.094 -20.281 1 94.38 228 GLY B CA 1
ATOM 4871 C C . GLY B 1 228 ? 9.633 -23.031 -20.125 1 94.38 228 GLY B C 1
ATOM 4872 O O . GLY B 1 228 ? 10.562 -23.172 -19.312 1 94.38 228 GLY B O 1
ATOM 4873 N N . ALA B 1 229 ? 9.555 -21.969 -20.828 1 89.25 229 ALA B N 1
ATOM 4874 C CA . ALA B 1 229 ? 10.438 -20.812 -20.734 1 89.25 229 ALA B CA 1
ATOM 4875 C C . ALA B 1 229 ? 11.898 -21.219 -20.906 1 89.25 229 ALA B C 1
ATOM 4877 O O . ALA B 1 229 ? 12.32 -21.594 -22 1 89.25 229 ALA B O 1
ATOM 4878 N N . SER B 1 230 ? 12.711 -21.312 -19.797 1 87.62 230 SER B N 1
ATOM 4879 C CA . SER B 1 230 ? 14.141 -21.594 -19.875 1 87.62 230 SER B CA 1
ATOM 4880 C C . SER B 1 230 ? 14.414 -23.094 -19.812 1 87.62 230 SER B C 1
ATOM 4882 O O . SER B 1 230 ? 15.562 -23.516 -19.953 1 87.62 230 SER B O 1
ATOM 4884 N N . GLY B 1 231 ? 13.391 -23.844 -19.609 1 92.44 231 GLY B N 1
ATOM 4885 C CA . GLY B 1 231 ? 13.555 -25.281 -19.516 1 92.44 231 GLY B CA 1
ATOM 4886 C C . GLY B 1 231 ? 13.992 -25.75 -18.141 1 92.44 231 GLY B C 1
ATOM 4887 O O . GLY B 1 231 ? 14.375 -26.922 -17.969 1 92.44 231 GLY B O 1
ATOM 4888 N N . GLN B 1 232 ? 13.883 -24.906 -17.203 1 88.94 232 GLN B N 1
ATOM 4889 C CA . GLN B 1 232 ? 14.367 -25.219 -15.852 1 88.94 232 GLN B CA 1
ATOM 4890 C C . GLN B 1 232 ? 13.688 -26.453 -15.297 1 88.94 232 GLN B C 1
ATOM 4892 O O . GLN B 1 232 ? 14.32 -27.266 -14.609 1 88.94 232 GLN B O 1
ATOM 4897 N N . GLN B 1 233 ? 12.398 -26.625 -15.492 1 92.31 233 GLN B N 1
ATOM 4898 C CA . GLN B 1 233 ? 11.68 -27.781 -14.969 1 92.31 233 GLN B CA 1
ATOM 4899 C C . GLN B 1 233 ? 12.164 -29.062 -15.625 1 92.31 233 GLN B C 1
ATOM 4901 O O . GLN B 1 233 ? 12.219 -30.109 -14.969 1 92.31 233 GLN B O 1
ATOM 4906 N N . CYS B 1 234 ? 12.516 -28.984 -16.875 1 95.69 234 CYS B N 1
ATOM 4907 C CA . CYS B 1 234 ? 13.047 -30.156 -17.562 1 95.69 234 CYS B CA 1
ATOM 4908 C C . CYS B 1 234 ? 14.422 -30.531 -17.016 1 95.69 234 CYS B C 1
ATOM 4910 O O . CYS B 1 234 ? 14.719 -31.703 -16.828 1 95.69 234 CYS B O 1
ATOM 4912 N N . VAL B 1 235 ? 15.195 -29.5 -16.828 1 93.69 235 VAL B N 1
ATOM 4913 C CA . VAL B 1 235 ? 16.516 -29.734 -16.266 1 93.69 235 VAL B CA 1
ATOM 4914 C C . VAL B 1 235 ? 16.391 -30.391 -14.898 1 93.69 235 VAL B C 1
ATOM 4916 O O . VAL B 1 235 ? 17.078 -31.375 -14.617 1 93.69 235 VAL B O 1
ATOM 4919 N N . GLU B 1 236 ? 15.531 -29.875 -14.086 1 91.38 236 GLU B N 1
ATOM 4920 C CA . GLU B 1 236 ? 15.312 -30.422 -12.75 1 91.38 236 GLU B CA 1
ATOM 4921 C C . GLU B 1 236 ? 14.758 -31.844 -12.82 1 91.38 236 GLU B C 1
ATOM 4923 O O . GLU B 1 236 ? 15.109 -32.688 -12 1 91.38 236 GLU B O 1
ATOM 4928 N N . PHE B 1 237 ? 13.859 -32.094 -13.703 1 94.44 237 PHE B N 1
ATOM 4929 C CA . PHE B 1 237 ? 13.273 -33.406 -13.883 1 94.44 237 PHE B CA 1
ATOM 4930 C C . PHE B 1 237 ? 14.344 -34.438 -14.219 1 94.44 237 PHE B C 1
ATOM 4932 O O . PHE B 1 237 ? 14.398 -35.531 -13.609 1 94.44 237 PHE B O 1
ATOM 4939 N N . ARG B 1 238 ? 15.188 -34.125 -15.188 1 94.88 238 ARG B N 1
ATOM 4940 C CA . ARG B 1 238 ? 16.25 -35.031 -15.594 1 94.88 238 ARG B CA 1
ATOM 4941 C C . ARG B 1 238 ? 17.25 -35.25 -14.453 1 94.88 238 ARG B C 1
ATOM 4943 O O . ARG B 1 238 ? 17.766 -36.344 -14.281 1 94.88 238 ARG B O 1
ATOM 4950 N N . ARG B 1 239 ? 17.547 -34.188 -13.781 1 92.38 239 ARG B N 1
ATOM 4951 C CA . ARG B 1 239 ? 18.469 -34.312 -12.648 1 92.38 239 ARG B CA 1
ATOM 4952 C C . ARG B 1 239 ? 17.906 -35.219 -11.578 1 92.38 239 ARG B C 1
ATOM 4954 O O . ARG B 1 239 ? 18.641 -36.031 -11.008 1 92.38 239 ARG B O 1
ATOM 4961 N N . ARG B 1 240 ? 16.672 -35.188 -11.305 1 92.44 240 ARG B N 1
ATOM 4962 C CA . ARG B 1 240 ? 16.031 -35.938 -10.227 1 92.44 240 ARG B CA 1
ATOM 4963 C C . ARG B 1 240 ? 15.789 -37.375 -10.648 1 92.44 240 ARG B C 1
ATOM 4965 O O . ARG B 1 240 ? 15.852 -38.312 -9.82 1 92.44 240 ARG B O 1
ATOM 4972 N N . PHE B 1 241 ? 15.5 -37.562 -11.938 1 93.88 241 PHE B N 1
ATOM 4973 C CA . PHE B 1 241 ? 15.148 -38.875 -12.43 1 93.88 241 PHE B CA 1
ATOM 4974 C C . PHE B 1 241 ? 16.047 -39.281 -13.594 1 93.88 241 PHE B C 1
ATOM 4976 O O . PHE B 1 241 ? 15.547 -39.594 -14.688 1 93.88 241 PHE B O 1
ATOM 4983 N N . PRO B 1 242 ? 17.297 -39.406 -13.336 1 92.75 242 PRO B N 1
ATOM 4984 C CA . PRO B 1 242 ? 18.25 -39.688 -14.422 1 92.75 242 PRO B CA 1
ATOM 4985 C C . PRO B 1 242 ? 18.078 -41.094 -15.031 1 92.75 242 PRO B C 1
ATOM 4987 O O . PRO B 1 242 ? 18.438 -41.312 -16.188 1 92.75 242 PRO B O 1
ATOM 4990 N N . ASP B 1 243 ? 17.469 -41.938 -14.312 1 93.31 243 ASP B N 1
ATOM 4991 C CA . ASP B 1 243 ? 17.406 -43.344 -14.734 1 93.31 243 ASP B CA 1
ATOM 4992 C C . ASP B 1 243 ? 16.141 -43.625 -15.547 1 93.31 243 ASP B C 1
ATOM 4994 O O . ASP B 1 243 ? 16.031 -44.656 -16.188 1 93.31 243 ASP B O 1
ATOM 4998 N N . ILE B 1 244 ? 15.172 -42.688 -15.523 1 95.56 244 ILE B N 1
ATOM 4999 C CA . ILE B 1 244 ? 13.977 -42.906 -16.328 1 95.56 244 ILE B CA 1
ATOM 5000 C C . ILE B 1 244 ? 14.258 -42.5 -17.781 1 95.56 244 ILE B C 1
ATOM 5002 O O . ILE B 1 244 ? 14.609 -41.344 -18.062 1 95.56 244 ILE B O 1
ATOM 5006 N N . LYS B 1 245 ? 14.125 -43.5 -18.625 1 94.38 245 LYS B N 1
ATOM 5007 C CA . LYS B 1 245 ? 14.438 -43.25 -20.031 1 94.38 245 LYS B CA 1
ATOM 5008 C C . LYS B 1 245 ? 13.289 -42.531 -20.734 1 94.38 245 LYS B C 1
ATOM 5010 O O . LYS B 1 245 ? 12.164 -42.531 -20.234 1 94.38 245 LYS B O 1
ATOM 5015 N N . GLY B 1 246 ? 13.633 -41.875 -21.875 1 96.44 246 GLY B N 1
ATOM 5016 C CA . GLY B 1 246 ? 12.664 -41.125 -22.656 1 96.44 246 GLY B CA 1
ATOM 5017 C C . GLY B 1 246 ? 13.055 -39.688 -22.859 1 96.44 246 GLY B C 1
ATOM 5018 O O . GLY B 1 246 ? 13.891 -39.156 -22.125 1 96.44 246 GLY B O 1
ATOM 5019 N N . ARG B 1 247 ? 12.422 -39.062 -23.797 1 97.44 247 ARG B N 1
ATOM 5020 C CA . ARG B 1 247 ? 12.742 -37.688 -24.188 1 97.44 247 ARG B CA 1
ATOM 5021 C C . ARG B 1 247 ? 12.133 -36.688 -23.203 1 97.44 247 ARG B C 1
ATOM 5023 O O . ARG B 1 247 ? 10.977 -36.812 -22.812 1 97.44 247 ARG B O 1
ATOM 5030 N N . VAL B 1 248 ? 12.914 -35.75 -22.766 1 98.12 248 VAL B N 1
ATOM 5031 C CA . VAL B 1 248 ? 12.492 -34.625 -21.953 1 98.12 248 VAL B CA 1
ATOM 5032 C C . VAL B 1 248 ? 12.57 -33.344 -22.75 1 98.12 248 VAL B C 1
ATOM 5034 O O . VAL B 1 248 ? 13.664 -32.906 -23.109 1 98.12 248 VAL B O 1
ATOM 5037 N N . ILE B 1 249 ? 11.406 -32.781 -23.047 1 98.25 249 ILE B N 1
ATOM 5038 C CA . ILE B 1 249 ? 11.297 -31.672 -24.016 1 98.25 249 ILE B CA 1
ATOM 5039 C C . ILE B 1 249 ? 10.602 -30.484 -23.359 1 98.25 249 ILE B C 1
ATOM 5041 O O . ILE B 1 249 ? 9.594 -30.656 -22.672 1 98.25 249 ILE B O 1
ATOM 5045 N N . PHE B 1 250 ? 11.133 -29.297 -23.484 1 97.94 250 PHE B N 1
ATOM 5046 C CA . PHE B 1 250 ? 10.336 -28.125 -23.156 1 97.94 250 PHE B CA 1
ATOM 5047 C C . PHE B 1 250 ? 10.023 -27.312 -24.406 1 97.94 250 PHE B C 1
ATOM 5049 O O . PHE B 1 250 ? 10.828 -27.281 -25.344 1 97.94 250 PHE B O 1
ATOM 5056 N N . GLN B 1 251 ? 8.852 -26.766 -24.406 1 98.31 251 GLN B N 1
ATOM 5057 C CA . GLN B 1 251 ? 8.312 -26.031 -25.547 1 98.31 251 GLN B CA 1
ATOM 5058 C C . GLN B 1 251 ? 8.016 -24.578 -25.172 1 98.31 251 GLN B C 1
ATOM 5060 O O . GLN B 1 251 ? 7.566 -24.312 -24.047 1 98.31 251 GLN B O 1
ATOM 5065 N N . ASP B 1 252 ? 8.234 -23.656 -26 1 96.19 252 ASP B N 1
ATOM 5066 C CA . ASP B 1 252 ? 7.855 -22.266 -25.859 1 96.19 252 ASP B CA 1
ATOM 5067 C C . ASP B 1 252 ? 7.938 -21.531 -27.203 1 96.19 252 ASP B C 1
ATOM 5069 O O . ASP B 1 252 ? 8.211 -22.156 -28.234 1 96.19 252 ASP B O 1
ATOM 5073 N N . LEU B 1 253 ? 7.66 -20.25 -27.203 1 93.88 253 LEU B N 1
ATOM 5074 C CA . LEU B 1 253 ? 7.727 -19.422 -28.406 1 93.88 253 LEU B CA 1
ATOM 5075 C C . LEU B 1 253 ? 9.172 -19.234 -28.844 1 93.88 253 LEU B C 1
ATOM 5077 O O . LEU B 1 253 ? 10.102 -19.453 -28.062 1 93.88 253 LEU B O 1
ATOM 5081 N N . PRO B 1 254 ? 9.422 -18.812 -30.078 1 93.31 254 PRO B N 1
ATOM 5082 C CA . PRO B 1 254 ? 10.766 -18.766 -30.672 1 93.31 254 PRO B CA 1
ATOM 5083 C C . PRO B 1 254 ? 11.75 -17.953 -29.828 1 93.31 254 PRO B C 1
ATOM 5085 O O . PRO B 1 254 ? 12.883 -18.375 -29.609 1 93.31 254 PRO B O 1
ATOM 5088 N N . GLY B 1 255 ? 11.336 -16.812 -29.391 1 87.56 255 GLY B N 1
ATOM 5089 C CA . GLY B 1 255 ? 12.227 -15.953 -28.625 1 87.56 255 GLY B CA 1
ATOM 5090 C C . GLY B 1 255 ? 12.711 -16.594 -27.344 1 87.56 255 GLY B C 1
ATOM 5091 O O . GLY B 1 255 ? 13.891 -16.484 -26.984 1 87.56 255 GLY B O 1
ATOM 5092 N N . GLU B 1 256 ? 11.867 -17.25 -26.625 1 88.69 256 GLU B N 1
ATOM 5093 C CA . GLU B 1 256 ? 12.203 -17.938 -25.375 1 88.69 256 GLU B CA 1
ATOM 5094 C C . GLU B 1 256 ? 13.148 -19.109 -25.641 1 88.69 256 GLU B C 1
ATOM 5096 O O . GLU B 1 256 ? 14.086 -19.344 -24.875 1 88.69 256 GLU B O 1
ATOM 5101 N N . ILE B 1 257 ? 12.914 -19.859 -26.703 1 94.44 257 ILE B N 1
ATOM 5102 C CA . ILE B 1 257 ? 13.727 -21.016 -27.047 1 94.44 257 ILE B CA 1
ATOM 5103 C C . ILE B 1 257 ? 15.141 -20.562 -27.422 1 94.44 257 ILE B C 1
ATOM 5105 O O . ILE B 1 257 ? 16.125 -21.172 -26.969 1 94.44 257 ILE B O 1
ATOM 5109 N N . GLU B 1 258 ? 15.164 -19.531 -28.203 1 92.62 258 GLU B N 1
ATOM 5110 C CA . GLU B 1 258 ? 16.469 -19 -28.578 1 92.62 258 GLU B CA 1
ATOM 5111 C C . GLU B 1 258 ? 17.266 -18.594 -27.359 1 92.62 258 GLU B C 1
ATOM 5113 O O . GLU B 1 258 ? 18.469 -18.875 -27.25 1 92.62 258 GLU B O 1
ATOM 5118 N N . HIS B 1 259 ? 16.562 -17.938 -26.469 1 87.44 259 HIS B N 1
ATOM 5119 C CA . HIS B 1 259 ? 17.219 -17.5 -25.25 1 87.44 259 HIS B CA 1
ATOM 5120 C C . HIS B 1 259 ? 17.703 -18.688 -24.422 1 87.44 259 HIS B C 1
ATOM 5122 O O . HIS B 1 259 ? 18.828 -18.688 -23.938 1 87.44 259 HIS B O 1
ATOM 5128 N N . ALA B 1 260 ? 16.922 -19.672 -24.219 1 91.56 260 ALA B N 1
ATOM 5129 C CA . ALA B 1 260 ? 17.266 -20.844 -23.422 1 91.56 260 ALA B CA 1
ATOM 5130 C C . ALA B 1 260 ? 18.469 -21.578 -24.016 1 91.56 260 ALA B C 1
ATOM 5132 O O . ALA B 1 260 ? 19.375 -21.984 -23.297 1 91.56 260 ALA B O 1
ATOM 5133 N N . VAL B 1 261 ? 18.469 -21.703 -25.281 1 94.56 261 VAL B N 1
ATOM 5134 C CA . VAL B 1 261 ? 19.531 -22.406 -25.969 1 94.56 261 VAL B CA 1
ATOM 5135 C C . VAL B 1 261 ? 20.844 -21.641 -25.859 1 94.56 261 VAL B C 1
ATOM 5137 O O . VAL B 1 261 ? 21.906 -22.219 -25.672 1 94.56 261 VAL B O 1
ATOM 5140 N N . SER B 1 262 ? 20.688 -20.328 -25.969 1 93.12 262 SER B N 1
ATOM 5141 C CA . SER B 1 262 ? 21.875 -19.484 -25.891 1 93.12 262 SER B CA 1
ATOM 5142 C C . SER B 1 262 ? 22.516 -19.594 -24.516 1 93.12 262 SER B C 1
ATOM 5144 O O . SER B 1 262 ? 23.719 -19.359 -24.375 1 93.12 262 SER B O 1
ATOM 5146 N N . GLN B 1 263 ? 21.766 -19.906 -23.516 1 90 263 GLN B N 1
ATOM 5147 C CA . GLN B 1 263 ? 22.281 -20.031 -22.156 1 90 263 GLN B CA 1
ATOM 5148 C C . GLN B 1 263 ? 22.906 -21.406 -21.922 1 90 263 GLN B C 1
ATOM 5150 O O . GLN B 1 263 ? 23.578 -21.625 -20.922 1 90 263 GLN B O 1
ATOM 5155 N N . GLY B 1 264 ? 22.719 -22.344 -22.844 1 91.94 264 GLY B N 1
ATOM 5156 C CA . GLY B 1 264 ? 23.25 -23.688 -22.703 1 91.94 264 GLY B CA 1
ATOM 5157 C C . GLY B 1 264 ? 22.281 -24.641 -22.031 1 91.94 264 GLY B C 1
ATOM 5158 O O . GLY B 1 264 ? 21.781 -24.375 -20.938 1 91.94 264 GLY B O 1
ATOM 5159 N N . LEU B 1 265 ? 21.891 -25.719 -22.625 1 92.44 265 LEU B N 1
ATOM 5160 C CA . LEU B 1 265 ? 21 -26.75 -22.094 1 92.44 265 LEU B CA 1
ATOM 5161 C C . LEU B 1 265 ? 21.781 -28.031 -21.797 1 92.44 265 LEU B C 1
ATOM 5163 O O . LEU B 1 265 ? 22.688 -28.406 -22.547 1 92.44 265 LEU B O 1
ATOM 5167 N N . PRO B 1 266 ? 21.578 -28.609 -20.625 1 91 266 PRO B N 1
ATOM 5168 C CA . PRO B 1 266 ? 22.281 -29.875 -20.344 1 91 266 PRO B CA 1
ATOM 5169 C C . PRO B 1 266 ? 21.859 -31 -21.281 1 91 266 PRO B C 1
ATOM 5171 O O . PRO B 1 266 ? 20.812 -30.906 -21.938 1 91 266 PRO B O 1
ATOM 5174 N N . ASP B 1 267 ? 22.672 -32.062 -21.172 1 90.56 267 ASP B N 1
ATOM 5175 C CA . ASP B 1 267 ? 22.375 -33.25 -21.953 1 90.56 267 ASP B CA 1
ATOM 5176 C C . ASP B 1 267 ? 21.047 -33.875 -21.516 1 90.56 267 ASP B C 1
ATOM 5178 O O . ASP B 1 267 ? 20.75 -33.938 -20.328 1 90.56 267 ASP B O 1
ATOM 5182 N N . GLY B 1 268 ? 20.266 -34.25 -22.516 1 93.62 268 GLY B N 1
ATOM 5183 C CA . GLY B 1 268 ? 19.031 -34.969 -22.234 1 93.62 268 GLY B CA 1
ATOM 5184 C C . GLY B 1 268 ? 17.812 -34.062 -22.156 1 93.62 268 GLY B C 1
ATOM 5185 O O . GLY B 1 268 ? 16.703 -34.531 -21.922 1 93.62 268 GLY B O 1
ATOM 5186 N N . VAL B 1 269 ? 18 -32.75 -22.359 1 96.94 269 VAL B N 1
ATOM 5187 C CA . VAL B 1 269 ? 16.906 -31.812 -22.391 1 96.94 269 VAL B CA 1
ATOM 5188 C C . VAL B 1 269 ? 16.781 -31.188 -23.781 1 96.94 269 VAL B C 1
ATOM 5190 O O . VAL B 1 269 ? 17.766 -30.641 -24.297 1 96.94 269 VAL B O 1
ATOM 5193 N N . GLU B 1 270 ? 15.656 -31.312 -24.359 1 97.38 270 GLU B N 1
ATOM 5194 C CA . GLU B 1 270 ? 15.43 -30.828 -25.719 1 97.38 270 GLU B CA 1
ATOM 5195 C C . GLU B 1 270 ? 14.555 -29.578 -25.719 1 97.38 270 GLU B C 1
ATOM 5197 O O . GLU B 1 270 ? 13.555 -29.5 -25 1 97.38 270 GLU B O 1
ATOM 5202 N N . ALA B 1 271 ? 14.969 -28.578 -26.5 1 97.94 271 ALA B N 1
ATOM 5203 C CA . ALA B 1 271 ? 14.18 -27.359 -26.703 1 97.94 271 ALA B CA 1
ATOM 5204 C C . ALA B 1 271 ? 13.391 -27.438 -28.016 1 97.94 271 ALA B C 1
ATOM 5206 O O . ALA B 1 271 ? 13.906 -27.922 -29.031 1 97.94 271 ALA B O 1
ATOM 5207 N N . MET B 1 272 ? 12.172 -27.016 -27.969 1 98.12 272 MET B N 1
ATOM 5208 C CA . MET B 1 272 ? 11.336 -27.062 -29.172 1 98.12 272 MET B CA 1
ATOM 5209 C C . MET B 1 272 ? 10.445 -25.828 -29.266 1 98.12 272 MET B C 1
ATOM 5211 O O . MET B 1 272 ? 9.773 -25.469 -28.297 1 98.12 272 MET B O 1
ATOM 5215 N N . VAL B 1 273 ? 10.414 -25.156 -30.375 1 97.88 273 VAL B N 1
ATOM 5216 C CA . VAL B 1 273 ? 9.5 -24.047 -30.625 1 97.88 273 VAL B CA 1
ATOM 5217 C C . VAL B 1 273 ? 8.078 -24.578 -30.781 1 97.88 273 VAL B C 1
ATOM 5219 O O . VAL B 1 273 ? 7.832 -25.484 -31.594 1 97.88 273 VAL B O 1
ATOM 5222 N N . HIS B 1 274 ? 7.16 -24.094 -30 1 98.06 274 HIS B N 1
ATOM 5223 C CA . HIS B 1 274 ? 5.758 -24.484 -30.078 1 98.06 274 HIS B CA 1
ATOM 5224 C C . HIS B 1 274 ? 4.863 -23.453 -29.375 1 98.06 274 HIS B C 1
ATOM 5226 O O . HIS B 1 274 ? 5.215 -22.953 -28.312 1 98.06 274 HIS B O 1
ATOM 5232 N N . ASP B 1 275 ? 3.766 -23.141 -30.016 1 96.81 275 ASP B N 1
ATOM 5233 C CA . ASP B 1 275 ? 2.691 -22.328 -29.453 1 96.81 275 ASP B CA 1
ATOM 5234 C C . ASP B 1 275 ? 1.56 -23.203 -28.922 1 96.81 275 ASP B C 1
ATOM 5236 O O . ASP B 1 275 ? 0.87 -23.875 -29.703 1 96.81 275 ASP B O 1
ATOM 5240 N N . PHE B 1 276 ? 1.324 -23.188 -27.641 1 97.62 276 PHE B N 1
ATOM 5241 C CA . PHE B 1 276 ? 0.377 -24.125 -27.047 1 97.62 276 PHE B CA 1
ATOM 5242 C C . PHE B 1 276 ? -1.051 -23.781 -27.453 1 97.62 276 PHE B C 1
ATOM 5244 O O . PHE B 1 276 ? -1.986 -24.516 -27.141 1 97.62 276 PHE B O 1
ATOM 5251 N N . TYR B 1 277 ? -1.281 -22.703 -28.203 1 96.19 277 TYR B N 1
ATOM 5252 C CA . TYR B 1 277 ? -2.584 -22.406 -28.781 1 96.19 277 TYR B CA 1
ATOM 5253 C C . TYR B 1 277 ? -2.799 -23.203 -30.078 1 96.19 277 TYR B C 1
ATOM 5255 O O . TYR B 1 277 ? -3.9 -23.219 -30.625 1 96.19 277 TYR B O 1
ATOM 5263 N N . THR B 1 278 ? -1.768 -23.859 -30.531 1 97.75 278 THR B N 1
ATOM 5264 C CA . THR B 1 278 ? -1.851 -24.75 -31.688 1 97.75 278 THR B CA 1
ATOM 5265 C C . THR B 1 278 ? -1.788 -26.219 -31.266 1 97.75 278 THR B C 1
ATOM 5267 O O . THR B 1 278 ? -1.366 -26.516 -30.141 1 97.75 278 THR B O 1
ATOM 5270 N N . PRO B 1 279 ? -2.178 -27.078 -32.125 1 98.06 279 PRO B N 1
ATOM 5271 C CA . PRO B 1 279 ? -2.191 -28.5 -31.75 1 98.06 279 PRO B CA 1
ATOM 5272 C C . PRO B 1 279 ? -0.826 -29 -31.281 1 98.06 279 PRO B C 1
ATOM 5274 O O . PRO B 1 279 ? 0.198 -28.641 -31.875 1 98.06 279 PRO B O 1
ATOM 5277 N N . GLN B 1 280 ? -0.854 -29.75 -30.219 1 98.44 280 GLN B N 1
ATOM 5278 C CA . GLN B 1 280 ? 0.369 -30.344 -29.672 1 98.44 280 GLN B CA 1
ATOM 5279 C C . GLN B 1 280 ? 0.987 -31.328 -30.656 1 98.44 280 GLN B C 1
ATOM 5281 O O . GLN B 1 280 ? 0.271 -32.094 -31.312 1 98.44 280 GLN B O 1
ATOM 5286 N N . VAL B 1 281 ? 2.332 -31.344 -30.734 1 98.19 281 VAL B N 1
ATOM 5287 C CA . VAL B 1 281 ? 2.973 -32.094 -31.812 1 98.19 281 VAL B CA 1
ATOM 5288 C C . VAL B 1 281 ? 3.678 -33.312 -31.219 1 98.19 281 VAL B C 1
ATOM 5290 O O . VAL B 1 281 ? 4.004 -34.25 -31.953 1 98.19 281 VAL B O 1
ATOM 5293 N N . ILE B 1 282 ? 3.961 -33.344 -29.969 1 98.56 282 ILE B N 1
ATOM 5294 C CA . ILE B 1 282 ? 4.574 -34.5 -29.328 1 98.56 282 ILE B CA 1
ATOM 5295 C C . ILE B 1 282 ? 3.49 -35.5 -28.906 1 98.56 282 ILE B C 1
ATOM 5297 O O . ILE B 1 282 ? 2.732 -35.25 -27.969 1 98.56 282 ILE B O 1
ATOM 5301 N N . LYS B 1 283 ? 3.482 -36.656 -29.5 1 98.06 283 LYS B N 1
ATOM 5302 C CA . LYS B 1 283 ? 2.418 -37.625 -29.297 1 98.06 283 LYS B CA 1
ATOM 5303 C C . LYS B 1 283 ? 2.816 -38.688 -28.266 1 98.06 283 LYS B C 1
ATOM 5305 O O . LYS B 1 283 ? 3.965 -39.125 -28.234 1 98.06 283 LYS B O 1
ATOM 5310 N N . GLY B 1 284 ? 1.857 -38.969 -27.406 1 98.06 284 GLY B N 1
ATOM 5311 C CA . GLY B 1 284 ? 1.943 -40.156 -26.562 1 98.06 284 GLY B CA 1
ATOM 5312 C C . GLY B 1 284 ? 2.963 -40 -25.438 1 98.06 284 GLY B C 1
ATOM 5313 O O . GLY B 1 284 ? 3.58 -40.969 -25.016 1 98.06 284 GLY B O 1
ATOM 5314 N N . ALA B 1 285 ? 3.252 -38.812 -24.984 1 98.5 285 ALA B N 1
ATOM 5315 C CA . ALA B 1 285 ? 4.156 -38.625 -23.859 1 98.5 285 ALA B CA 1
ATOM 5316 C C . ALA B 1 285 ? 3.531 -39.125 -22.562 1 98.5 285 ALA B C 1
ATOM 5318 O O . ALA B 1 285 ? 2.307 -39.219 -22.453 1 98.5 285 ALA B O 1
ATOM 5319 N N . LYS B 1 286 ? 4.387 -39.5 -21.594 1 98.25 286 LYS B N 1
ATOM 5320 C CA . LYS B 1 286 ? 3.885 -39.906 -20.281 1 98.25 286 LYS B CA 1
ATOM 5321 C C . LYS B 1 286 ? 3.279 -38.719 -19.547 1 98.25 286 LYS B C 1
ATOM 5323 O O . LYS B 1 286 ? 2.195 -38.812 -18.984 1 98.25 286 LYS B O 1
ATOM 5328 N N . PHE B 1 287 ? 4.035 -37.562 -19.547 1 98.19 287 PHE B N 1
ATOM 5329 C CA . PHE B 1 287 ? 3.584 -36.375 -18.844 1 98.19 287 PHE B CA 1
ATOM 5330 C C . PHE B 1 287 ? 3.551 -35.188 -19.781 1 98.19 287 PHE B C 1
ATOM 5332 O O . PHE B 1 287 ? 4.547 -34.875 -20.438 1 98.19 287 PHE B O 1
ATOM 5339 N N . TYR B 1 288 ? 2.449 -34.562 -19.922 1 98.69 288 TYR B N 1
ATOM 5340 C CA . TYR B 1 288 ? 2.328 -33.188 -20.406 1 98.69 288 TYR B CA 1
ATOM 5341 C C . TYR B 1 288 ? 2.189 -32.219 -19.25 1 98.69 288 TYR B C 1
ATOM 5343 O O . TYR B 1 288 ? 1.187 -32.219 -18.531 1 98.69 288 TYR B O 1
ATOM 5351 N N . TYR B 1 289 ? 3.186 -31.359 -19.062 1 97.88 289 TYR B N 1
ATOM 5352 C CA . TYR B 1 289 ? 3.33 -30.547 -17.859 1 97.88 289 TYR B CA 1
ATOM 5353 C C . TYR B 1 289 ? 3.092 -29.078 -18.172 1 97.88 289 TYR B C 1
ATOM 5355 O O . TYR B 1 289 ? 3.637 -28.531 -19.141 1 97.88 289 TYR B O 1
ATOM 5363 N N . LEU B 1 290 ? 2.209 -28.469 -17.469 1 97.56 290 LEU B N 1
ATOM 5364 C CA . LEU B 1 290 ? 1.977 -27.031 -17.5 1 97.56 290 LEU B CA 1
ATOM 5365 C C . LEU B 1 290 ? 2.158 -26.438 -16.109 1 97.56 290 LEU B C 1
ATOM 5367 O O . LEU B 1 290 ? 1.588 -26.922 -15.125 1 97.56 290 LEU B O 1
ATOM 5371 N N . ARG B 1 291 ? 2.969 -25.422 -16 1 95.44 291 ARG B N 1
ATOM 5372 C CA . ARG B 1 291 ? 3.166 -24.734 -14.734 1 95.44 291 ARG B CA 1
ATOM 5373 C C . ARG B 1 291 ? 2.793 -23.25 -14.836 1 95.44 291 ARG B C 1
ATOM 5375 O O . ARG B 1 291 ? 3.4 -22.516 -15.609 1 95.44 291 ARG B O 1
ATOM 5382 N N . ALA B 1 292 ? 1.8 -22.906 -14.047 1 93.81 292 ALA B N 1
ATOM 5383 C CA . ALA B 1 292 ? 1.371 -21.5 -13.977 1 93.81 292 ALA B CA 1
ATOM 5384 C C . ALA B 1 292 ? 1.038 -20.969 -15.367 1 93.81 292 ALA B C 1
ATOM 5386 O O . ALA B 1 292 ? 1.521 -19.906 -15.766 1 93.81 292 ALA B O 1
ATOM 5387 N N . ILE B 1 293 ? 0.317 -21.75 -16.172 1 95.94 293 ILE B N 1
ATOM 5388 C CA . ILE B 1 293 ? -0.091 -21.391 -17.516 1 95.94 293 ILE B CA 1
ATOM 5389 C C . ILE B 1 293 ? -1.59 -21.094 -17.547 1 95.94 293 ILE B C 1
ATOM 5391 O O . ILE B 1 293 ? -2.016 -20.031 -18.016 1 95.94 293 ILE B O 1
ATOM 5395 N N . LEU B 1 294 ? -2.342 -22 -16.969 1 97.56 294 LEU B N 1
ATOM 5396 C CA . LEU B 1 294 ? -3.789 -21.891 -17.125 1 97.56 294 LEU B CA 1
ATOM 5397 C C . LEU B 1 294 ? -4.359 -20.812 -16.219 1 97.56 294 LEU B C 1
ATOM 5399 O O . LEU B 1 294 ? -5.441 -20.281 -16.469 1 97.56 294 LEU B O 1
ATOM 5403 N N . HIS B 1 295 ? -3.643 -20.422 -15.148 1 95.88 295 HIS B N 1
ATOM 5404 C CA . HIS B 1 295 ? -4.141 -19.375 -14.25 1 95.88 295 HIS B CA 1
ATOM 5405 C C . HIS B 1 295 ? -4.152 -18.016 -14.945 1 95.88 295 HIS B C 1
ATOM 5407 O O . HIS B 1 295 ? -4.887 -17.109 -14.531 1 95.88 295 HIS B O 1
ATOM 5413 N N . ASP B 1 296 ? -3.373 -17.828 -16.031 1 95.25 296 ASP B N 1
ATOM 5414 C CA . ASP B 1 296 ? -3.375 -16.562 -16.75 1 95.25 296 ASP B CA 1
ATOM 5415 C C . ASP B 1 296 ? -4.418 -16.562 -17.875 1 95.25 296 ASP B C 1
ATOM 5417 O O . ASP B 1 296 ? -4.504 -15.617 -18.656 1 95.25 296 ASP B O 1
ATOM 5421 N N . HIS B 1 297 ? -5.223 -17.656 -17.953 1 96.62 297 HIS B N 1
ATOM 5422 C CA . HIS B 1 297 ? -6.227 -17.812 -19 1 96.62 297 HIS B CA 1
ATOM 5423 C C . HIS B 1 297 ? -7.609 -18.047 -18.406 1 96.62 297 HIS B C 1
ATOM 5425 O O . HIS B 1 297 ? -7.75 -18.734 -17.391 1 96.62 297 HIS B O 1
ATOM 5431 N N . LEU B 1 298 ? -8.555 -17.438 -19.062 1 95.5 298 LEU B N 1
ATOM 5432 C CA . LEU B 1 298 ? -9.938 -17.797 -18.734 1 95.5 298 LEU B CA 1
ATOM 5433 C C . LEU B 1 298 ? -10.297 -19.156 -19.297 1 95.5 298 LEU B C 1
ATOM 5435 O O . LEU B 1 298 ? -9.492 -19.781 -20 1 95.5 298 LEU B O 1
ATOM 5439 N N . ASP B 1 299 ? -11.469 -19.672 -18.984 1 93.62 299 ASP B N 1
ATOM 5440 C CA . ASP B 1 299 ? -11.867 -21.031 -19.312 1 93.62 299 ASP B CA 1
ATOM 5441 C C . ASP B 1 299 ? -11.852 -21.266 -20.828 1 93.62 299 ASP B C 1
ATOM 5443 O O . ASP B 1 299 ? -11.523 -22.359 -21.297 1 93.62 299 ASP B O 1
ATOM 5447 N N . ASP B 1 300 ? -12.188 -20.266 -21.562 1 91.06 300 ASP B N 1
ATOM 5448 C CA . ASP B 1 300 ? -12.25 -20.438 -23 1 91.06 300 ASP B CA 1
ATOM 5449 C C . ASP B 1 300 ? -10.883 -20.812 -23.578 1 91.06 300 ASP B C 1
ATOM 5451 O O . ASP B 1 300 ? -10.758 -21.781 -24.328 1 91.06 300 ASP B O 1
ATOM 5455 N N . LYS B 1 301 ? -9.859 -20.078 -23.156 1 95.44 301 LYS B N 1
ATOM 5456 C CA . LYS B 1 301 ? -8.516 -20.344 -23.641 1 95.44 301 LYS B CA 1
ATOM 5457 C C . LYS B 1 301 ? -7.91 -21.562 -22.953 1 95.44 301 LYS B C 1
ATOM 5459 O O . LYS B 1 301 ? -7.141 -22.312 -23.547 1 95.44 301 LYS B O 1
ATOM 5464 N N . ALA B 1 302 ? -8.25 -21.766 -21.703 1 97.5 302 ALA B N 1
ATOM 5465 C CA . ALA B 1 302 ? -7.77 -22.953 -21 1 97.5 302 ALA B CA 1
ATOM 5466 C C . ALA B 1 302 ? -8.281 -24.234 -21.672 1 97.5 302 ALA B C 1
ATOM 5468 O O . ALA B 1 302 ? -7.531 -25.188 -21.828 1 97.5 302 ALA B O 1
ATOM 5469 N N . ILE B 1 303 ? -9.5 -24.188 -22.062 1 97.56 303 ILE B N 1
ATOM 5470 C CA . ILE B 1 303 ? -10.117 -25.328 -22.734 1 97.56 303 ILE B CA 1
ATOM 5471 C C . ILE B 1 303 ? -9.406 -25.594 -24.062 1 97.56 303 ILE B C 1
ATOM 5473 O O . ILE B 1 303 ? -9.102 -26.734 -24.391 1 97.56 303 ILE B O 1
ATOM 5477 N N . LEU B 1 304 ? -9.125 -24.5 -24.781 1 97.69 304 LEU B N 1
ATOM 5478 C CA . LEU B 1 304 ? -8.414 -24.625 -26.047 1 97.69 304 LEU B CA 1
ATOM 5479 C C . LEU B 1 304 ? -7.062 -25.312 -25.844 1 97.69 304 LEU B C 1
ATOM 5481 O O . LEU B 1 304 ? -6.711 -26.234 -26.578 1 97.69 304 LEU B O 1
ATOM 5485 N N . ILE B 1 305 ? -6.312 -24.906 -24.859 1 98.25 305 ILE B N 1
ATOM 5486 C CA . ILE B 1 305 ? -4.984 -25.438 -24.578 1 98.25 305 ILE B CA 1
ATOM 5487 C C . ILE B 1 305 ? -5.09 -26.906 -24.188 1 98.25 305 ILE B C 1
ATOM 5489 O O . ILE B 1 305 ? -4.336 -27.734 -24.703 1 98.25 305 ILE B O 1
ATOM 5493 N N . LEU B 1 306 ? -6.047 -27.234 -23.328 1 98.69 306 LEU B N 1
ATOM 5494 C CA . LEU B 1 306 ? -6.238 -28.594 -22.875 1 98.69 306 LEU B CA 1
ATOM 5495 C C . LEU B 1 306 ? -6.629 -29.516 -24.031 1 98.69 306 LEU B C 1
ATOM 5497 O O . LEU B 1 306 ? -6.105 -30.625 -24.156 1 98.69 306 LEU B O 1
ATOM 5501 N N . LYS B 1 307 ? -7.48 -29.047 -24.891 1 98.5 307 LYS B N 1
ATOM 5502 C CA . LYS B 1 307 ? -7.918 -29.844 -26.047 1 98.5 307 LYS B CA 1
ATOM 5503 C C . LYS B 1 307 ? -6.762 -30.109 -27 1 98.5 307 LYS B C 1
ATOM 5505 O O . LYS B 1 307 ? -6.664 -31.203 -27.578 1 98.5 307 LYS B O 1
ATOM 5510 N N . ASN B 1 308 ? -5.938 -29.109 -27.188 1 98.62 308 ASN B N 1
ATOM 5511 C CA . ASN B 1 308 ? -4.762 -29.281 -28.031 1 98.62 308 ASN B CA 1
ATOM 5512 C C . ASN B 1 308 ? -3.846 -30.375 -27.5 1 98.62 308 ASN B C 1
ATOM 5514 O O . ASN B 1 308 ? -3.213 -31.094 -28.281 1 98.62 308 ASN B O 1
ATOM 5518 N N . ILE B 1 309 ? -3.738 -30.562 -26.219 1 98.69 309 ILE B N 1
ATOM 5519 C CA . ILE B 1 309 ? -2.908 -31.594 -25.594 1 98.69 309 ILE B CA 1
ATOM 5520 C C . ILE B 1 309 ? -3.615 -32.938 -25.672 1 98.69 309 ILE B C 1
ATOM 5522 O O . ILE B 1 309 ? -3.002 -33.969 -26.016 1 98.69 309 ILE B O 1
ATOM 5526 N N . MET B 1 310 ? -4.891 -32.969 -25.406 1 98.38 310 MET B N 1
ATOM 5527 C CA . MET B 1 310 ? -5.688 -34.188 -25.312 1 98.38 310 MET B CA 1
ATOM 5528 C C . MET B 1 310 ? -5.652 -34.969 -26.625 1 98.38 310 MET B C 1
ATOM 5530 O O . MET B 1 310 ? -5.684 -36.188 -26.625 1 98.38 310 MET B O 1
ATOM 5534 N N . GLN B 1 311 ? -5.527 -34.25 -27.703 1 97.75 311 GLN B N 1
ATOM 5535 C CA . GLN B 1 311 ? -5.574 -34.875 -29.016 1 97.75 311 GLN B CA 1
ATOM 5536 C C . GLN B 1 311 ? -4.395 -35.812 -29.219 1 97.75 311 GLN B C 1
ATOM 5538 O O . GLN B 1 311 ? -4.457 -36.719 -30.047 1 97.75 311 GLN B O 1
ATOM 5543 N N . VAL B 1 312 ? -3.301 -35.594 -28.469 1 98.31 312 VAL B N 1
ATOM 5544 C CA . VAL B 1 312 ? -2.102 -36.406 -28.719 1 98.31 312 VAL B CA 1
ATOM 5545 C C . VAL B 1 312 ? -1.843 -37.312 -27.531 1 98.31 312 VAL B C 1
ATOM 5547 O O . VAL B 1 312 ? -0.884 -38.094 -27.531 1 98.31 312 VAL B O 1
ATOM 5550 N N . MET B 1 313 ? -2.666 -37.219 -26.5 1 98.19 313 MET B N 1
ATOM 5551 C CA . MET B 1 313 ? -2.539 -38.094 -25.328 1 98.19 313 MET B CA 1
ATOM 5552 C C . MET B 1 313 ? -2.898 -39.531 -25.688 1 98.19 313 MET B C 1
ATOM 5554 O O . MET B 1 313 ? -3.723 -39.781 -26.562 1 98.19 313 MET B O 1
ATOM 5558 N N . GLU B 1 314 ? -2.295 -40.438 -25.062 1 97.44 314 GLU B N 1
ATOM 5559 C CA . GLU B 1 314 ? -2.623 -41.875 -25.125 1 97.44 314 GLU B CA 1
ATOM 5560 C C . GLU B 1 314 ? -3.051 -42.375 -23.75 1 97.44 314 GLU B C 1
ATOM 5562 O O . GLU B 1 314 ? -3.135 -41.625 -22.781 1 97.44 314 GLU B O 1
ATOM 5567 N N . LYS B 1 315 ? -3.371 -43.625 -23.641 1 94.94 315 LYS B N 1
ATOM 5568 C CA . LYS B 1 315 ? -3.988 -44.219 -22.469 1 94.94 315 LYS B CA 1
ATOM 5569 C C . LYS B 1 315 ? -3.137 -44 -21.219 1 94.94 315 LYS B C 1
ATOM 5571 O O . LYS B 1 315 ? -3.668 -43.812 -20.125 1 94.94 315 LYS B O 1
ATOM 5576 N N . ASP B 1 316 ? -1.867 -43.969 -21.391 1 95.5 316 ASP B N 1
ATOM 5577 C CA . ASP B 1 316 ? -0.977 -43.906 -20.234 1 95.5 316 ASP B CA 1
ATOM 5578 C C . ASP B 1 316 ? -0.512 -42.469 -19.984 1 95.5 316 ASP B C 1
ATOM 5580 O O . ASP B 1 316 ? 0.243 -42.219 -19.047 1 95.5 316 ASP B O 1
ATOM 5584 N N . SER B 1 317 ? -0.97 -41.562 -20.797 1 97.81 317 SER B N 1
ATOM 5585 C CA . SER B 1 317 ? -0.566 -40.156 -20.672 1 97.81 317 SER B CA 1
ATOM 5586 C C . SER B 1 317 ? -1.254 -39.469 -19.484 1 97.81 317 SER B C 1
ATOM 5588 O O . SER B 1 317 ? -2.404 -39.781 -19.172 1 97.81 317 SER B O 1
ATOM 5590 N N . LEU B 1 318 ? -0.545 -38.562 -18.844 1 98.06 318 LEU B N 1
ATOM 5591 C CA . LEU B 1 318 ? -1.084 -37.719 -17.797 1 98.06 318 LEU B CA 1
ATOM 5592 C C . LEU B 1 318 ? -0.791 -36.25 -18.109 1 98.06 318 LEU B C 1
ATOM 5594 O O . LEU B 1 318 ? 0.284 -35.906 -18.609 1 98.06 318 LEU B O 1
ATOM 5598 N N . ILE B 1 319 ? -1.788 -35.438 -17.875 1 98.44 319 ILE B N 1
ATOM 5599 C CA . ILE B 1 319 ? -1.529 -34.031 -17.766 1 98.44 319 ILE B CA 1
ATOM 5600 C C . ILE B 1 319 ? -1.206 -33.656 -16.312 1 98.44 319 ILE B C 1
ATOM 5602 O O . ILE B 1 319 ? -1.938 -34.031 -15.398 1 98.44 319 ILE B O 1
ATOM 5606 N N . LEU B 1 320 ? -0.073 -33.062 -16.094 1 97.69 320 LEU B N 1
ATOM 5607 C CA . LEU B 1 320 ? 0.292 -32.5 -14.781 1 97.69 320 LEU B CA 1
ATOM 5608 C C . LEU B 1 320 ? 0.195 -30.984 -14.773 1 97.69 320 LEU B C 1
ATOM 5610 O O . LEU B 1 320 ? 0.971 -30.312 -15.453 1 97.69 320 LEU B O 1
ATOM 5614 N N . LEU B 1 321 ? -0.767 -30.5 -14.047 1 97.81 321 LEU B N 1
ATOM 5615 C CA . LEU B 1 321 ? -0.923 -29.047 -13.875 1 97.81 321 LEU B CA 1
ATOM 5616 C C . LEU B 1 321 ? -0.32 -28.594 -12.547 1 97.81 321 LEU B C 1
ATOM 5618 O O . LEU B 1 321 ? -0.791 -28.984 -11.477 1 97.81 321 LEU B O 1
ATOM 5622 N N . ASP B 1 322 ? 0.794 -27.891 -12.641 1 95.62 322 ASP B N 1
ATOM 5623 C CA . ASP B 1 322 ? 1.408 -27.266 -11.477 1 95.62 322 ASP B CA 1
ATOM 5624 C C . ASP B 1 322 ? 0.866 -25.844 -11.258 1 95.62 322 ASP B C 1
ATOM 5626 O O . ASP B 1 322 ? 1.43 -24.875 -11.766 1 95.62 322 ASP B O 1
ATOM 5630 N N . GLU B 1 323 ? -0.248 -25.797 -10.555 1 96.75 323 GLU B N 1
ATOM 5631 C CA . GLU B 1 323 ? -1.053 -24.578 -10.375 1 96.75 323 GLU B CA 1
ATOM 5632 C C . GLU B 1 323 ? -1.434 -24.391 -8.914 1 96.75 323 GLU B C 1
ATOM 5634 O O . GLU B 1 323 ? -1.214 -25.266 -8.086 1 96.75 323 GLU B O 1
ATOM 5639 N N . MET B 1 324 ? -1.97 -23.188 -8.617 1 97.06 324 MET B N 1
ATOM 5640 C CA . MET B 1 324 ? -2.586 -22.984 -7.312 1 97.06 324 MET B CA 1
ATOM 5641 C C . MET B 1 324 ? -3.979 -23.609 -7.262 1 97.06 324 MET B C 1
ATOM 5643 O O . MET B 1 324 ? -4.742 -23.516 -8.227 1 97.06 324 MET B O 1
ATOM 5647 N N . VAL B 1 325 ? -4.27 -24.297 -6.215 1 98.19 325 VAL B N 1
ATOM 5648 C CA . VAL B 1 325 ? -5.602 -24.828 -5.961 1 98.19 325 VAL B CA 1
ATOM 5649 C C . VAL B 1 325 ? -6.156 -24.25 -4.66 1 98.19 325 VAL B C 1
ATOM 5651 O O . VAL B 1 325 ? -5.781 -24.672 -3.568 1 98.19 325 VAL B O 1
ATOM 5654 N N . LEU B 1 326 ? -7.078 -23.359 -4.816 1 98.06 326 LEU B N 1
ATOM 5655 C CA . LEU B 1 326 ? -7.559 -22.609 -3.658 1 98.06 326 LEU B CA 1
ATOM 5656 C C . LEU B 1 326 ? -8.641 -23.391 -2.924 1 98.06 326 LEU B C 1
ATOM 5658 O O . LEU B 1 326 ? -9.484 -24.031 -3.553 1 98.06 326 LEU B O 1
ATOM 5662 N N . PRO B 1 327 ? -8.633 -23.344 -1.589 1 96.75 327 PRO B N 1
ATOM 5663 C CA . PRO B 1 327 ? -9.789 -23.844 -0.846 1 96.75 327 PRO B CA 1
ATOM 5664 C C . PRO B 1 327 ? -11.031 -22.969 -1.039 1 96.75 327 PRO B C 1
ATOM 5666 O O . PRO B 1 327 ? -10.945 -21.875 -1.612 1 96.75 327 PRO B O 1
ATOM 5669 N N . SER B 1 328 ? -12.125 -23.438 -0.561 1 93.5 328 SER B N 1
ATOM 5670 C CA . SER B 1 328 ? -13.398 -22.75 -0.759 1 93.5 328 SER B CA 1
ATOM 5671 C C . SER B 1 328 ? -13.562 -21.609 0.239 1 93.5 328 SER B C 1
ATOM 5673 O O . SER B 1 328 ? -14.414 -20.734 0.054 1 93.5 328 SER B O 1
ATOM 5675 N N . HIS B 1 329 ? -12.828 -21.625 1.323 1 94 329 HIS B N 1
ATOM 5676 C CA . HIS B 1 329 ? -12.883 -20.578 2.342 1 94 329 HIS B CA 1
ATOM 5677 C C . HIS B 1 329 ? -11.562 -20.469 3.102 1 94 329 HIS B C 1
ATOM 5679 O O . HIS B 1 329 ? -10.703 -21.344 2.977 1 94 329 HIS B O 1
ATOM 5685 N N . ASN B 1 330 ? -11.375 -19.344 3.793 1 95.06 330 ASN B N 1
ATOM 5686 C CA . ASN B 1 330 ? -10.172 -19.078 4.582 1 95.06 330 ASN B CA 1
ATOM 5687 C C . ASN B 1 330 ? -8.914 -19.156 3.73 1 95.06 330 ASN B C 1
ATOM 5689 O O . ASN B 1 330 ? -7.945 -19.828 4.109 1 95.06 330 ASN B O 1
ATOM 5693 N N . VAL B 1 331 ? -8.984 -18.656 2.541 1 97 331 VAL B N 1
ATOM 5694 C CA . VAL B 1 331 ? -7.84 -18.625 1.631 1 97 331 VAL B CA 1
ATOM 5695 C C . VAL B 1 331 ? -6.77 -17.688 2.168 1 97 331 VAL B C 1
ATOM 5697 O O . VAL B 1 331 ? -7.074 -16.578 2.615 1 97 331 VAL B O 1
ATOM 5700 N N . ASP B 1 332 ? -5.543 -18.094 2.174 1 97.31 332 ASP B N 1
ATOM 5701 C CA . ASP B 1 332 ? -4.422 -17.281 2.641 1 97.31 332 ASP B CA 1
ATOM 5702 C C . ASP B 1 332 ? -4.234 -16.047 1.762 1 97.31 332 ASP B C 1
ATOM 5704 O O . ASP B 1 332 ? -4.527 -16.078 0.564 1 97.31 332 ASP B O 1
ATOM 5708 N N . TRP B 1 333 ? -3.709 -14.992 2.336 1 97.75 333 TRP B N 1
ATOM 5709 C CA . TRP B 1 333 ? -3.611 -13.727 1.612 1 97.75 333 TRP B CA 1
ATOM 5710 C C . TRP B 1 333 ? -2.533 -13.797 0.536 1 97.75 333 TRP B C 1
ATOM 5712 O O . TRP B 1 333 ? -2.57 -13.039 -0.438 1 97.75 333 TRP B O 1
ATOM 5722 N N . PHE B 1 334 ? -1.536 -14.695 0.619 1 96.75 334 PHE B N 1
ATOM 5723 C CA . PHE B 1 334 ? -0.628 -14.914 -0.502 1 96.75 334 PHE B CA 1
ATOM 5724 C C . PHE B 1 334 ? -1.402 -15.273 -1.764 1 96.75 334 PHE B C 1
ATOM 5726 O O . PHE B 1 334 ? -1.172 -14.695 -2.828 1 96.75 334 PHE B O 1
ATOM 5733 N N . ALA B 1 335 ? -2.32 -16.172 -1.555 1 97.5 335 ALA B N 1
ATOM 5734 C CA . ALA B 1 335 ? -3.086 -16.719 -2.672 1 97.5 335 ALA B CA 1
ATOM 5735 C C . ALA B 1 335 ? -4.102 -15.711 -3.189 1 97.5 335 ALA B C 1
ATOM 5737 O O . ALA B 1 335 ? -4.273 -15.555 -4.398 1 97.5 335 ALA B O 1
ATOM 5738 N N . THR B 1 336 ? -4.809 -15.031 -2.303 1 98.5 336 THR B N 1
ATOM 5739 C CA . THR B 1 336 ? -5.832 -14.094 -2.75 1 98.5 336 THR B CA 1
ATOM 5740 C C . THR B 1 336 ? -5.191 -12.898 -3.453 1 98.5 336 THR B C 1
ATOM 5742 O O . THR B 1 336 ? -5.754 -12.359 -4.41 1 98.5 336 THR B O 1
ATOM 5745 N N . GLN B 1 337 ? -4.043 -12.445 -3 1 98.44 337 GLN B N 1
ATOM 5746 C CA . GLN B 1 337 ? -3.32 -11.383 -3.689 1 98.44 337 GLN B CA 1
ATOM 5747 C C . GLN B 1 337 ? -2.895 -11.82 -5.086 1 98.44 337 GLN B C 1
ATOM 5749 O O . GLN B 1 337 ? -2.967 -11.039 -6.039 1 98.44 337 GLN B O 1
ATOM 5754 N N . THR B 1 338 ? -2.424 -13.062 -5.195 1 97.69 338 THR B N 1
ATOM 5755 C CA . THR B 1 338 ? -2.061 -13.594 -6.504 1 97.69 338 THR B CA 1
ATOM 5756 C C . THR B 1 338 ? -3.279 -13.656 -7.418 1 97.69 338 THR B C 1
ATOM 5758 O O . THR B 1 338 ? -3.195 -13.32 -8.602 1 97.69 338 THR B O 1
ATOM 5761 N N . ASP B 1 339 ? -4.391 -14.062 -6.852 1 98.31 339 ASP B N 1
ATOM 5762 C CA . ASP B 1 339 ? -5.625 -14.148 -7.625 1 98.31 339 ASP B CA 1
ATOM 5763 C C . ASP B 1 339 ? -6.004 -12.789 -8.211 1 98.31 339 ASP B C 1
ATOM 5765 O O . ASP B 1 339 ? -6.281 -12.68 -9.406 1 98.31 339 ASP B O 1
ATOM 5769 N N . LEU B 1 340 ? -5.98 -11.781 -7.422 1 98.62 340 LEU B N 1
ATOM 5770 C CA . LEU B 1 340 ? -6.41 -10.477 -7.91 1 98.62 340 LEU B CA 1
ATOM 5771 C C . LEU B 1 340 ? -5.332 -9.836 -8.781 1 98.62 340 LEU B C 1
ATOM 5773 O O . LEU B 1 340 ? -5.629 -8.977 -9.609 1 98.62 340 LEU B O 1
ATOM 5777 N N . THR B 1 341 ? -4.105 -10.266 -8.617 1 98.44 341 THR B N 1
ATOM 5778 C CA . THR B 1 341 ? -3.072 -9.891 -9.578 1 98.44 341 THR B CA 1
ATOM 5779 C C . THR B 1 341 ? -3.387 -10.453 -10.961 1 98.44 341 THR B C 1
ATOM 5781 O O . THR B 1 341 ? -3.246 -9.766 -11.969 1 98.44 341 THR B O 1
ATOM 5784 N N . MET B 1 342 ? -3.854 -11.734 -11.023 1 97.75 342 MET B N 1
ATOM 5785 C CA . MET B 1 342 ? -4.25 -12.328 -12.297 1 97.75 342 MET B CA 1
ATOM 5786 C C . MET B 1 342 ? -5.406 -11.555 -12.922 1 97.75 342 MET B C 1
ATOM 5788 O O . MET B 1 342 ? -5.461 -11.391 -14.141 1 97.75 342 MET B O 1
ATOM 5792 N N . LEU B 1 343 ? -6.305 -11.109 -12.086 1 98.12 343 LEU B N 1
ATOM 5793 C CA . LEU B 1 343 ? -7.414 -10.289 -12.57 1 98.12 343 LEU B CA 1
ATOM 5794 C C . LEU B 1 343 ? -6.91 -9.008 -13.219 1 98.12 343 LEU B C 1
ATOM 5796 O O . LEU B 1 343 ? -7.316 -8.664 -14.328 1 98.12 343 LEU B O 1
ATOM 5800 N N . ALA B 1 344 ? -5.996 -8.297 -12.555 1 98.12 344 ALA B N 1
ATOM 5801 C CA . ALA B 1 344 ? -5.523 -6.988 -12.992 1 98.12 344 ALA B CA 1
ATOM 5802 C C . ALA B 1 344 ? -4.617 -7.117 -14.211 1 98.12 344 ALA B C 1
ATOM 5804 O O . ALA B 1 344 ? -4.652 -6.27 -15.109 1 98.12 344 ALA B O 1
ATOM 5805 N N . ALA B 1 345 ? -3.822 -8.195 -14.266 1 97.56 345 ALA B N 1
ATOM 5806 C CA . ALA B 1 345 ? -2.783 -8.32 -15.289 1 97.56 345 ALA B CA 1
ATOM 5807 C C . ALA B 1 345 ? -3.316 -9.039 -16.531 1 97.56 345 ALA B C 1
ATOM 5809 O O . ALA B 1 345 ? -2.957 -8.695 -17.656 1 97.56 345 ALA B O 1
ATOM 5810 N N . PHE B 1 346 ? -4.254 -10.078 -16.281 1 96.81 346 PHE B N 1
ATOM 5811 C CA . PHE B 1 346 ? -4.586 -10.977 -17.375 1 96.81 346 PHE B CA 1
ATOM 5812 C C . PHE B 1 346 ? -6.098 -11.07 -17.562 1 96.81 346 PHE B C 1
ATOM 5814 O O . PHE B 1 346 ? -6.574 -11.695 -18.516 1 96.81 346 PHE B O 1
ATOM 5821 N N . GLY B 1 347 ? -6.859 -10.43 -16.672 1 96.25 347 GLY B N 1
ATOM 5822 C CA . GLY B 1 347 ? -8.297 -10.633 -16.703 1 96.25 347 GLY B CA 1
ATOM 5823 C C . GLY B 1 347 ? -8.703 -12.062 -16.406 1 96.25 347 GLY B C 1
ATOM 5824 O O . GLY B 1 347 ? -9.75 -12.531 -16.859 1 96.25 347 GLY B O 1
ATOM 5825 N N . SER B 1 348 ? -7.871 -12.734 -15.641 1 97.06 348 SER B N 1
ATOM 5826 C CA . SER B 1 348 ? -8.07 -14.148 -15.336 1 97.06 348 SER B CA 1
ATOM 5827 C C . SER B 1 348 ? -8.188 -14.375 -13.828 1 97.06 348 SER B C 1
ATOM 5829 O O . SER B 1 348 ? -8.695 -13.516 -13.102 1 97.06 348 SER B O 1
ATOM 5831 N N . MET B 1 349 ? -7.801 -15.656 -13.352 1 96.81 349 MET B N 1
ATOM 5832 C CA . MET B 1 349 ? -8.062 -15.969 -11.945 1 96.81 349 MET B CA 1
ATOM 5833 C C . MET B 1 349 ? -7.215 -17.156 -11.492 1 96.81 349 MET B C 1
ATOM 5835 O O . MET B 1 349 ? -6.695 -17.906 -12.32 1 96.81 349 MET B O 1
ATOM 5839 N N . GLU B 1 350 ? -7.023 -17.219 -10.18 1 98 350 GLU B N 1
ATOM 5840 C CA . GLU B 1 350 ? -6.695 -18.484 -9.539 1 98 350 GLU B CA 1
ATOM 5841 C C . GLU B 1 350 ? -7.953 -19.297 -9.234 1 98 350 GLU B C 1
ATOM 5843 O O . GLU B 1 350 ? -8.969 -18.734 -8.82 1 98 350 GLU B O 1
ATOM 5848 N N . ARG B 1 351 ? -7.883 -20.562 -9.406 1 98.19 351 ARG B N 1
ATOM 5849 C CA . ARG B 1 351 ? -9.094 -21.375 -9.352 1 98.19 351 ARG B CA 1
ATOM 5850 C C . ARG B 1 351 ? -9.164 -22.156 -8.047 1 98.19 351 ARG B C 1
ATOM 5852 O O . ARG B 1 351 ? -8.133 -22.609 -7.523 1 98.19 351 ARG B O 1
ATOM 5859 N N . THR B 1 352 ? -10.398 -22.297 -7.547 1 97.19 352 THR B N 1
ATOM 5860 C CA . THR B 1 352 ? -10.648 -23.219 -6.453 1 97.19 352 THR B CA 1
ATOM 5861 C C . THR B 1 352 ? -10.602 -24.672 -6.945 1 97.19 352 THR B C 1
ATOM 5863 O O . THR B 1 352 ? -10.594 -24.922 -8.148 1 97.19 352 THR B O 1
ATOM 5866 N N . GLU B 1 353 ? -10.539 -25.578 -6 1 97.56 353 GLU B N 1
ATOM 5867 C CA . GLU B 1 353 ? -10.578 -27 -6.359 1 97.56 353 GLU B CA 1
ATOM 5868 C C . GLU B 1 353 ? -11.812 -27.328 -7.184 1 97.56 353 GLU B C 1
ATOM 5870 O O . GLU B 1 353 ? -11.727 -28.047 -8.188 1 97.56 353 GLU B O 1
ATOM 5875 N N . THR B 1 354 ? -12.93 -26.766 -6.777 1 96.81 354 THR B N 1
ATOM 5876 C CA . THR B 1 354 ? -14.188 -27 -7.484 1 96.81 354 THR B CA 1
ATOM 5877 C C . THR B 1 354 ? -14.117 -26.469 -8.906 1 96.81 354 THR B C 1
ATOM 5879 O O . THR B 1 354 ? -14.586 -27.109 -9.844 1 96.81 354 THR B O 1
ATOM 5882 N N . GLN B 1 355 ? -13.586 -25.328 -9.047 1 96.69 355 GLN B N 1
ATOM 5883 C CA . GLN B 1 355 ? -13.469 -24.719 -10.367 1 96.69 355 GLN B CA 1
ATOM 5884 C C . GLN B 1 355 ? -12.516 -25.516 -11.266 1 96.69 355 GLN B C 1
ATOM 5886 O O . GLN B 1 355 ? -12.766 -25.656 -12.461 1 96.69 355 GLN B O 1
ATOM 5891 N N . TRP B 1 356 ? -11.406 -26.047 -10.703 1 98.38 356 TRP B N 1
ATOM 5892 C CA . TRP B 1 356 ? -10.492 -26.891 -11.461 1 98.38 356 TRP B CA 1
ATOM 5893 C C . TRP B 1 356 ? -11.195 -28.156 -11.945 1 98.38 356 TRP B C 1
ATOM 5895 O O . TRP B 1 356 ? -11.102 -28.516 -13.117 1 98.38 356 TRP B O 1
ATOM 5905 N N . LYS B 1 357 ? -11.836 -28.828 -11.047 1 98.31 357 LYS B N 1
ATOM 5906 C CA . LYS B 1 357 ? -12.555 -30.047 -11.391 1 98.31 357 LYS B CA 1
ATOM 5907 C C . LYS B 1 357 ? -13.602 -29.781 -12.477 1 98.31 357 LYS B C 1
ATOM 5909 O O . LYS B 1 357 ? -13.734 -30.562 -13.414 1 98.31 357 LYS B O 1
ATOM 5914 N N . SER B 1 358 ? -14.281 -28.656 -12.312 1 97.88 358 SER B N 1
ATOM 5915 C CA . SER B 1 358 ? -15.281 -28.297 -13.312 1 97.88 358 SER B CA 1
ATOM 5916 C C . SER B 1 358 ? -14.641 -28.062 -14.68 1 97.88 358 SER B C 1
ATOM 5918 O O . SER B 1 358 ? -15.148 -28.531 -15.695 1 97.88 358 SER B O 1
ATOM 5920 N N . LEU B 1 359 ? -13.547 -27.312 -14.703 1 98.12 359 LEU B N 1
ATOM 5921 C CA . LEU B 1 359 ? -12.828 -27.031 -15.945 1 98.12 359 LEU B CA 1
ATOM 5922 C C . LEU B 1 359 ? -12.359 -28.312 -16.609 1 98.12 359 LEU B C 1
ATOM 5924 O O . LEU B 1 359 ? -12.602 -28.531 -17.797 1 98.12 359 LEU B O 1
ATOM 5928 N N . LEU B 1 360 ? -11.711 -29.219 -15.875 1 98.69 360 LEU B N 1
ATOM 5929 C CA . LEU B 1 360 ? -11.148 -30.438 -16.422 1 98.69 360 LEU B CA 1
ATOM 5930 C C . LEU B 1 360 ? -12.25 -31.406 -16.859 1 98.69 360 LEU B C 1
ATOM 5932 O O . LEU B 1 360 ? -12.156 -32.031 -17.922 1 98.69 360 LEU B O 1
ATOM 5936 N N . ASN B 1 361 ? -13.305 -31.453 -16.094 1 98.19 361 ASN B N 1
ATOM 5937 C CA . ASN B 1 361 ? -14.438 -32.312 -16.453 1 98.19 361 ASN B CA 1
ATOM 5938 C C . ASN B 1 361 ? -15.117 -31.812 -17.734 1 98.19 361 ASN B C 1
ATOM 5940 O O . ASN B 1 361 ? -15.625 -32.625 -18.516 1 98.19 361 ASN B O 1
ATOM 5944 N N . SER B 1 362 ? -15.164 -30.578 -17.906 1 97.88 362 SER B N 1
ATOM 5945 C CA . SER B 1 362 ? -15.859 -29.984 -19.047 1 97.88 362 SER B CA 1
ATOM 5946 C C . SER B 1 362 ? -15.234 -30.438 -20.359 1 97.88 362 SER B C 1
ATOM 5948 O O . SER B 1 362 ? -15.898 -30.438 -21.406 1 97.88 362 SER B O 1
ATOM 5950 N N . VAL B 1 363 ? -14.008 -30.844 -20.344 1 98.06 363 VAL B N 1
ATOM 5951 C CA . VAL B 1 363 ? -13.352 -31.281 -21.578 1 98.06 363 VAL B CA 1
ATOM 5952 C C . VAL B 1 363 ? -13.18 -32.812 -21.562 1 98.06 363 VAL B C 1
ATOM 5954 O O . VAL B 1 363 ? -12.539 -33.375 -22.453 1 98.06 363 VAL B O 1
ATOM 5957 N N . GLY B 1 364 ? -13.625 -33.438 -20.5 1 97.75 364 GLY B N 1
ATOM 5958 C CA . GLY B 1 364 ? -13.625 -34.875 -20.438 1 97.75 364 GLY B CA 1
ATOM 5959 C C . GLY B 1 364 ? -12.406 -35.438 -19.75 1 97.75 364 GLY B C 1
ATOM 5960 O O . GLY B 1 364 ? -12.164 -36.656 -19.797 1 97.75 364 GLY B O 1
ATOM 5961 N N . LEU B 1 365 ? -11.625 -34.688 -19.125 1 98.56 365 LEU B N 1
ATOM 5962 C CA . LEU B 1 365 ? -10.484 -35.156 -18.359 1 98.56 365 LEU B CA 1
ATOM 5963 C C . LEU B 1 365 ? -10.914 -35.594 -16.953 1 98.56 365 LEU B C 1
ATOM 5965 O O . LEU B 1 365 ? -11.789 -34.969 -16.344 1 98.56 365 LEU B O 1
ATOM 5969 N N . LYS B 1 366 ? -10.273 -36.594 -16.484 1 98 366 LYS B N 1
ATOM 5970 C CA . LYS B 1 366 ? -10.531 -37.094 -15.133 1 98 366 LYS B CA 1
ATOM 5971 C C . LYS B 1 366 ? -9.406 -36.719 -14.18 1 98 366 LYS B C 1
ATOM 5973 O O . LYS B 1 366 ? -8.234 -37 -14.43 1 98 366 LYS B O 1
ATOM 5978 N N . VAL B 1 367 ? -9.797 -36.125 -13.117 1 98.25 367 VAL B N 1
ATOM 5979 C CA . VAL B 1 367 ? -8.82 -35.781 -12.094 1 98.25 367 VAL B CA 1
ATOM 5980 C C . VAL B 1 367 ? -8.43 -37.031 -11.312 1 98.25 367 VAL B C 1
ATOM 5982 O O . VAL B 1 367 ? -9.273 -37.656 -10.672 1 98.25 367 VAL B O 1
ATOM 5985 N N . ARG B 1 368 ? -7.18 -37.344 -11.359 1 96.5 368 ARG B N 1
ATOM 5986 C CA . ARG B 1 368 ? -6.684 -38.531 -10.68 1 96.5 368 ARG B CA 1
ATOM 5987 C C . ARG B 1 368 ? -6.195 -38.188 -9.273 1 96.5 368 ARG B C 1
ATOM 5989 O O . ARG B 1 368 ? -6.312 -39 -8.359 1 96.5 368 ARG B O 1
ATOM 5996 N N . ARG B 1 369 ? -5.5 -37.062 -9.305 1 95.31 369 ARG B N 1
ATOM 5997 C CA . ARG B 1 369 ? -4.871 -36.688 -8.039 1 95.31 369 ARG B CA 1
ATOM 5998 C C . ARG B 1 369 ? -4.652 -35.188 -7.965 1 95.31 369 ARG B C 1
ATOM 6000 O O . ARG B 1 369 ? -4.363 -34.531 -8.977 1 95.31 369 ARG B O 1
ATOM 6007 N N . ILE B 1 370 ? -4.863 -34.625 -6.785 1 96.81 370 ILE B N 1
ATOM 6008 C CA . ILE B 1 370 ? -4.441 -33.25 -6.465 1 96.81 370 ILE B CA 1
ATOM 6009 C C . ILE B 1 370 ? -3.566 -33.281 -5.215 1 96.81 370 ILE B C 1
ATOM 6011 O O . ILE B 1 370 ? -3.994 -33.719 -4.152 1 96.81 370 ILE B O 1
ATOM 6015 N N . VAL B 1 371 ? -2.381 -32.812 -5.355 1 95.06 371 VAL B N 1
ATOM 6016 C CA . VAL B 1 371 ? -1.446 -32.781 -4.238 1 95.06 371 VAL B CA 1
ATOM 6017 C C . VAL B 1 371 ? -1.001 -31.328 -3.99 1 95.06 371 VAL B C 1
ATOM 6019 O O . VAL B 1 371 ? -0.3 -30.734 -4.816 1 95.06 371 VAL B O 1
ATOM 6022 N N . THR B 1 372 ? -1.414 -30.781 -2.855 1 94 372 THR B N 1
ATOM 6023 C CA . THR B 1 372 ? -0.983 -29.438 -2.469 1 94 372 THR B CA 1
ATOM 6024 C C . THR B 1 372 ? 0.325 -29.5 -1.685 1 94 372 THR B C 1
ATOM 6026 O O . THR B 1 372 ? 0.44 -30.25 -0.715 1 94 372 THR B O 1
ATOM 6029 N N . TYR B 1 373 ? 1.325 -28.672 -2.08 1 90.75 373 TYR B N 1
ATOM 6030 C CA . TYR B 1 373 ? 2.631 -28.875 -1.462 1 90.75 373 TYR B CA 1
ATOM 6031 C C . TYR B 1 373 ? 3.119 -27.609 -0.776 1 90.75 373 TYR B C 1
ATOM 6033 O O . TYR B 1 373 ? 4.219 -27.578 -0.218 1 90.75 373 TYR B O 1
ATOM 6041 N N . THR B 1 374 ? 2.352 -26.547 -0.761 1 90.81 374 THR B N 1
ATOM 6042 C CA . THR B 1 374 ? 2.6 -25.375 0.065 1 90.81 374 THR B CA 1
ATOM 6043 C C . THR B 1 374 ? 1.325 -24.938 0.784 1 90.81 374 THR B C 1
ATOM 6045 O O . THR B 1 374 ? 0.218 -25.219 0.32 1 90.81 374 THR B O 1
ATOM 6048 N N . HIS B 1 375 ? 1.468 -24.281 1.826 1 91.5 375 HIS B N 1
ATOM 6049 C CA . HIS B 1 375 ? 0.303 -23.875 2.607 1 91.5 375 HIS B CA 1
ATOM 6050 C C . HIS B 1 375 ? -0.228 -22.531 2.146 1 91.5 375 HIS B C 1
ATOM 6052 O O . HIS B 1 375 ? -1.419 -22.391 1.855 1 91.5 375 HIS B O 1
ATOM 6058 N N . ALA B 1 376 ? 0.626 -21.547 2.029 1 92.38 376 ALA B N 1
ATOM 6059 C CA . ALA B 1 376 ? 0.176 -20.172 1.83 1 92.38 376 ALA B CA 1
ATOM 6060 C C . ALA B 1 376 ? -0.274 -19.953 0.39 1 92.38 376 ALA B C 1
ATOM 6062 O O . ALA B 1 376 ? -1.374 -19.438 0.148 1 92.38 376 ALA B O 1
ATOM 6063 N N . PHE B 1 377 ? 0.475 -20.406 -0.562 1 93 377 PHE B N 1
ATOM 6064 C CA . PHE B 1 377 ? 0.16 -20.188 -1.97 1 93 377 PHE B CA 1
ATOM 6065 C C . PHE B 1 377 ? -0.79 -21.266 -2.48 1 93 377 PHE B C 1
ATOM 6067 O O . PHE B 1 377 ? -1.433 -21.094 -3.518 1 93 377 PHE B O 1
ATOM 6074 N N . ARG B 1 378 ? -0.761 -22.375 -1.778 1 94.62 378 ARG B N 1
ATOM 6075 C CA . ARG B 1 378 ? -1.579 -23.531 -2.166 1 94.62 378 ARG B CA 1
ATOM 6076 C C . ARG B 1 378 ? -1.131 -24.094 -3.512 1 94.62 378 ARG B C 1
ATOM 6078 O O . ARG B 1 378 ? -1.961 -24.453 -4.344 1 94.62 378 ARG B O 1
ATOM 6085 N N . LEU B 1 379 ? 0.125 -24.047 -3.732 1 94.44 379 LEU B N 1
ATOM 6086 C CA . LEU B 1 379 ? 0.663 -24.688 -4.93 1 94.44 379 LEU B CA 1
ATOM 6087 C C . LEU B 1 379 ? 0.361 -26.188 -4.934 1 94.44 379 LEU B C 1
ATOM 6089 O O . LEU B 1 379 ? 0.51 -26.859 -3.908 1 94.44 379 LEU B O 1
ATOM 6093 N N . SER B 1 380 ? -0.062 -26.656 -6.043 1 95.94 380 SER B N 1
ATOM 6094 C CA . SER B 1 380 ? -0.525 -28.031 -6.145 1 95.94 380 SER B CA 1
ATOM 6095 C C . SER B 1 380 ? -0.199 -28.625 -7.512 1 95.94 380 SER B C 1
ATOM 6097 O O . SER B 1 380 ? -0.064 -27.891 -8.492 1 95.94 380 SER B O 1
ATOM 6099 N N . ILE B 1 381 ? -0.059 -29.938 -7.504 1 96.12 381 ILE B N 1
ATOM 6100 C CA . ILE B 1 381 ? -0.033 -30.703 -8.75 1 96.12 381 ILE B CA 1
ATOM 6101 C C . ILE B 1 381 ? -1.377 -31.391 -8.953 1 96.12 381 ILE B C 1
ATOM 6103 O O . ILE B 1 381 ? -1.822 -32.156 -8.094 1 96.12 381 ILE B O 1
ATOM 6107 N N . ILE B 1 382 ? -2.008 -31.062 -10.031 1 97.81 382 ILE B N 1
ATOM 6108 C CA . ILE B 1 382 ? -3.213 -31.766 -10.461 1 97.81 382 ILE B CA 1
ATOM 6109 C C . ILE B 1 382 ? -2.863 -32.781 -11.555 1 97.81 382 ILE B C 1
ATOM 6111 O O . ILE B 1 382 ? -2.359 -32.375 -12.617 1 97.81 382 ILE B O 1
ATOM 6115 N N . ALA B 1 383 ? -3.059 -34 -11.312 1 97.94 383 ALA B N 1
ATOM 6116 C CA . ALA B 1 383 ? -2.879 -35.062 -12.336 1 97.94 383 ALA B CA 1
ATOM 6117 C C . ALA B 1 383 ? -4.215 -35.438 -12.953 1 97.94 383 ALA B C 1
ATOM 6119 O O . ALA B 1 383 ? -5.16 -35.781 -12.242 1 97.94 383 ALA B O 1
ATOM 6120 N N . ALA B 1 384 ? -4.266 -35.312 -14.242 1 98.38 384 ALA B N 1
ATOM 6121 C CA . ALA B 1 384 ? -5.496 -35.625 -14.953 1 98.38 384 ALA B CA 1
ATOM 6122 C C . ALA B 1 384 ? -5.215 -36.594 -16.109 1 98.38 384 ALA B C 1
ATOM 6124 O O . ALA B 1 384 ? -4.133 -36.562 -16.703 1 98.38 384 ALA B O 1
ATOM 6125 N N . SER B 1 385 ? -6.148 -37.438 -16.391 1 97.88 385 SER B N 1
ATOM 6126 C CA . SER B 1 385 ? -6.055 -38.375 -17.484 1 97.88 385 SER B CA 1
ATOM 6127 C C . SER B 1 385 ? -7.312 -38.375 -18.344 1 97.88 385 SER B C 1
ATOM 6129 O O . SER B 1 385 ? -8.281 -37.656 -18.016 1 97.88 385 SER B O 1
ATOM 6131 N N . LEU B 1 386 ? -7.199 -39.094 -19.453 1 96.25 386 LEU B N 1
ATOM 6132 C CA . LEU B 1 386 ? -8.359 -39.219 -20.328 1 96.25 386 LEU B CA 1
ATOM 6133 C C . LEU B 1 386 ? -9.477 -40 -19.641 1 96.25 386 LEU B C 1
ATOM 6135 O O . LEU B 1 386 ? -9.203 -40.875 -18.812 1 96.25 386 LEU B O 1
#

Foldseek 3Di:
DVVVVVVVVVLVVQCVPDDPVSVLVSVVVVVVVVVVPDDPVRVVVVPPCVLVVLVLVLVCVLLLVLVVQLPDDDKDALVVSCVSSVDDSVVSLVSQVVCCVVVLWPDPDDRITHGDPNSPVCSDLLNSLVSCLCCVQVVLLVVQQVVQCVVVVNDQDDAWQPFSNCVSVVHPDAPVVVCVVPVPSVVSVVSNVCVVCVPPDDQVVQDPLCVLLVPPDQAAAAAEEEQCQLCVNLLVVCVVCVPRHHAREYEEAPVSLVVNVVVPDDPRYYYDYDDLLAADDRAAYQEYEYEPPCQLDALVSSLSSVVSPQVRYDQSHKYKYFAAAAAPDPAAPLQVVVQVSSCSRISGGGYHPVRVCVSCVVNPKAWDDWAQRDDRNRTIITIIDD/DVVVVVVVVVLVVQCVPDDPVSVLVSVVVVVVVVVVPDDPVRVVVVPPCVLVVLVLVLVCVLLLVLVVQLPDDDKDALVVSCVSSVDDSVVSQVSQVVCCVVVLWPDPDDRITHGDPNSPVCSDLLNSLVSCLCCVQVVLLVVQQVVQCVVVVNDQDDAWQPFSNCVSVVHPDAPVVVCVVPVPSVVSVVSNVCVVCVPFDDQVVQDPLCVLLVVPDQAAAAAEEEQCQLCVNLLVVCVVCVPRHHAAEYEEAPVSLVVNVVVPDDPRYYYDYDDLLAADDRAAYQEYEYEPPCQLDALVSSLSSVVSPQVRYDQSHKYKYFAAAAAPDPAAPLQVVVQVSSCSRISGGGYHPVRVCVSCVVNPKAWDDWAQRDDRNRTIITIIGD

InterPro domains:
  IPR001077 O-methyltransferase, C-terminal domain [PF00891] (165-364)
  IPR012967 Caffeic acid 3-O-methyltransferase-like, dimerisation domain [PF08100] (49-119)
  IPR016461 O-methyltransferase-like [PIRSF005739] (41-374)
  IPR016461 O-methyltransferase-like [PS51683] (45-386)
  IPR029063 S-adenosyl-L-methionine-dependent methyltransferase superfamily [G3DSA:3.40.50.150] (123-384)
  IPR029063 S-adenosyl-L-methionine-dependent methyltransferase superfamily [SSF53335] (131-377)
  IPR036388 Winged helix-like DNA-binding domain superfamily [G3DSA:1.10.10.10] (32-122)
  IPR036390 Winged helix DNA-binding domain superfamily [SSF46785] (37-122)

Nearest PDB structures (foldseek):
  6ix3-assembly1_A  TM=9.105E-01  e=7.150E-39  Aspergillus flavus NRRL3357
  6inw-assembly1_A  TM=9.092E-01  e=1.762E-38  Aspergillus flavus NRRL3357
  6ix3-assembly1_B-2  TM=9.116E-01  e=6.086E-38  Aspergillus flavus NRRL3357
  6ix7-assembly1_A  TM=9.076E-01  e=8.067E-38  Aspergillus flavus NRRL3357
  2ip2-assembly1_B  TM=7.479E-01  e=1.950E-18  Pseudomonas aeruginosa PAO1

Solvent-accessible surface area (backbone atoms only — not comparable to full-atom values): 39228 Å² total; per-residue (Å²): 107,70,67,56,52,58,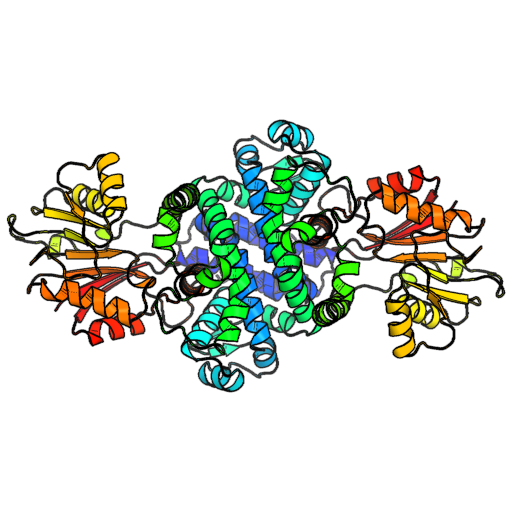47,46,52,53,50,49,53,50,44,72,71,38,54,71,66,53,33,49,49,52,46,49,49,42,49,48,52,44,46,63,71,50,49,56,66,53,50,41,61,62,49,43,42,25,45,48,55,42,26,51,51,52,35,36,55,77,50,39,46,32,47,55,32,55,72,41,83,62,69,42,45,46,70,58,52,20,67,75,52,59,31,31,53,73,45,47,50,55,55,51,46,32,37,27,40,69,53,36,26,34,67,81,48,73,58,23,34,26,54,31,60,44,20,46,39,55,40,36,66,30,43,42,22,33,35,50,33,32,50,72,61,43,29,50,10,26,70,33,29,41,62,46,38,56,74,54,61,36,49,62,62,88,44,61,40,58,24,21,30,28,66,52,67,73,44,85,53,39,61,73,65,52,35,74,82,29,64,71,62,41,54,26,43,56,40,16,55,49,47,77,44,65,84,51,69,65,68,71,76,75,44,70,57,67,71,74,45,61,88,54,58,52,90,36,38,33,38,37,30,49,68,30,56,70,28,59,68,49,52,51,47,45,70,75,40,68,83,62,59,38,46,30,35,24,24,19,48,62,69,41,38,52,51,26,55,73,72,60,68,61,92,77,50,42,80,42,73,43,58,64,89,41,72,55,80,75,59,46,26,40,29,43,33,35,59,70,52,55,41,54,30,31,68,73,57,36,48,52,35,52,51,23,46,56,75,29,51,42,94,76,20,29,39,38,36,41,36,52,46,38,61,84,52,90,46,38,42,62,32,36,52,51,24,53,46,23,29,28,51,16,19,22,38,64,41,33,53,67,53,46,51,50,57,39,45,74,75,58,35,39,81,76,44,76,46,70,74,43,76,53,56,18,36,21,41,37,34,28,28,115,107,69,66,56,54,57,47,46,54,53,50,53,53,49,46,72,70,38,53,72,66,52,34,48,50,51,46,51,50,43,50,48,52,43,46,62,68,50,50,55,66,54,49,41,60,61,50,41,40,27,43,46,53,43,27,51,51,53,37,35,56,76,50,39,45,33,47,55,33,54,73,42,82,66,69,43,44,47,71,58,51,20,66,74,51,60,31,31,53,72,45,47,49,55,55,51,47,30,38,29,39,69,52,36,27,35,66,80,47,73,59,23,35,26,52,30,60,44,21,45,38,56,40,37,65,32,44,43,21,33,36,50,35,33,50,71,62,44,28,51,9,27,70,35,30,40,60,46,38,55,75,53,60,35,49,62,63,86,44,62,38,58,24,20,30,26,66,51,66,73,45,84,55,38,61,73,66,53,35,73,81,29,64,70,61,42,54,26,43,57,40,16,55,51,47,77,42,66,84,52,69,64,67,71,77,75,44,70,57,66,70,74,45,62,88,54,57,53,89,36,37,32,37,36,31,49,67,31,56,70,28,58,68,49,53,51,47,46,69,74,41,69,82,61,57,38,47,29,34,23,23,17,49,62,72,41,40,52,51,26,55,74,70,60,69,63,91,76,50,42,79,41,73,42,59,65,89,40,72,55,83,74,60,46,26,39,30,42,33,34,58,71,53,56,40,54,29,32,70,72,57,37,48,51,36,50,51,24,46,56,75,29,50,42,93,78,19,30,40,37,37,42,37,53,46,37,62,85,51,91,46,40,43,61,32,36,52,50,23,52,45,24,29,29,52,17,18,23,36,64,40,31,52,69,52,46,52,51,58,41,44,74,76,57,36,39,79,76,43,77,47,71,74,44,75,53,57,18,38,21,41,36,33,28,30,116

Radius of gyration: 29.71 Å; Cα contacts (8 Å, |Δi|>4): 1419; chains: 2; bounding box: 56×99×62 Å

Organism: Botryotinia fuckeliana (strain B05.10) (NCBI:txid332648)